Protein AF-A0A2N0TIZ3-F1 (afdb_monomer)

InterPro domains:
  IPR011335 Restriction endonuclease type II-like [SSF52980] (241-467)
  IPR015109 Restriction endonuclease, type II, EcoRII, C-terminal [PF09019] (293-463)
  IPR038365 EcoRII, C-terminal domain superfamily [G3DSA:3.40.91.80] (241-474)

Sequence (480 aa):
MGLFTVGLRDDDFEPAYNDVPDRRDGGRINPYHDRINAQKSCRRMEKTRPELVELARSDTGTRVSWQYGQWRQWAEWKARNEYGDDEGWDALDGNDALRRLLGTGEDRKASQGHGIPTALMYLGDDDAPVVADLETTWYDARRNKPNRSAEWRLYYAACEPIRMARPGDLMCFGMLRDNRLLIVITQHDSTAEAQAKWLFGIDDEQEGAFRFHDNTERELDAFGAQIFEALGINVEVRDDTHLPEMIGRWGYRFPSNEEFASFSQSSLTDVDPAHDDPDDVVIEYYDRSYLLFKLYERAVIQHDYDAAPFVSDGIIDVDSFTSFYTSVRNRRMSRAGKVLEIHIAHILDARGIEYEAQARTENGKKPDFLFPSQAAYEDPTFPETQLRMLASKTSIKDRFRQVADEANRIRDKHLFTLTPGDVTHPKLAQLDELHIHLVMPKVVKESYDDLIQGETMTFSRFIEEVQGLQAGRPQSLTLL

Structure (mmCIF, N/CA/C/O backbone):
data_AF-A0A2N0TIZ3-F1
#
_entry.id   AF-A0A2N0TIZ3-F1
#
loop_
_atom_site.group_PDB
_atom_site.id
_atom_site.type_symbol
_atom_site.label_atom_id
_atom_site.label_alt_id
_atom_site.label_comp_id
_atom_site.label_asym_id
_atom_site.label_entity_id
_atom_site.label_seq_id
_atom_site.pdbx_PDB_ins_code
_atom_site.Cartn_x
_atom_site.Cartn_y
_atom_site.Cartn_z
_atom_site.occupancy
_atom_site.B_iso_or_equiv
_atom_site.auth_seq_id
_atom_site.auth_comp_id
_atom_site.auth_asym_id
_atom_site.auth_atom_id
_atom_site.pdbx_PDB_model_num
ATOM 1 N N . MET A 1 1 ? 12.653 -11.264 -13.036 1.00 26.19 1 MET A N 1
ATOM 2 C CA . MET A 1 1 ? 13.414 -10.214 -13.742 1.00 26.19 1 MET A CA 1
ATOM 3 C C . MET A 1 1 ? 14.753 -10.117 -13.019 1.00 26.19 1 MET A C 1
ATOM 5 O O . MET A 1 1 ? 14.708 -10.063 -11.802 1.00 26.19 1 MET A O 1
ATOM 9 N N . GLY A 1 2 ? 15.912 -10.209 -13.682 1.00 26.17 2 GLY A N 1
ATOM 10 C CA . GLY A 1 2 ? 17.195 -10.034 -12.975 1.00 26.17 2 GLY A CA 1
ATOM 11 C C . GLY A 1 2 ? 17.390 -8.549 -12.689 1.00 26.17 2 GLY A C 1
ATOM 12 O O . GLY A 1 2 ? 17.257 -7.772 -13.638 1.00 26.17 2 GLY A O 1
ATOM 13 N N . LEU A 1 3 ? 17.617 -8.159 -11.430 1.00 29.52 3 LEU A N 1
ATOM 14 C CA . LEU A 1 3 ? 17.607 -6.758 -11.002 1.00 29.52 3 LEU A CA 1
ATOM 15 C C . LEU A 1 3 ? 18.806 -6.423 -10.083 1.00 29.52 3 LEU A C 1
ATOM 17 O O . LEU A 1 3 ? 19.379 -7.288 -9.432 1.00 29.52 3 LEU A O 1
ATOM 21 N N . PHE A 1 4 ? 19.284 -5.185 -10.129 1.00 39.66 4 PHE A N 1
ATOM 22 C CA . PHE A 1 4 ? 20.560 -4.739 -9.551 1.00 39.66 4 PHE A CA 1
ATOM 23 C C . PHE A 1 4 ? 20.400 -3.343 -8.989 1.00 39.66 4 PHE A C 1
ATOM 25 O O . PHE A 1 4 ? 19.521 -2.621 -9.442 1.00 39.66 4 PHE A O 1
ATOM 32 N N . THR A 1 5 ? 21.256 -2.947 -8.054 1.00 30.36 5 THR A N 1
ATOM 33 C CA . THR A 1 5 ? 21.125 -1.682 -7.323 1.00 30.36 5 THR A CA 1
ATOM 34 C C . THR A 1 5 ? 22.481 -0.989 -7.191 1.00 30.36 5 THR A C 1
ATOM 36 O O . THR A 1 5 ? 23.532 -1.634 -7.125 1.00 30.36 5 THR A O 1
ATOM 39 N N . VAL A 1 6 ? 22.464 0.343 -7.214 1.00 35.34 6 VAL A N 1
ATOM 40 C CA . VAL A 1 6 ? 23.626 1.236 -7.168 1.00 35.34 6 VAL A CA 1
ATOM 41 C C . VAL A 1 6 ? 23.246 2.470 -6.363 1.00 35.34 6 VAL A C 1
ATOM 43 O O . VAL A 1 6 ? 22.266 3.130 -6.692 1.00 35.34 6 VAL A O 1
ATOM 46 N N . GLY A 1 7 ? 24.020 2.809 -5.334 1.00 26.62 7 GLY A N 1
ATOM 47 C CA . GLY A 1 7 ? 23.962 4.141 -4.725 1.00 26.62 7 GLY A CA 1
ATOM 48 C C . GLY A 1 7 ? 24.794 5.125 -5.550 1.00 26.62 7 GLY A C 1
ATOM 49 O O . GLY A 1 7 ? 25.962 4.841 -5.827 1.00 26.62 7 GLY A O 1
ATOM 50 N N . LEU A 1 8 ? 24.204 6.250 -5.964 1.00 28.86 8 LEU A N 1
ATOM 51 C CA . LEU A 1 8 ? 24.876 7.278 -6.770 1.00 28.86 8 LEU A CA 1
ATOM 52 C C . LEU A 1 8 ? 25.812 8.147 -5.905 1.00 28.86 8 LEU A C 1
ATOM 54 O O . LEU A 1 8 ? 25.391 8.669 -4.872 1.00 28.86 8 LEU A O 1
ATOM 58 N N . ARG A 1 9 ? 27.078 8.324 -6.315 1.00 34.22 9 ARG A N 1
ATOM 59 C CA . ARG A 1 9 ? 28.091 9.167 -5.639 1.00 34.22 9 ARG A CA 1
ATOM 60 C C . ARG A 1 9 ? 28.267 10.530 -6.321 1.00 34.22 9 ARG A C 1
ATOM 62 O O . ARG A 1 9 ? 27.985 10.681 -7.506 1.00 34.22 9 ARG A O 1
ATOM 69 N N . ASP A 1 10 ? 28.871 11.485 -5.604 1.00 27.27 10 ASP A N 1
ATOM 70 C CA . ASP A 1 10 ? 29.387 12.753 -6.169 1.00 27.27 10 ASP A CA 1
ATOM 71 C C . ASP A 1 10 ? 30.362 12.527 -7.346 1.00 27.27 10 ASP A C 1
ATOM 73 O O . ASP A 1 10 ? 30.415 13.318 -8.287 1.00 27.27 10 ASP A O 1
ATOM 77 N N . ASP A 1 11 ? 31.111 11.422 -7.322 1.00 31.44 11 ASP A N 1
ATOM 78 C CA . ASP A 1 11 ? 32.142 11.095 -8.315 1.00 31.44 11 ASP A CA 1
ATOM 79 C C . ASP A 1 11 ? 31.572 10.485 -9.615 1.00 31.44 11 ASP A C 1
ATOM 81 O O . ASP A 1 11 ? 32.293 10.367 -10.609 1.00 31.44 11 ASP A O 1
ATOM 85 N N . ASP A 1 12 ? 30.296 10.077 -9.614 1.00 30.73 12 ASP A N 1
ATOM 86 C CA . ASP A 1 12 ? 29.640 9.412 -10.752 1.00 30.73 12 ASP A CA 1
ATOM 87 C C . ASP A 1 12 ? 29.127 10.415 -11.803 1.00 30.73 12 ASP A C 1
ATOM 89 O O . ASP A 1 12 ? 28.815 10.044 -12.938 1.00 30.73 12 ASP A O 1
ATOM 93 N N . PHE A 1 13 ? 29.111 11.705 -11.452 1.00 29.25 13 PHE A N 1
ATOM 94 C CA . PHE A 1 13 ? 28.849 12.825 -12.348 1.00 29.25 13 PHE A CA 1
ATOM 95 C C . PHE A 1 13 ? 30.153 13.546 -12.710 1.00 29.25 13 PHE A C 1
ATOM 97 O O . PHE A 1 13 ? 30.484 14.589 -12.151 1.00 29.25 13 PHE A O 1
ATOM 104 N N . GLU A 1 14 ? 30.873 13.069 -13.729 1.00 29.94 14 GLU A N 1
ATOM 105 C CA . GLU A 1 14 ? 31.717 13.992 -14.498 1.00 29.94 14 GLU A CA 1
ATOM 106 C C . GLU A 1 14 ? 30.842 14.689 -15.556 1.00 29.94 14 GLU A C 1
ATOM 108 O O . GLU A 1 14 ? 30.343 14.030 -16.476 1.00 29.94 14 GLU A O 1
ATOM 113 N N . PRO A 1 15 ? 30.631 16.019 -15.474 1.00 26.64 15 PRO A N 1
ATOM 114 C CA . PRO A 1 15 ? 29.892 16.739 -16.495 1.00 26.64 15 PRO A CA 1
ATOM 115 C C . PRO A 1 15 ? 30.653 16.666 -17.818 1.00 26.64 15 PRO A C 1
ATOM 117 O O . PRO A 1 15 ? 31.821 17.047 -17.930 1.00 26.64 15 PRO A O 1
ATOM 120 N N . ALA A 1 16 ? 29.955 16.195 -18.848 1.00 27.09 16 ALA A N 1
ATOM 121 C CA . ALA A 1 16 ? 30.396 16.296 -20.223 1.00 27.09 16 ALA A CA 1
ATOM 122 C C . ALA A 1 16 ? 30.684 17.770 -20.568 1.00 27.09 16 ALA A C 1
ATOM 124 O O . ALA A 1 16 ? 29.760 18.556 -20.738 1.00 27.09 16 ALA A O 1
ATOM 125 N N . TYR A 1 17 ? 31.978 18.088 -20.666 1.00 28.77 17 TYR A N 1
ATOM 126 C CA . TYR A 1 17 ? 32.614 19.210 -21.368 1.00 28.77 17 TYR A CA 1
ATOM 127 C C . TYR A 1 17 ? 32.036 20.627 -21.193 1.00 28.77 17 TYR A C 1
ATOM 129 O O . TYR A 1 17 ? 30.973 20.937 -21.710 1.00 28.77 17 TYR A O 1
ATOM 137 N N . ASN A 1 18 ? 32.854 21.510 -20.606 1.00 25.03 18 ASN A N 1
ATOM 138 C CA . ASN A 1 18 ? 33.190 22.898 -21.005 1.00 25.03 18 ASN A CA 1
ATOM 139 C C . ASN A 1 18 ? 34.297 23.325 -20.011 1.00 25.03 18 ASN A C 1
ATOM 141 O O . ASN A 1 18 ? 34.141 23.096 -18.821 1.00 25.03 18 ASN A O 1
ATOM 145 N N . ASP A 1 19 ? 35.484 23.840 -20.310 1.00 27.69 19 ASP A N 1
ATOM 146 C CA . ASP A 1 19 ? 36.077 24.583 -21.414 1.00 27.69 19 ASP A CA 1
ATOM 147 C C . ASP A 1 19 ? 37.602 24.325 -21.395 1.00 27.69 19 ASP A C 1
ATOM 149 O O . ASP A 1 19 ? 38.151 23.933 -20.366 1.00 27.69 19 ASP A O 1
ATOM 153 N N . VAL A 1 20 ? 38.274 24.617 -22.517 1.00 27.73 20 VAL A N 1
ATOM 154 C CA . VAL A 1 20 ? 39.659 25.138 -22.674 1.00 27.73 20 VAL A CA 1
ATOM 155 C C . VAL A 1 20 ? 40.382 24.441 -23.840 1.00 27.73 20 VAL A C 1
ATOM 157 O O . VAL A 1 20 ? 40.741 23.263 -23.751 1.00 27.73 20 VAL A O 1
ATOM 160 N N . PRO A 1 21 ? 40.696 25.178 -24.923 1.00 32.12 21 PRO A N 1
ATOM 161 C CA . PRO A 1 21 ? 41.747 24.809 -25.849 1.00 32.12 21 PRO A CA 1
ATOM 162 C C . PRO A 1 21 ? 43.130 25.299 -25.385 1.00 32.12 21 PRO A C 1
ATOM 164 O O . PRO A 1 21 ? 43.326 26.446 -24.996 1.00 32.12 21 PRO A O 1
ATOM 167 N N . ASP A 1 22 ? 44.076 24.394 -25.614 1.00 28.09 22 ASP A N 1
ATOM 168 C CA . ASP A 1 22 ? 45.529 24.509 -25.753 1.00 28.09 22 ASP A CA 1
ATOM 169 C C . ASP A 1 22 ? 46.447 24.362 -24.524 1.00 28.09 22 ASP A C 1
ATOM 171 O O . ASP A 1 22 ? 46.323 24.952 -23.455 1.00 28.09 22 ASP A O 1
ATOM 175 N N . ARG A 1 23 ? 47.412 23.480 -24.767 1.00 38.56 23 ARG A N 1
ATOM 176 C CA . ARG A 1 23 ? 48.450 22.925 -23.917 1.00 38.56 23 ARG A CA 1
ATOM 177 C C . ARG A 1 23 ? 49.616 23.913 -23.788 1.00 38.56 23 ARG A C 1
ATOM 179 O O . ARG A 1 23 ? 50.041 24.467 -24.800 1.00 38.56 23 ARG A O 1
ATOM 186 N N . ARG A 1 24 ? 50.298 23.919 -22.632 1.00 32.53 24 ARG A N 1
ATOM 187 C CA . ARG A 1 24 ? 51.629 23.272 -22.476 1.00 32.53 24 ARG A CA 1
ATOM 188 C C . ARG A 1 24 ? 52.269 23.462 -21.088 1.00 32.53 24 ARG A C 1
ATOM 190 O O . ARG A 1 24 ? 52.441 24.577 -20.614 1.00 32.53 24 ARG A O 1
ATOM 197 N N . ASP A 1 25 ? 52.649 22.306 -20.530 1.00 46.53 25 ASP A N 1
ATOM 198 C CA . ASP A 1 25 ? 53.729 21.968 -19.584 1.00 46.53 25 ASP A CA 1
ATOM 199 C C . ASP A 1 25 ? 53.942 22.857 -18.346 1.00 46.53 25 ASP A C 1
ATOM 201 O O . ASP A 1 25 ? 54.994 23.465 -18.154 1.00 46.53 25 ASP A O 1
ATOM 205 N N . GLY A 1 26 ? 52.948 22.866 -17.451 1.00 31.41 26 GLY A N 1
ATOM 206 C CA . GLY A 1 26 ? 52.983 23.552 -16.155 1.00 31.41 26 GLY A CA 1
ATOM 207 C C . GLY A 1 26 ? 52.738 22.590 -14.991 1.00 31.41 26 GLY A C 1
ATOM 208 O O . GLY A 1 26 ? 51.641 22.064 -14.841 1.00 31.41 26 GLY A O 1
ATOM 209 N N . GLY A 1 27 ? 53.764 22.360 -14.169 1.00 41.88 27 GLY A N 1
ATOM 210 C CA . GLY A 1 27 ? 53.766 21.371 -13.090 1.00 41.88 27 GLY A CA 1
ATOM 211 C C . GLY A 1 27 ? 52.499 21.310 -12.222 1.00 41.88 27 GLY A C 1
ATOM 212 O O . GLY A 1 27 ? 52.155 22.284 -11.559 1.00 41.88 27 GLY A O 1
ATOM 213 N N . ARG A 1 28 ? 51.885 20.113 -12.178 1.00 29.20 28 ARG A N 1
ATOM 214 C CA . ARG A 1 28 ? 51.126 19.500 -11.064 1.00 29.20 28 ARG A CA 1
ATOM 215 C C . ARG A 1 28 ? 51.012 17.969 -11.264 1.00 29.20 28 ARG A C 1
ATOM 217 O O . ARG A 1 28 ? 51.283 17.458 -12.345 1.00 29.20 28 ARG A O 1
ATOM 224 N N . ILE A 1 29 ? 50.731 17.264 -10.163 1.00 36.69 29 ILE A N 1
ATOM 225 C CA . ILE A 1 29 ? 51.121 15.876 -9.811 1.00 36.69 29 ILE A CA 1
ATOM 226 C C . ILE A 1 29 ? 50.329 14.770 -10.543 1.00 36.69 29 ILE A C 1
ATOM 228 O O . ILE A 1 29 ? 49.134 14.901 -10.782 1.00 36.69 29 ILE A O 1
ATOM 232 N N . ASN A 1 30 ? 51.003 13.645 -10.839 1.00 39.12 30 ASN A N 1
ATOM 233 C CA . ASN A 1 30 ? 50.462 12.442 -11.489 1.00 39.12 30 ASN A CA 1
ATOM 234 C C . ASN A 1 30 ? 50.394 11.246 -10.496 1.00 39.12 30 ASN A C 1
ATOM 236 O O . ASN A 1 30 ? 51.405 10.559 -10.307 1.00 39.12 30 ASN A O 1
ATOM 240 N N . PRO A 1 31 ? 49.225 10.944 -9.893 1.00 34.75 31 PRO A N 1
ATOM 241 C CA . PRO A 1 31 ? 49.076 9.896 -8.868 1.00 34.75 31 PRO A CA 1
ATOM 242 C C . PRO A 1 31 ? 49.273 8.459 -9.394 1.00 34.75 31 PRO A C 1
ATOM 244 O O . PRO A 1 31 ?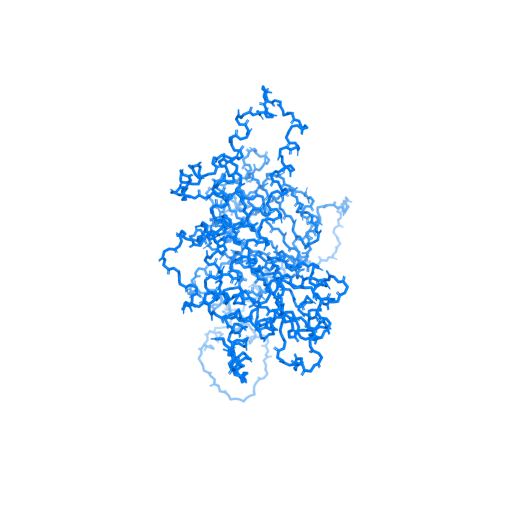 49.579 7.541 -8.631 1.00 34.75 31 PRO A O 1
ATOM 247 N N . TYR A 1 32 ? 49.182 8.248 -10.711 1.00 37.66 32 TYR A N 1
ATOM 248 C CA . TYR A 1 32 ? 49.493 6.966 -11.351 1.00 37.66 32 TYR A CA 1
ATOM 249 C C . TYR A 1 32 ? 51.005 6.690 -11.371 1.00 37.66 32 TYR A C 1
ATOM 251 O O . TYR A 1 32 ? 51.440 5.563 -11.117 1.00 37.66 32 TYR A O 1
ATOM 259 N N . HIS A 1 33 ? 51.824 7.718 -11.605 1.00 38.34 33 HIS A N 1
ATOM 260 C CA . HIS A 1 33 ? 53.279 7.584 -11.537 1.00 38.34 33 HIS A CA 1
ATOM 261 C C . HIS A 1 33 ? 53.793 7.450 -10.098 1.00 38.34 33 HIS A C 1
ATOM 263 O O . HIS A 1 33 ? 54.703 6.651 -9.877 1.00 38.34 33 HIS A O 1
ATOM 269 N N . ASP A 1 34 ? 53.183 8.118 -9.115 1.00 39.06 34 ASP A N 1
ATOM 270 C CA . ASP A 1 34 ? 53.547 7.963 -7.696 1.00 39.06 34 ASP A CA 1
ATOM 271 C C . ASP A 1 34 ? 53.269 6.552 -7.164 1.00 39.06 34 ASP A C 1
ATOM 273 O O . ASP A 1 34 ? 54.132 5.947 -6.526 1.00 39.06 34 ASP A O 1
ATOM 277 N N . ARG A 1 35 ? 52.126 5.953 -7.522 1.00 39.88 35 ARG A N 1
ATOM 278 C CA . ARG A 1 35 ? 51.789 4.561 -7.177 1.00 39.88 35 ARG A CA 1
ATOM 279 C C . ARG A 1 35 ? 52.756 3.548 -7.801 1.00 39.88 35 ARG A C 1
ATOM 281 O O . ARG A 1 35 ? 53.176 2.593 -7.145 1.00 39.88 35 ARG A O 1
ATOM 288 N N . ILE A 1 36 ? 53.151 3.765 -9.058 1.00 42.41 36 ILE A N 1
ATOM 289 C CA . ILE A 1 36 ? 54.147 2.932 -9.749 1.00 42.41 36 ILE A CA 1
ATOM 290 C C . ILE A 1 36 ? 55.537 3.104 -9.124 1.00 42.41 36 ILE A C 1
ATOM 292 O O . ILE A 1 36 ? 56.278 2.126 -8.992 1.00 42.41 36 ILE A O 1
ATOM 296 N N . ASN A 1 37 ? 55.898 4.318 -8.709 1.00 41.62 37 ASN A N 1
ATOM 297 C CA . ASN A 1 37 ? 57.166 4.599 -8.042 1.00 41.62 37 ASN A CA 1
ATOM 298 C C . ASN A 1 37 ? 57.208 4.010 -6.621 1.00 41.62 37 ASN A C 1
ATOM 300 O O . ASN A 1 37 ? 58.241 3.460 -6.241 1.00 41.62 37 ASN A O 1
ATOM 304 N N . ALA A 1 38 ? 56.088 3.994 -5.892 1.00 40.38 38 ALA A N 1
ATOM 305 C CA . ALA A 1 38 ? 55.947 3.326 -4.597 1.00 40.38 38 ALA A CA 1
ATOM 306 C C . ALA A 1 38 ? 56.085 1.795 -4.715 1.00 40.38 38 ALA A C 1
ATOM 308 O O . ALA A 1 38 ? 56.890 1.193 -4.007 1.00 40.38 38 ALA A O 1
ATOM 309 N N .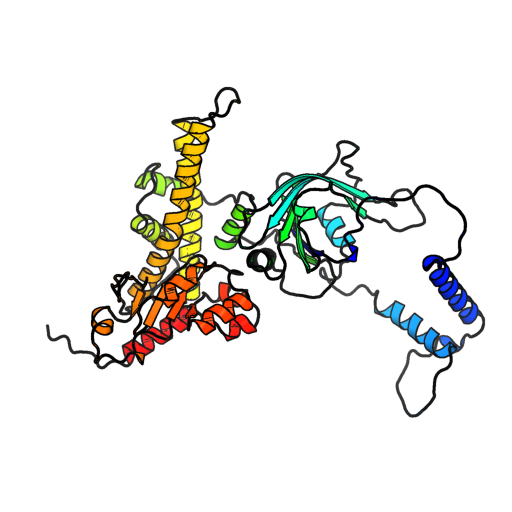 GLN A 1 39 ? 55.415 1.163 -5.689 1.00 41.72 39 GLN A N 1
ATOM 310 C CA . GLN A 1 39 ? 55.551 -0.278 -5.970 1.00 41.72 39 GLN A CA 1
ATOM 311 C C . GLN A 1 39 ? 56.963 -0.667 -6.446 1.00 41.72 39 GLN A C 1
ATOM 313 O O . GLN A 1 39 ? 57.486 -1.720 -6.073 1.00 41.72 39 GLN A O 1
ATOM 318 N N . LYS A 1 40 ? 57.617 0.193 -7.242 1.00 44.41 40 LYS A N 1
ATOM 319 C CA . LYS A 1 40 ? 59.023 0.024 -7.655 1.00 44.41 40 LYS A CA 1
ATOM 320 C C . LYS A 1 40 ? 60.015 0.266 -6.517 1.00 44.41 40 LYS A C 1
ATOM 322 O O . LYS A 1 40 ? 61.134 -0.238 -6.604 1.00 44.41 40 LYS A O 1
ATOM 327 N N . SER A 1 41 ? 59.644 1.045 -5.501 1.00 41.00 41 SER A N 1
ATOM 328 C CA . SER A 1 41 ? 60.441 1.274 -4.292 1.00 41.00 41 SER A CA 1
ATOM 329 C C . SER A 1 41 ? 60.331 0.079 -3.344 1.00 41.00 41 SER A C 1
ATOM 331 O O . SER A 1 41 ? 61.356 -0.426 -2.886 1.00 41.00 41 SER A O 1
ATOM 333 N N . CYS A 1 42 ? 59.118 -0.467 -3.173 1.00 41.06 42 CYS A N 1
ATOM 334 C CA . CYS A 1 42 ? 58.881 -1.682 -2.401 1.00 41.06 42 CYS A CA 1
ATOM 335 C C . CYS A 1 42 ? 59.666 -2.867 -2.977 1.00 41.06 42 CYS A C 1
ATOM 337 O O . CYS A 1 42 ? 60.629 -3.310 -2.366 1.00 41.06 42 CYS A O 1
ATOM 339 N N . ARG A 1 43 ? 59.438 -3.262 -4.231 1.00 44.81 43 ARG A N 1
ATOM 340 C CA . ARG A 1 43 ? 60.126 -4.424 -4.838 1.00 44.81 43 ARG A CA 1
ATOM 341 C C . ARG A 1 43 ? 61.661 -4.335 -4.883 1.00 44.81 43 ARG A C 1
ATOM 343 O O . ARG A 1 43 ? 62.346 -5.341 -5.072 1.00 44.81 43 ARG A O 1
ATOM 350 N N . ARG A 1 44 ? 62.230 -3.132 -4.746 1.00 43.03 44 ARG A N 1
ATOM 351 C CA . ARG A 1 44 ? 63.683 -2.894 -4.723 1.00 43.03 44 ARG A CA 1
ATOM 352 C C . ARG A 1 44 ? 64.306 -3.145 -3.344 1.00 43.03 44 ARG A C 1
ATOM 354 O O . ARG A 1 44 ? 65.487 -3.469 -3.288 1.00 43.03 44 ARG A O 1
ATOM 361 N N . MET A 1 45 ? 63.526 -3.039 -2.266 1.00 38.28 45 MET A N 1
ATOM 362 C CA . MET A 1 45 ? 63.949 -3.311 -0.885 1.00 38.28 45 MET A CA 1
ATOM 363 C C . MET A 1 45 ? 63.736 -4.781 -0.462 1.00 38.28 45 MET A C 1
ATOM 365 O O . MET A 1 45 ? 64.445 -5.268 0.408 1.00 38.28 45 MET A O 1
ATOM 369 N N . GLU A 1 46 ? 62.795 -5.510 -1.078 1.00 42.09 46 GLU A N 1
ATOM 370 C CA . GLU A 1 46 ? 62.559 -6.965 -0.880 1.00 42.09 46 GLU A CA 1
ATOM 371 C C . GLU A 1 46 ? 63.766 -7.780 -1.369 1.00 42.09 46 GLU A C 1
ATOM 373 O O . GLU A 1 46 ? 64.149 -8.774 -0.763 1.00 42.09 46 GLU A O 1
ATOM 378 N N . LYS A 1 47 ? 64.413 -7.321 -2.449 1.00 43.31 47 LYS A N 1
ATOM 379 C CA . LYS A 1 47 ? 65.621 -7.945 -3.011 1.00 43.31 47 LYS A CA 1
ATOM 380 C C . LYS A 1 47 ? 66.866 -7.806 -2.131 1.00 43.31 47 LYS A C 1
ATOM 382 O O . LYS A 1 47 ? 67.850 -8.492 -2.388 1.00 43.31 47 LYS A O 1
ATOM 387 N N . THR A 1 48 ? 66.858 -6.903 -1.151 1.00 37.44 48 THR A N 1
ATOM 388 C CA . THR A 1 48 ? 68.035 -6.541 -0.347 1.00 37.44 48 THR A CA 1
ATOM 389 C C . THR A 1 48 ? 67.883 -6.829 1.153 1.00 37.44 48 THR A C 1
ATOM 391 O O . THR A 1 48 ? 68.872 -6.663 1.865 1.00 37.44 48 THR A O 1
ATOM 394 N N . ARG A 1 49 ? 66.705 -7.279 1.636 1.00 40.56 49 ARG A N 1
ATOM 395 C CA . ARG A 1 49 ? 66.407 -7.594 3.056 1.00 40.56 49 ARG A CA 1
ATOM 396 C C . ARG A 1 49 ? 65.432 -8.783 3.237 1.00 40.56 49 ARG A C 1
ATOM 398 O O . ARG A 1 49 ? 64.220 -8.566 3.281 1.00 40.56 49 ARG A O 1
ATOM 405 N N . PRO A 1 50 ? 65.930 -10.034 3.292 1.00 42.25 50 PRO A N 1
ATOM 406 C CA . PRO A 1 50 ? 65.107 -11.253 3.327 1.00 42.25 50 PRO A CA 1
ATOM 407 C C . PRO A 1 50 ? 64.414 -11.551 4.674 1.00 42.25 50 PRO A C 1
ATOM 409 O O . PRO A 1 50 ? 63.470 -12.336 4.701 1.00 42.25 50 PRO A O 1
ATOM 412 N N . GLU A 1 51 ? 64.805 -10.901 5.774 1.00 36.16 51 GLU A N 1
ATOM 413 C CA . GLU A 1 51 ? 64.177 -11.001 7.105 1.00 36.16 51 GLU A CA 1
ATOM 414 C C . GLU A 1 51 ? 62.732 -10.468 7.157 1.00 36.16 51 GLU A C 1
ATOM 416 O O . GLU A 1 51 ? 62.034 -10.625 8.157 1.00 36.16 51 GLU A O 1
ATOM 421 N N . LEU A 1 52 ? 62.253 -9.859 6.066 1.00 39.72 52 LEU A N 1
ATOM 422 C CA . LEU A 1 52 ? 60.915 -9.295 5.991 1.00 39.72 52 LEU A CA 1
ATOM 423 C C . LEU A 1 52 ? 59.787 -10.345 5.766 1.00 39.72 52 LEU A C 1
ATOM 425 O O . LEU A 1 52 ? 58.616 -9.976 5.689 1.00 39.72 52 LEU A O 1
ATOM 429 N N . VAL A 1 53 ? 60.111 -11.643 5.695 1.00 40.47 53 VAL A N 1
ATOM 430 C CA . VAL A 1 53 ? 59.184 -12.743 5.331 1.00 40.47 53 VAL A CA 1
ATOM 431 C C . VAL A 1 53 ? 58.603 -13.508 6.544 1.00 40.47 53 VAL A C 1
ATOM 433 O O . VAL A 1 53 ? 57.556 -14.137 6.420 1.00 40.47 53 VAL A O 1
ATOM 436 N N . GLU A 1 54 ? 59.216 -13.438 7.735 1.00 38.09 54 GLU A N 1
ATOM 437 C CA . GLU A 1 54 ? 58.910 -14.333 8.879 1.00 38.09 54 GLU A CA 1
ATOM 438 C C . GLU A 1 54 ? 57.906 -13.782 9.929 1.00 38.09 54 GLU A C 1
ATOM 440 O O . GLU A 1 54 ? 57.647 -14.426 10.941 1.00 38.09 54 GLU A O 1
ATOM 445 N N . LEU A 1 55 ? 57.276 -12.622 9.689 1.00 36.50 55 LEU A N 1
ATOM 446 C CA . LEU A 1 55 ? 56.339 -11.930 10.610 1.00 36.50 55 LEU A CA 1
ATOM 447 C C . LEU A 1 55 ? 54.946 -12.589 10.771 1.00 36.50 55 LEU A C 1
ATOM 449 O O . LEU A 1 55 ? 54.050 -12.011 11.380 1.00 36.50 55 LEU A O 1
ATOM 453 N N . ALA A 1 56 ? 54.730 -13.788 10.229 1.00 36.38 56 ALA A N 1
ATOM 454 C CA . ALA A 1 56 ? 53.409 -14.418 10.155 1.00 36.38 56 ALA A CA 1
ATOM 455 C C . ALA A 1 56 ? 52.994 -15.215 11.411 1.00 36.38 56 ALA A C 1
ATOM 457 O O . ALA A 1 56 ? 51.973 -15.902 11.373 1.00 36.38 56 ALA A O 1
ATOM 458 N N . ARG A 1 57 ? 53.757 -15.186 12.517 1.00 34.19 57 ARG A N 1
ATOM 459 C CA . ARG A 1 57 ? 53.426 -15.965 13.725 1.00 34.19 57 ARG A CA 1
ATOM 460 C C . ARG A 1 57 ? 53.700 -15.214 15.038 1.00 34.19 57 ARG A C 1
ATOM 462 O O . ARG A 1 57 ? 54.843 -15.059 15.447 1.00 34.19 57 ARG A O 1
ATOM 469 N N . SER A 1 58 ? 52.602 -14.913 15.735 1.00 30.05 58 SER A N 1
ATOM 470 C CA . SER A 1 58 ? 52.427 -14.696 17.186 1.00 30.05 58 SER A CA 1
ATOM 471 C C . SER A 1 58 ? 52.811 -13.366 17.863 1.00 30.05 58 SER A C 1
ATOM 473 O O . SER A 1 58 ? 53.838 -12.750 17.602 1.00 30.05 58 SER A O 1
ATOM 475 N N . ASP A 1 59 ? 51.906 -13.008 18.781 1.00 44.84 59 ASP A N 1
ATOM 476 C CA . ASP A 1 59 ? 51.857 -11.927 19.770 1.00 44.84 59 ASP A CA 1
ATOM 477 C C . ASP A 1 59 ? 52.932 -12.067 20.868 1.00 44.84 59 ASP A C 1
ATOM 479 O O . ASP A 1 59 ? 53.210 -13.180 21.311 1.00 44.84 59 ASP A O 1
ATOM 483 N N . THR A 1 60 ? 53.534 -10.954 21.311 1.00 34.97 60 THR A N 1
ATOM 484 C CA . THR A 1 60 ? 53.842 -10.648 22.728 1.00 34.97 60 THR A CA 1
ATOM 485 C C . THR A 1 60 ? 54.632 -9.335 22.886 1.00 34.97 60 THR A C 1
ATOM 487 O O . THR A 1 60 ? 55.699 -9.137 22.316 1.00 34.97 60 THR A O 1
ATOM 490 N N . GLY A 1 61 ? 54.142 -8.467 23.778 1.00 32.06 61 GLY A N 1
ATOM 491 C CA . GLY A 1 61 ? 54.960 -7.901 24.860 1.00 32.06 61 GLY A CA 1
ATOM 492 C C . GLY A 1 61 ? 55.990 -6.800 24.560 1.00 32.06 61 GLY A C 1
ATOM 493 O O . GLY A 1 61 ? 57.169 -7.052 24.352 1.00 32.06 61 GLY A O 1
ATOM 494 N N . THR A 1 62 ? 55.567 -5.559 24.824 1.00 32.88 62 THR A N 1
ATOM 495 C CA . THR A 1 62 ? 56.368 -4.408 25.309 1.00 32.88 62 THR A CA 1
ATOM 496 C C . THR A 1 62 ? 57.446 -3.772 24.408 1.00 32.88 62 THR A C 1
ATOM 498 O O . THR A 1 62 ? 58.619 -4.121 24.427 1.00 32.88 62 THR A O 1
ATOM 501 N N . ARG A 1 63 ? 56.998 -2.660 23.792 1.00 41.03 63 ARG A N 1
ATOM 502 C CA . ARG A 1 63 ? 57.697 -1.420 23.379 1.00 41.03 63 ARG A CA 1
ATOM 503 C C . ARG A 1 63 ? 58.860 -1.533 22.384 1.00 41.03 63 ARG A C 1
ATOM 505 O O . ARG A 1 63 ? 60.025 -1.480 22.760 1.00 41.03 63 ARG A O 1
ATOM 512 N N . VAL A 1 64 ? 58.511 -1.420 21.098 1.00 30.67 64 VAL A N 1
ATOM 513 C CA . VAL A 1 64 ? 59.391 -0.866 20.053 1.00 30.67 64 VAL A CA 1
ATOM 514 C C . VAL A 1 64 ? 58.585 0.095 19.158 1.00 30.67 64 VAL A C 1
ATOM 516 O O . VAL A 1 64 ? 57.471 -0.231 18.754 1.00 30.67 64 VAL A O 1
ATOM 519 N N . SER A 1 65 ? 59.117 1.292 18.877 1.00 34.78 65 SER A N 1
ATOM 520 C CA . SER A 1 65 ? 58.595 2.265 17.895 1.00 34.78 65 SER A CA 1
ATOM 521 C C . SER A 1 65 ? 59.096 1.928 16.487 1.00 34.78 65 SER A C 1
ATOM 523 O O . SER A 1 65 ? 60.286 1.634 16.351 1.00 34.78 65 SER A O 1
ATOM 525 N N . TRP A 1 66 ? 58.249 2.015 15.451 1.00 34.84 66 TRP A N 1
ATOM 526 C CA . TRP A 1 66 ? 58.593 1.480 14.123 1.00 34.84 66 TRP A CA 1
ATOM 527 C C . TRP A 1 66 ? 59.170 2.536 13.137 1.00 34.84 66 TRP A C 1
ATOM 529 O O . TRP A 1 66 ? 58.687 3.665 13.074 1.00 34.84 66 TRP A O 1
ATOM 539 N N . GLN A 1 67 ? 60.206 2.159 12.362 1.00 36.81 67 GLN A N 1
ATOM 540 C CA . GLN A 1 67 ? 60.804 2.886 11.211 1.00 36.81 67 GLN A CA 1
ATOM 541 C C . GLN A 1 67 ? 60.338 2.267 9.865 1.00 36.81 67 GLN A C 1
ATOM 543 O O . GLN A 1 67 ? 60.001 1.096 9.828 1.00 36.81 67 GLN A O 1
ATOM 548 N N . TYR A 1 68 ? 60.374 2.990 8.732 1.00 34.59 68 TYR A N 1
ATOM 549 C CA . TYR A 1 68 ? 59.830 2.642 7.384 1.00 34.59 68 TYR A CA 1
ATOM 550 C C . TYR A 1 68 ? 59.886 1.168 6.895 1.00 34.59 68 TYR A C 1
ATOM 552 O O . TYR A 1 68 ? 59.003 0.732 6.156 1.00 34.59 68 TYR A O 1
ATOM 560 N N . GLY A 1 69 ? 60.866 0.361 7.308 1.00 34.41 69 GLY A N 1
ATOM 561 C CA . GLY A 1 69 ? 60.929 -1.068 6.954 1.00 34.41 69 GLY A CA 1
ATOM 562 C C . GLY A 1 69 ? 59.788 -1.920 7.528 1.00 34.41 69 GLY A C 1
ATOM 563 O O . GLY A 1 69 ? 59.439 -2.954 6.973 1.00 34.41 69 GLY A O 1
ATOM 564 N N . GLN A 1 70 ? 59.168 -1.443 8.595 1.00 40.72 70 GLN A N 1
ATOM 565 C CA . GLN A 1 70 ? 58.192 -2.155 9.407 1.00 40.72 70 GLN A CA 1
ATOM 566 C C . GLN A 1 70 ? 56.736 -1.930 8.955 1.00 40.72 70 GLN A C 1
ATOM 568 O O . GLN A 1 70 ? 55.891 -2.813 9.063 1.00 40.72 70 GLN A O 1
ATOM 573 N N . TRP A 1 71 ? 56.477 -0.776 8.336 1.00 42.66 71 TRP A N 1
ATOM 574 C CA . TRP A 1 71 ? 55.235 -0.443 7.628 1.00 42.66 71 TRP A CA 1
ATOM 575 C C . TRP A 1 71 ? 55.053 -1.271 6.343 1.00 42.66 71 TRP A C 1
ATOM 577 O O . TRP A 1 71 ? 53.944 -1.643 5.964 1.00 42.66 71 TRP A O 1
ATOM 587 N N . ARG A 1 72 ? 56.159 -1.614 5.680 1.00 37.97 72 ARG A N 1
ATOM 588 C CA . ARG A 1 72 ? 56.134 -2.311 4.394 1.00 37.97 72 ARG A CA 1
ATOM 589 C C . ARG A 1 72 ? 55.773 -3.800 4.491 1.00 37.97 72 ARG A C 1
ATOM 591 O O . ARG A 1 72 ? 55.172 -4.321 3.562 1.00 37.97 72 ARG A O 1
ATOM 598 N N . GLN A 1 73 ? 56.057 -4.463 5.609 1.00 39.66 73 GLN A N 1
ATOM 599 C CA . GLN A 1 73 ? 55.648 -5.860 5.827 1.00 39.66 73 GLN A CA 1
ATOM 600 C C . GLN A 1 73 ? 54.149 -6.016 6.108 1.00 39.66 73 GLN A C 1
ATOM 602 O O . GLN A 1 73 ? 53.549 -7.022 5.747 1.00 39.66 73 GLN A O 1
ATOM 607 N N . TRP A 1 74 ? 53.530 -5.007 6.717 1.00 43.50 74 TRP A N 1
ATOM 608 C CA . TRP A 1 74 ? 52.095 -4.978 7.001 1.00 43.50 74 TRP A CA 1
ATOM 609 C C . TRP A 1 74 ? 51.260 -4.781 5.725 1.00 43.50 74 TRP A C 1
ATOM 611 O O . TRP A 1 74 ? 50.224 -5.421 5.547 1.00 43.50 74 TRP A O 1
ATOM 621 N N . ALA A 1 75 ? 51.759 -3.976 4.782 1.00 40.72 75 ALA A N 1
ATOM 622 C CA . ALA A 1 75 ? 51.096 -3.723 3.503 1.00 40.72 75 ALA A CA 1
ATOM 623 C C . ALA A 1 75 ? 51.033 -4.963 2.582 1.00 40.72 75 ALA A C 1
ATOM 625 O O . ALA A 1 75 ? 50.058 -5.133 1.852 1.00 40.72 75 ALA A O 1
ATOM 626 N N . GLU A 1 76 ? 52.033 -5.849 2.626 1.00 40.09 76 GLU A N 1
ATOM 627 C CA . GLU A 1 76 ? 52.039 -7.090 1.831 1.00 40.09 76 GLU A CA 1
ATOM 628 C C . GLU A 1 76 ? 51.176 -8.211 2.435 1.00 40.09 76 GLU A C 1
ATOM 630 O O . GLU A 1 76 ? 50.706 -9.081 1.704 1.00 40.09 76 GLU A O 1
ATOM 635 N N . TRP A 1 77 ? 50.904 -8.174 3.742 1.00 43.06 77 TRP A N 1
ATOM 636 C CA . TRP A 1 77 ? 49.956 -9.083 4.398 1.00 43.06 77 TRP A CA 1
ATOM 637 C C . TRP A 1 77 ? 48.492 -8.700 4.101 1.00 43.06 77 TRP A C 1
ATOM 639 O O . TRP A 1 77 ? 47.698 -9.551 3.705 1.00 43.06 77 TRP A O 1
ATOM 649 N N . LYS A 1 78 ? 48.167 -7.400 4.179 1.00 39.06 78 LYS A N 1
ATOM 650 C CA . LYS A 1 78 ? 46.867 -6.778 3.835 1.00 39.06 78 LYS A CA 1
ATOM 651 C C . LYS A 1 78 ? 46.365 -7.179 2.439 1.00 39.06 78 LYS A C 1
ATOM 653 O O . LYS A 1 78 ? 45.218 -7.565 2.266 1.00 39.06 78 LYS A O 1
ATOM 658 N N . ALA A 1 79 ? 47.262 -7.162 1.453 1.00 42.81 79 ALA A N 1
ATOM 659 C CA . ALA A 1 79 ? 46.944 -7.508 0.069 1.00 42.81 79 ALA A CA 1
ATOM 660 C C . ALA A 1 79 ? 46.708 -9.013 -0.175 1.00 42.81 79 ALA A C 1
ATOM 662 O O . ALA A 1 79 ? 46.214 -9.374 -1.238 1.00 42.81 79 ALA A O 1
ATOM 663 N N . ARG A 1 80 ? 47.086 -9.892 0.766 1.00 37.75 80 ARG A N 1
ATOM 664 C CA . ARG A 1 80 ? 46.923 -11.351 0.641 1.00 37.75 80 ARG A CA 1
ATOM 665 C C . ARG A 1 80 ? 45.689 -11.917 1.345 1.00 37.75 80 ARG A C 1
ATOM 667 O O . ARG A 1 80 ? 45.285 -13.004 0.963 1.00 37.75 80 ARG A O 1
ATOM 674 N N . ASN A 1 81 ? 45.103 -11.219 2.320 1.00 43.06 81 ASN A N 1
ATOM 675 C CA . ASN A 1 81 ? 43.911 -11.689 3.046 1.00 43.06 81 ASN A CA 1
ATOM 676 C C . ASN A 1 81 ? 42.598 -10.999 2.621 1.00 43.06 81 ASN A C 1
ATOM 678 O O . ASN A 1 81 ? 41.541 -11.503 2.960 1.00 43.06 81 ASN A O 1
ATOM 682 N N . GLU A 1 82 ? 42.645 -9.887 1.874 1.00 42.03 82 GLU A N 1
ATOM 683 C CA . GLU A 1 82 ? 41.451 -9.188 1.337 1.00 42.03 82 GLU A CA 1
ATOM 684 C C . GLU A 1 82 ? 41.054 -9.638 -0.092 1.00 42.03 82 GLU A C 1
ATOM 686 O O . GLU A 1 82 ? 40.096 -9.119 -0.646 1.00 42.03 82 GLU A O 1
ATOM 691 N N . TYR A 1 83 ? 41.782 -10.573 -0.719 1.00 43.94 83 TYR A N 1
ATOM 692 C CA . TYR A 1 83 ? 41.490 -11.084 -2.075 1.00 43.94 83 TYR A CA 1
ATOM 693 C C . TYR A 1 83 ? 41.615 -12.617 -2.138 1.00 43.94 83 TYR A C 1
ATOM 695 O O . TYR A 1 83 ? 42.360 -13.162 -2.957 1.00 43.94 83 TYR A O 1
ATOM 703 N N . GLY A 1 84 ? 40.938 -13.307 -1.218 1.00 34.97 84 GLY A N 1
ATOM 704 C CA . GLY A 1 84 ? 40.753 -14.758 -1.240 1.00 34.97 84 GLY A CA 1
ATOM 705 C C . GLY A 1 84 ? 39.295 -15.097 -1.539 1.00 34.97 84 GLY A C 1
ATOM 706 O O . GLY A 1 84 ? 38.411 -14.619 -0.839 1.00 34.97 84 GLY A O 1
ATOM 707 N N . ASP A 1 85 ? 39.076 -15.901 -2.579 1.00 49.16 85 ASP A N 1
ATOM 708 C CA . ASP A 1 85 ? 37.805 -16.556 -2.886 1.00 49.16 85 ASP A CA 1
ATOM 709 C C . ASP A 1 85 ? 37.357 -17.405 -1.682 1.00 49.16 85 ASP A C 1
ATOM 711 O O . ASP A 1 85 ? 37.969 -18.438 -1.425 1.00 49.16 85 ASP A O 1
ATOM 715 N N . ASP A 1 86 ? 36.342 -16.951 -0.940 1.00 37.91 86 ASP A N 1
ATOM 716 C CA . ASP A 1 86 ? 35.513 -17.765 -0.025 1.00 37.91 86 ASP A CA 1
ATOM 717 C C . ASP A 1 86 ? 34.225 -17.025 0.417 1.00 37.91 86 ASP A C 1
ATOM 719 O O . ASP A 1 86 ? 33.637 -17.331 1.452 1.00 37.91 86 ASP A O 1
ATOM 723 N N . GLU A 1 87 ? 33.737 -16.068 -0.378 1.00 33.16 87 GLU A N 1
ATOM 724 C CA . GLU A 1 87 ? 32.397 -15.505 -0.192 1.00 33.16 87 GLU A CA 1
ATOM 725 C C . GLU A 1 87 ? 31.523 -15.877 -1.387 1.00 33.16 87 GLU A C 1
ATOM 727 O O . GLU A 1 87 ? 31.966 -15.878 -2.538 1.00 33.16 87 GLU A O 1
ATOM 732 N N . GLY A 1 88 ? 30.294 -16.293 -1.079 1.00 35.31 88 GLY A N 1
ATOM 733 C CA . GLY A 1 88 ? 29.283 -16.674 -2.051 1.00 35.31 88 GLY A CA 1
ATOM 734 C C . GLY A 1 88 ? 28.872 -15.508 -2.946 1.00 35.31 88 GLY A C 1
ATOM 735 O O . GLY A 1 88 ? 29.568 -14.510 -3.097 1.00 35.31 88 GLY A O 1
ATOM 736 N N . TRP A 1 89 ? 27.709 -15.646 -3.568 1.00 35.25 89 TRP A N 1
ATOM 737 C CA . TRP A 1 89 ? 27.169 -14.752 -4.595 1.00 35.25 89 TRP A CA 1
ATOM 738 C C . TRP A 1 89 ? 27.114 -13.243 -4.242 1.00 35.25 89 TRP A C 1
ATOM 740 O O . TRP A 1 89 ? 26.910 -12.443 -5.154 1.00 35.25 89 TRP A O 1
ATOM 750 N N . ASP A 1 90 ? 27.391 -12.863 -2.992 1.00 34.12 90 ASP A N 1
ATOM 751 C CA . ASP A 1 90 ? 27.260 -11.523 -2.408 1.00 34.12 90 ASP A CA 1
ATOM 752 C C . ASP A 1 90 ? 28.514 -10.624 -2.525 1.00 34.12 90 ASP A C 1
ATOM 754 O O . ASP A 1 90 ? 28.436 -9.428 -2.251 1.00 34.12 90 ASP A O 1
ATOM 758 N N . ALA A 1 91 ? 29.665 -11.147 -2.969 1.00 33.16 91 ALA A N 1
ATOM 759 C CA . ALA A 1 91 ? 30.950 -10.424 -2.965 1.00 33.16 91 ALA A CA 1
ATOM 760 C C . ALA A 1 91 ? 31.420 -9.916 -4.349 1.00 33.16 91 ALA A C 1
ATOM 762 O O . ALA A 1 91 ? 32.601 -9.999 -4.695 1.00 33.16 91 ALA A O 1
ATOM 763 N N . LEU A 1 92 ? 30.510 -9.416 -5.188 1.00 34.31 92 LEU A N 1
ATOM 764 C CA . LEU A 1 92 ? 30.859 -8.938 -6.535 1.00 34.31 92 LEU A CA 1
ATOM 765 C C . LEU A 1 92 ? 31.121 -7.434 -6.563 1.00 34.31 92 LEU A C 1
ATOM 767 O O . LEU A 1 92 ? 30.374 -6.652 -5.981 1.00 34.31 92 LEU A O 1
ATOM 771 N N . ASP A 1 93 ? 32.134 -7.011 -7.325 1.00 49.75 93 ASP A N 1
ATOM 772 C CA . ASP A 1 93 ? 32.234 -5.607 -7.717 1.00 49.75 93 ASP A CA 1
ATOM 773 C C . ASP A 1 93 ? 31.067 -5.231 -8.658 1.00 49.75 93 ASP A C 1
ATOM 775 O O . ASP A 1 93 ? 30.473 -6.071 -9.343 1.00 49.75 93 ASP A O 1
ATOM 779 N N . GLY A 1 94 ? 30.718 -3.946 -8.722 1.00 47.28 94 GLY A N 1
ATOM 780 C CA . GLY A 1 94 ? 29.593 -3.489 -9.547 1.00 47.28 94 GLY A CA 1
ATOM 781 C C . GLY A 1 94 ? 29.709 -3.709 -11.034 1.00 47.28 94 GLY A C 1
ATOM 782 O O . GLY A 1 94 ? 28.711 -3.754 -11.757 1.00 47.28 94 GLY A O 1
ATOM 783 N N . ASN A 1 95 ? 30.939 -3.877 -11.494 1.00 54.69 95 ASN A N 1
ATOM 784 C CA . ASN A 1 95 ? 31.211 -4.180 -12.874 1.00 54.69 95 ASN A CA 1
ATOM 785 C C . ASN A 1 95 ? 30.879 -5.656 -13.152 1.00 54.69 95 ASN A C 1
ATOM 787 O O . ASN A 1 95 ? 30.296 -5.956 -14.188 1.00 54.69 95 ASN A O 1
ATOM 791 N N . ASP A 1 96 ? 31.155 -6.563 -12.219 1.00 59.78 96 ASP A N 1
ATOM 792 C CA . ASP A 1 96 ? 30.842 -7.989 -12.311 1.00 59.78 96 ASP A CA 1
ATOM 793 C C . ASP A 1 96 ? 29.342 -8.285 -12.240 1.00 59.78 96 ASP A C 1
ATOM 795 O O . ASP A 1 96 ? 28.859 -9.161 -12.965 1.00 59.78 96 ASP A O 1
ATOM 799 N N . ALA A 1 97 ? 28.579 -7.507 -11.475 1.00 58.41 97 ALA A N 1
ATOM 800 C CA . ALA A 1 97 ? 27.125 -7.619 -11.433 1.00 58.41 97 ALA A CA 1
ATOM 801 C C . ALA A 1 97 ? 26.483 -7.216 -12.783 1.00 58.41 97 ALA A C 1
ATOM 803 O O . ALA A 1 97 ? 25.781 -8.010 -13.416 1.00 58.41 97 ALA A O 1
ATOM 804 N N . LEU A 1 98 ? 26.827 -6.036 -13.316 1.00 64.31 98 LEU A N 1
ATOM 805 C CA . LEU A 1 98 ? 26.359 -5.601 -14.639 1.00 64.31 98 LEU A CA 1
ATOM 806 C C . LEU A 1 98 ? 26.843 -6.526 -15.766 1.00 64.31 98 LEU A C 1
ATOM 808 O O . LEU A 1 98 ? 26.086 -6.797 -16.693 1.00 64.31 98 LEU A O 1
ATOM 812 N N . ARG A 1 99 ? 28.061 -7.079 -15.682 1.00 70.25 99 ARG A N 1
ATOM 813 C CA . ARG A 1 99 ? 28.555 -8.109 -16.619 1.00 70.25 99 ARG A CA 1
ATOM 814 C C . ARG A 1 99 ? 27.713 -9.375 -16.612 1.00 70.25 99 ARG A C 1
ATOM 816 O O . ARG A 1 99 ? 27.585 -9.995 -17.665 1.00 70.25 99 ARG A O 1
ATOM 823 N N . ARG A 1 100 ? 27.155 -9.770 -15.467 1.00 66.31 100 ARG A N 1
ATOM 824 C CA . ARG A 1 100 ? 26.235 -10.911 -15.386 1.00 66.31 100 ARG A CA 1
ATOM 825 C C . ARG A 1 100 ? 24.877 -10.576 -15.998 1.00 66.31 100 ARG A C 1
ATOM 827 O O . ARG A 1 100 ? 24.385 -11.378 -16.784 1.00 66.31 100 ARG A O 1
ATOM 834 N N . LEU A 1 101 ? 24.327 -9.385 -15.736 1.00 67.75 101 LEU A N 1
ATOM 835 C CA . LEU A 1 101 ? 23.055 -8.947 -16.332 1.00 67.75 101 LEU A CA 1
ATOM 836 C C . LEU A 1 101 ? 23.124 -8.798 -17.850 1.00 67.75 101 LEU A C 1
ATOM 838 O O . LEU A 1 101 ? 22.263 -9.257 -18.596 1.00 67.75 101 LEU A O 1
ATOM 842 N N . LEU A 1 102 ? 24.141 -8.066 -18.293 1.00 72.69 102 LEU A N 1
ATOM 843 C CA . LEU A 1 102 ? 24.292 -7.585 -19.656 1.00 72.69 102 LEU A CA 1
ATOM 844 C C . LEU A 1 102 ? 25.150 -8.541 -20.499 1.00 72.69 102 LEU A C 1
ATOM 846 O O . LEU A 1 102 ? 25.272 -8.369 -21.712 1.00 72.69 102 LEU A O 1
ATOM 850 N N . GLY A 1 103 ? 25.747 -9.555 -19.884 1.00 72.50 103 GLY A N 1
ATOM 851 C CA . GLY A 1 103 ? 26.662 -10.472 -20.545 1.00 72.50 103 GLY A CA 1
ATOM 852 C C . GLY A 1 103 ? 27.982 -9.815 -20.960 1.00 72.50 103 GLY A C 1
ATOM 853 O O . GLY A 1 103 ? 28.144 -8.595 -20.998 1.00 72.50 103 GLY A O 1
ATOM 854 N N . THR A 1 104 ? 28.957 -10.657 -21.303 1.00 76.88 104 THR A N 1
ATOM 855 C CA . THR A 1 104 ? 30.303 -10.230 -21.735 1.00 76.88 104 THR A CA 1
ATOM 856 C C . THR A 1 104 ? 30.703 -10.764 -23.116 1.00 76.88 104 THR A C 1
ATOM 858 O O . THR A 1 104 ? 31.819 -10.529 -23.591 1.00 76.88 104 THR A O 1
ATOM 861 N N . GLY A 1 105 ? 29.783 -11.466 -23.788 1.00 67.94 105 GLY A N 1
ATOM 862 C CA . GLY A 1 105 ? 30.034 -12.141 -25.064 1.00 67.94 105 GLY A CA 1
ATOM 863 C C . GLY A 1 105 ? 30.390 -11.188 -26.206 1.00 67.94 105 GLY A C 1
ATOM 864 O O . GLY A 1 105 ? 31.309 -11.471 -26.974 1.00 67.94 105 GLY A O 1
ATOM 865 N N . GLU A 1 106 ? 29.742 -10.025 -26.278 1.00 77.38 106 GLU A N 1
ATOM 866 C CA . GLU A 1 106 ? 29.936 -9.049 -27.354 1.00 77.38 106 GLU A CA 1
ATOM 867 C C . GLU A 1 106 ? 29.759 -7.599 -26.885 1.00 77.38 106 GLU A C 1
ATOM 869 O O . GLU A 1 106 ? 29.133 -7.327 -25.860 1.00 77.38 106 GLU A O 1
ATOM 874 N N . ASP A 1 107 ? 30.350 -6.665 -27.635 1.00 82.19 107 ASP A N 1
ATOM 875 C CA . ASP A 1 107 ? 30.155 -5.229 -27.430 1.00 82.19 107 ASP A CA 1
ATOM 876 C C . ASP A 1 107 ? 28.811 -4.808 -28.046 1.00 82.19 107 ASP A C 1
ATOM 878 O O . ASP A 1 107 ? 28.576 -5.030 -29.234 1.00 82.19 107 ASP A O 1
ATOM 882 N N . ARG A 1 108 ? 27.970 -4.122 -27.273 1.00 83.31 108 ARG A N 1
ATOM 883 C CA . ARG A 1 108 ? 26.678 -3.579 -27.709 1.00 83.31 108 ARG A CA 1
ATOM 884 C C . ARG A 1 108 ? 26.759 -2.059 -27.734 1.00 83.31 108 ARG A C 1
ATOM 886 O O . ARG A 1 108 ? 26.746 -1.418 -26.687 1.00 83.31 108 ARG A O 1
ATOM 893 N N . LYS A 1 109 ? 26.951 -1.470 -28.917 1.00 80.56 109 LYS A N 1
ATOM 894 C CA . LYS A 1 109 ? 27.191 -0.025 -29.095 1.00 80.56 109 LYS A CA 1
ATOM 895 C C . LYS A 1 109 ? 26.037 0.623 -29.850 1.00 80.56 109 LYS A C 1
ATOM 897 O O . LYS A 1 109 ? 25.810 0.308 -31.017 1.00 80.56 109 LYS A O 1
ATOM 902 N N . ALA A 1 110 ? 25.390 1.602 -29.222 1.00 77.00 110 ALA A N 1
ATOM 903 C CA . ALA A 1 110 ? 24.314 2.393 -29.826 1.00 77.00 110 ALA A CA 1
ATOM 904 C C . ALA A 1 110 ? 24.790 3.131 -31.090 1.00 77.00 110 ALA A C 1
ATOM 906 O O . ALA A 1 110 ? 24.108 3.149 -32.107 1.00 77.00 110 ALA A O 1
ATOM 907 N N . SER A 1 111 ? 26.033 3.628 -31.102 1.00 75.38 111 SER A N 1
ATOM 908 C CA . SER A 1 111 ? 26.631 4.257 -32.293 1.00 75.38 111 SER A CA 1
ATOM 909 C C . SER A 1 111 ? 26.784 3.320 -33.498 1.00 75.38 111 SER A C 1
ATOM 911 O O . SER A 1 111 ? 27.018 3.789 -34.610 1.00 75.38 111 SER A O 1
ATOM 913 N N . GLN A 1 112 ? 26.672 2.006 -33.287 1.00 81.88 112 GLN A N 1
ATOM 914 C CA . GLN A 1 112 ? 26.712 0.978 -34.327 1.00 81.88 112 GLN A CA 1
ATOM 915 C C . GLN A 1 112 ? 25.316 0.409 -34.634 1.00 81.88 112 GLN A C 1
ATOM 917 O O . GLN A 1 112 ? 25.218 -0.572 -35.363 1.00 81.88 112 GLN A O 1
ATOM 922 N N . GLY A 1 113 ? 24.247 0.994 -34.077 1.00 82.25 113 GLY A N 1
ATOM 923 C CA . GLY A 1 113 ? 22.872 0.494 -34.198 1.00 82.25 113 GLY A CA 1
ATOM 924 C C . GLY A 1 113 ? 22.620 -0.820 -33.451 1.00 82.25 113 GLY A C 1
ATOM 925 O O . GLY A 1 113 ? 21.632 -1.492 -33.714 1.00 82.25 113 GLY A O 1
ATOM 926 N N . HIS A 1 114 ? 23.542 -1.217 -32.568 1.00 85.06 114 HIS A N 1
ATOM 927 C CA . HIS A 1 114 ? 23.489 -2.441 -31.760 1.00 85.06 114 HIS A CA 1
ATOM 928 C C . HIS A 1 114 ? 23.438 -2.082 -30.261 1.00 85.06 114 HIS A C 1
ATOM 930 O O . HIS A 1 114 ? 24.036 -2.760 -29.423 1.00 85.06 114 HIS A O 1
ATOM 936 N N . GLY A 1 115 ? 22.826 -0.943 -29.927 1.00 82.81 115 GLY A N 1
ATOM 937 C CA . GLY A 1 115 ? 22.611 -0.528 -28.545 1.00 82.81 115 GLY A CA 1
ATOM 938 C C . GLY A 1 115 ? 21.595 -1.424 -27.844 1.00 82.81 115 GLY A C 1
ATOM 939 O O . GLY A 1 115 ? 20.867 -2.185 -28.477 1.00 82.81 115 GLY A O 1
ATOM 940 N N . ILE A 1 116 ? 21.550 -1.342 -26.520 1.00 83.19 116 ILE A N 1
ATOM 941 C CA . ILE A 1 116 ? 20.514 -1.996 -25.724 1.00 83.19 116 ILE A CA 1
ATOM 942 C C . ILE A 1 116 ? 19.362 -1.000 -25.613 1.00 83.19 116 ILE A C 1
ATOM 944 O O . ILE A 1 116 ? 19.568 0.074 -25.037 1.00 83.19 116 ILE A O 1
ATOM 948 N N . PRO A 1 117 ? 18.159 -1.300 -26.120 1.00 85.12 117 PRO A N 1
ATOM 949 C CA . PRO A 1 117 ? 17.024 -0.423 -25.884 1.00 85.12 117 PRO A CA 1
ATOM 950 C C . PRO A 1 117 ? 16.765 -0.335 -24.376 1.00 85.12 117 PRO A C 1
ATOM 952 O O . PRO A 1 117 ? 16.859 -1.335 -23.662 1.00 85.12 117 PRO A O 1
ATOM 955 N N . THR A 1 118 ? 16.537 0.868 -23.865 1.00 79.50 118 THR A N 1
ATOM 956 C CA . THR A 1 118 ? 16.545 1.157 -22.430 1.00 79.50 118 THR A CA 1
ATOM 957 C C . THR A 1 118 ? 15.415 2.104 -22.058 1.00 79.50 118 THR A C 1
ATOM 959 O O . THR A 1 118 ? 15.272 3.158 -22.670 1.00 79.50 118 THR A O 1
ATOM 962 N N . ALA A 1 119 ? 14.652 1.736 -21.031 1.00 80.31 119 ALA A N 1
ATOM 963 C CA . ALA A 1 119 ? 13.682 2.601 -20.373 1.00 80.31 119 ALA A CA 1
ATOM 964 C C . ALA A 1 119 ? 14.296 3.096 -19.060 1.00 80.31 119 ALA A C 1
ATOM 966 O O . ALA A 1 119 ? 14.663 2.288 -18.207 1.00 80.31 119 ALA A O 1
ATOM 967 N N . LEU A 1 120 ? 14.441 4.411 -18.913 1.00 80.19 120 LEU A N 1
ATOM 968 C CA . LEU A 1 120 ? 15.050 5.038 -17.745 1.00 80.19 120 LEU A CA 1
ATOM 969 C C . LEU A 1 120 ? 14.025 5.925 -17.040 1.00 80.19 120 LEU A C 1
ATOM 971 O O . LEU A 1 120 ? 13.360 6.729 -17.691 1.00 80.19 120 LEU A O 1
ATOM 975 N N . MET A 1 121 ? 13.886 5.772 -15.725 1.00 83.12 121 MET A N 1
ATOM 976 C CA . MET A 1 121 ? 12.854 6.435 -14.928 1.00 83.12 121 MET A CA 1
ATOM 977 C C . MET A 1 121 ? 13.436 7.100 -13.684 1.00 83.12 121 MET A C 1
ATOM 979 O O . MET A 1 121 ? 14.357 6.554 -13.084 1.00 83.12 121 MET A O 1
ATOM 983 N N . TYR A 1 122 ? 12.881 8.247 -13.292 1.00 83.25 122 TYR A N 1
ATOM 984 C CA . TYR A 1 122 ? 13.124 8.901 -12.004 1.00 83.25 122 TYR A CA 1
ATOM 985 C C . TYR A 1 122 ? 11.820 8.986 -11.210 1.00 83.25 122 TYR A C 1
ATOM 987 O O . TYR A 1 122 ? 10.789 9.383 -11.764 1.00 83.25 122 TYR A O 1
ATOM 995 N N . LEU A 1 123 ? 11.876 8.626 -9.929 1.00 82.38 123 LEU A N 1
ATOM 996 C CA . LEU A 1 123 ? 10.738 8.531 -9.019 1.00 82.38 123 LEU A CA 1
ATOM 997 C C . LEU A 1 123 ? 10.991 9.325 -7.740 1.00 82.38 123 LEU A C 1
ATOM 999 O O . LEU A 1 123 ? 12.042 9.190 -7.118 1.00 82.38 123 LEU A O 1
ATOM 1003 N N . GLY A 1 124 ? 9.980 10.080 -7.324 1.00 81.50 124 GLY A N 1
ATOM 1004 C CA . GLY A 1 124 ? 9.881 10.704 -6.007 1.00 81.50 124 GLY A CA 1
ATOM 1005 C C . GLY A 1 124 ? 8.446 10.596 -5.485 1.00 81.50 124 GLY A C 1
ATOM 1006 O O . GLY A 1 124 ? 7.603 9.946 -6.109 1.00 81.50 124 GLY A O 1
ATOM 1007 N N . ASP A 1 125 ? 8.158 11.237 -4.355 1.00 72.44 125 ASP A N 1
ATOM 1008 C CA . ASP A 1 125 ? 6.885 11.041 -3.640 1.00 72.44 125 ASP A CA 1
ATOM 1009 C C . ASP A 1 125 ? 5.702 11.811 -4.250 1.00 72.44 125 ASP A C 1
ATOM 1011 O O . ASP A 1 125 ? 4.568 11.312 -4.266 1.00 72.44 125 ASP A O 1
ATOM 1015 N N . ASP A 1 126 ? 5.975 13.002 -4.787 1.00 62.88 126 ASP A N 1
ATOM 1016 C CA . ASP A 1 126 ? 4.942 13.998 -5.100 1.00 62.88 126 ASP A CA 1
ATOM 1017 C C . ASP A 1 126 ? 4.738 14.253 -6.599 1.00 62.88 126 ASP A C 1
ATOM 1019 O O . ASP A 1 126 ? 3.711 14.810 -7.000 1.00 62.88 126 ASP A O 1
ATOM 1023 N N . ASP A 1 127 ? 5.665 13.793 -7.441 1.00 65.50 127 ASP A N 1
ATOM 1024 C CA . ASP A 1 127 ? 5.647 14.034 -8.881 1.00 65.50 127 ASP A CA 1
ATOM 1025 C C . ASP A 1 127 ? 5.333 12.770 -9.688 1.00 65.50 127 ASP A C 1
ATOM 1027 O O . ASP A 1 127 ? 5.587 11.634 -9.282 1.00 65.50 127 ASP A O 1
ATOM 1031 N N . ALA A 1 128 ? 4.761 12.974 -10.878 1.00 65.81 128 ALA A N 1
ATOM 1032 C CA . ALA A 1 128 ? 4.633 11.894 -11.846 1.00 65.81 128 ALA A CA 1
ATOM 1033 C C . ALA A 1 128 ? 6.032 11.381 -12.239 1.00 65.81 128 ALA A C 1
ATOM 1035 O O . ALA A 1 128 ? 6.954 12.191 -12.370 1.00 65.81 128 ALA A O 1
ATOM 1036 N N . PRO A 1 129 ? 6.189 10.066 -12.482 1.00 73.44 129 PRO A N 1
ATOM 1037 C CA . PRO A 1 129 ? 7.467 9.505 -12.891 1.00 73.44 129 PRO A CA 1
ATOM 1038 C C . PRO A 1 129 ? 7.981 10.211 -14.146 1.00 73.44 129 PRO A C 1
ATOM 1040 O O . PRO A 1 129 ? 7.255 10.356 -15.136 1.00 73.44 129 PRO A O 1
ATOM 1043 N N . VAL A 1 130 ? 9.245 10.628 -14.118 1.00 78.19 130 VAL A N 1
ATOM 1044 C CA . VAL A 1 130 ? 9.909 11.183 -15.300 1.00 78.19 130 VAL A CA 1
ATOM 1045 C C . VAL A 1 130 ? 10.562 10.028 -16.039 1.00 78.19 130 VAL A C 1
ATOM 1047 O O . VAL A 1 130 ? 11.378 9.312 -15.468 1.00 78.19 130 VAL A O 1
ATOM 1050 N N . VAL A 1 131 ? 10.190 9.829 -17.304 1.00 79.06 131 VAL A N 1
ATOM 1051 C CA . VAL A 1 131 ? 10.593 8.665 -18.106 1.00 79.06 131 VAL A CA 1
ATOM 1052 C C . VAL A 1 131 ? 11.339 9.114 -19.360 1.00 79.06 131 VAL A C 1
ATOM 1054 O O . VAL A 1 131 ? 10.986 10.117 -19.981 1.00 79.06 131 VAL A O 1
ATOM 1057 N N . ALA A 1 132 ? 12.359 8.354 -19.755 1.00 75.25 132 ALA A N 1
ATOM 1058 C CA . ALA A 1 132 ? 13.065 8.509 -21.017 1.00 75.25 132 ALA A CA 1
ATOM 1059 C C . ALA A 1 132 ? 13.343 7.145 -21.663 1.00 75.25 132 ALA A C 1
ATOM 1061 O O . ALA A 1 132 ? 13.947 6.270 -21.043 1.00 75.25 132 ALA A O 1
ATOM 1062 N N . ASP A 1 133 ? 12.970 7.001 -22.934 1.00 80.19 133 ASP A N 1
ATOM 1063 C CA . ASP A 1 133 ? 13.409 5.891 -23.780 1.00 80.19 133 ASP A CA 1
ATOM 1064 C C . ASP A 1 133 ? 14.708 6.276 -24.502 1.00 80.19 133 ASP A C 1
ATOM 1066 O O . ASP A 1 133 ? 14.802 7.336 -25.128 1.00 80.19 133 ASP A O 1
ATOM 1070 N N . LEU A 1 134 ? 15.728 5.423 -24.415 1.00 80.81 134 LEU A N 1
ATOM 1071 C CA . LEU A 1 134 ? 17.024 5.626 -25.065 1.00 80.81 134 LEU A CA 1
ATOM 1072 C C . LEU A 1 134 ? 17.688 4.299 -25.453 1.00 80.81 134 LEU A C 1
ATOM 1074 O O . LEU A 1 134 ? 17.223 3.223 -25.096 1.00 80.81 134 LEU A O 1
ATOM 1078 N N . GLU A 1 135 ? 18.809 4.367 -26.170 1.00 84.19 135 GLU A N 1
ATOM 1079 C CA . GLU A 1 135 ? 19.691 3.217 -26.382 1.00 84.19 135 GLU A CA 1
ATOM 1080 C C . GLU A 1 135 ? 20.962 3.363 -25.545 1.00 84.19 135 GLU A C 1
ATOM 1082 O O . GLU A 1 135 ? 21.676 4.366 -25.644 1.00 84.19 135 GLU A O 1
ATOM 1087 N N . THR A 1 136 ? 21.274 2.351 -24.738 1.00 81.19 136 THR A N 1
ATOM 1088 C CA . THR A 1 136 ? 22.512 2.301 -23.956 1.00 81.19 136 THR A CA 1
ATOM 1089 C C . THR A 1 136 ? 23.600 1.506 -24.662 1.00 81.19 136 THR A C 1
ATOM 1091 O O . THR A 1 136 ? 23.358 0.628 -25.490 1.00 81.19 136 THR A O 1
ATOM 1094 N N . THR A 1 137 ? 24.847 1.853 -24.358 1.00 77.94 137 THR A N 1
ATOM 1095 C CA . THR A 1 137 ? 26.041 1.206 -24.896 1.00 77.94 137 THR A CA 1
ATOM 1096 C C . THR A 1 137 ? 26.756 0.444 -23.791 1.00 77.94 137 THR A C 1
ATOM 1098 O O . THR A 1 137 ? 27.172 1.046 -22.810 1.00 77.94 137 THR A O 1
ATOM 1101 N N . TRP A 1 138 ? 26.953 -0.858 -23.977 1.00 84.00 138 TRP A N 1
ATOM 1102 C CA . TRP A 1 138 ? 27.671 -1.749 -23.070 1.00 84.00 138 TRP A CA 1
ATOM 1103 C C . TRP A 1 138 ? 28.850 -2.393 -23.796 1.00 84.00 138 TRP A C 1
ATOM 1105 O O . TRP A 1 138 ? 28.660 -3.174 -24.729 1.00 84.00 138 TRP A O 1
ATOM 1115 N N . TYR A 1 139 ? 30.083 -2.058 -23.416 1.00 76.44 139 TYR A N 1
ATOM 1116 C CA . TYR A 1 139 ? 31.267 -2.609 -24.084 1.00 76.44 139 TYR A CA 1
ATOM 1117 C C . TYR A 1 139 ? 32.493 -2.689 -23.183 1.00 76.44 139 TYR A C 1
ATOM 1119 O O . TYR A 1 139 ? 32.631 -1.914 -22.236 1.00 76.44 139 TYR A O 1
ATOM 1127 N N . ASP A 1 140 ? 33.419 -3.584 -23.534 1.00 80.81 140 ASP A N 1
ATOM 1128 C CA . ASP A 1 140 ? 34.737 -3.646 -22.908 1.00 80.81 140 ASP A CA 1
ATOM 1129 C C . ASP A 1 140 ? 35.669 -2.604 -23.544 1.00 80.81 140 ASP A C 1
ATOM 1131 O O . ASP A 1 140 ? 36.205 -2.777 -24.646 1.00 80.81 140 ASP A O 1
ATOM 1135 N N . ALA A 1 141 ? 35.921 -1.514 -22.818 1.00 75.88 141 ALA A N 1
ATOM 1136 C CA . ALA A 1 141 ? 36.806 -0.431 -23.241 1.00 75.88 141 ALA A CA 1
ATOM 1137 C C . ALA A 1 141 ? 38.272 -0.863 -23.427 1.00 75.88 141 ALA A C 1
ATOM 1139 O O . ALA A 1 141 ? 39.097 -0.102 -23.953 1.00 75.88 141 ALA A O 1
ATOM 1140 N N . ARG A 1 142 ? 38.618 -2.085 -23.012 1.00 78.25 142 ARG A N 1
ATOM 1141 C CA . ARG A 1 142 ? 39.955 -2.672 -23.086 1.00 78.25 142 ARG A CA 1
ATOM 1142 C C . ARG A 1 142 ? 40.013 -3.964 -23.900 1.00 78.25 142 ARG A C 1
ATOM 1144 O O . ARG A 1 142 ? 41.092 -4.547 -23.945 1.00 78.25 142 ARG A O 1
ATOM 1151 N N . ARG A 1 143 ? 38.960 -4.338 -24.639 1.00 71.88 143 ARG A N 1
ATOM 1152 C CA . ARG A 1 143 ? 38.890 -5.588 -25.432 1.00 71.88 143 ARG A CA 1
ATOM 1153 C C . ARG A 1 143 ? 40.117 -5.845 -26.318 1.00 71.88 143 ARG A C 1
ATOM 1155 O O . ARG A 1 143 ? 40.562 -6.975 -26.467 1.00 71.88 143 ARG A O 1
ATOM 1162 N N . ASN A 1 144 ? 40.714 -4.783 -26.862 1.00 73.50 144 ASN A N 1
ATOM 1163 C CA . ASN A 1 144 ? 41.893 -4.853 -27.735 1.00 73.50 144 ASN A CA 1
ATOM 1164 C C . ASN A 1 144 ? 43.226 -4.538 -27.022 1.00 73.50 144 ASN A C 1
ATOM 1166 O O . ASN A 1 144 ? 44.211 -4.182 -27.670 1.00 73.50 144 ASN A O 1
ATOM 1170 N N . LYS A 1 145 ? 43.276 -4.610 -25.685 1.00 73.69 145 LYS A N 1
ATOM 1171 C CA . LYS A 1 145 ? 44.468 -4.313 -24.874 1.00 73.69 145 LYS A CA 1
ATOM 1172 C C . LYS A 1 145 ? 44.922 -5.566 -24.112 1.00 73.69 145 LYS A C 1
ATOM 1174 O O . LYS A 1 145 ? 44.609 -5.693 -22.933 1.00 73.69 145 LYS A O 1
ATOM 1179 N N . PRO A 1 146 ? 45.740 -6.443 -24.726 1.00 63.50 146 PRO A N 1
ATOM 1180 C CA . PRO A 1 146 ? 46.054 -7.776 -24.190 1.00 63.50 146 PRO A CA 1
ATOM 1181 C C . PRO A 1 146 ? 46.773 -7.777 -22.829 1.00 63.50 146 PRO A C 1
ATOM 1183 O O . PRO A 1 146 ? 46.754 -8.776 -22.124 1.00 63.50 146 PRO A O 1
ATOM 1186 N N . ASN A 1 147 ? 47.381 -6.655 -22.432 1.00 74.31 147 ASN A N 1
ATOM 1187 C CA . ASN A 1 147 ? 48.089 -6.514 -21.154 1.00 74.31 147 ASN A CA 1
ATOM 1188 C C . ASN A 1 147 ? 47.230 -5.882 -20.044 1.00 74.31 147 ASN A C 1
ATOM 1190 O O . ASN A 1 147 ? 47.770 -5.445 -19.026 1.00 74.31 147 ASN A O 1
ATOM 1194 N N . ARG A 1 148 ? 45.915 -5.741 -20.247 1.00 56.41 148 ARG A N 1
ATOM 1195 C CA . ARG A 1 148 ? 44.997 -5.167 -19.259 1.00 56.41 148 ARG A CA 1
ATOM 1196 C C . ARG A 1 148 ? 43.747 -6.026 -19.126 1.00 56.41 148 ARG A C 1
ATOM 1198 O O . ARG A 1 148 ? 43.214 -6.487 -20.124 1.00 56.41 148 ARG A O 1
ATOM 1205 N N . SER A 1 149 ? 43.265 -6.178 -17.894 1.00 69.19 149 SER A N 1
ATOM 1206 C CA . SER A 1 149 ? 41.958 -6.779 -17.628 1.00 69.19 149 SER A CA 1
ATOM 1207 C C . SER A 1 149 ? 40.837 -5.950 -18.254 1.00 69.19 149 SER A C 1
ATOM 1209 O O . SER A 1 149 ? 40.962 -4.718 -18.336 1.00 69.19 149 SER A O 1
ATOM 1211 N N . ALA A 1 150 ? 39.772 -6.642 -18.669 1.00 68.19 150 ALA A N 1
ATOM 1212 C CA . ALA A 1 150 ? 38.560 -6.064 -19.236 1.00 68.19 150 ALA A CA 1
ATOM 1213 C C . ALA A 1 150 ? 38.012 -4.938 -18.347 1.00 68.19 150 ALA A C 1
ATOM 1215 O O . ALA A 1 150 ? 38.036 -5.017 -17.117 1.00 68.19 150 ALA A O 1
ATOM 1216 N N . GLU A 1 151 ? 37.538 -3.872 -18.979 1.00 74.94 151 GLU A N 1
ATOM 1217 C CA . GLU A 1 151 ? 36.882 -2.751 -18.311 1.00 74.94 151 GLU A CA 1
ATOM 1218 C C . GLU A 1 151 ? 35.580 -2.475 -19.040 1.00 74.94 151 GLU A C 1
ATOM 1220 O O . GLU A 1 151 ? 35.547 -1.721 -20.015 1.00 74.94 151 GLU A O 1
ATOM 1225 N N . TRP A 1 152 ? 34.518 -3.115 -18.566 1.00 74.69 152 TRP A N 1
ATOM 1226 C CA . TRP A 1 152 ? 33.194 -2.878 -19.102 1.00 74.69 152 TRP A CA 1
ATOM 1227 C C . TRP A 1 152 ? 32.625 -1.561 -18.600 1.00 74.69 152 TRP A C 1
ATOM 1229 O O . TRP A 1 152 ? 32.852 -1.168 -17.452 1.00 74.69 152 TRP A O 1
ATOM 1239 N N . ARG A 1 153 ? 31.925 -0.871 -19.498 1.00 74.06 153 ARG A N 1
ATOM 1240 C CA . ARG A 1 153 ? 31.309 0.429 -19.248 1.00 74.06 153 ARG A CA 1
ATOM 1241 C C . ARG A 1 153 ? 29.920 0.470 -19.863 1.00 74.06 153 ARG A C 1
ATOM 1243 O O . ARG A 1 153 ? 29.758 0.095 -21.027 1.00 74.06 153 ARG A O 1
ATOM 1250 N N . LEU A 1 154 ? 28.961 0.965 -19.085 1.00 74.75 154 LEU A N 1
ATOM 1251 C CA . LEU A 1 154 ? 27.625 1.317 -19.544 1.00 74.75 154 LEU A CA 1
ATOM 1252 C C . LEU A 1 154 ? 27.586 2.823 -19.818 1.00 74.75 154 LEU A C 1
ATOM 1254 O O . LEU A 1 154 ? 27.869 3.619 -18.930 1.00 74.75 154 LEU A O 1
ATOM 1258 N N . TYR A 1 155 ? 27.253 3.207 -21.043 1.00 73.94 155 TYR A N 1
ATOM 1259 C CA . TYR A 1 155 ? 27.054 4.596 -21.443 1.00 73.94 155 TYR A CA 1
ATOM 1260 C C . TYR A 1 155 ? 25.595 4.818 -21.827 1.00 73.94 155 TYR A C 1
ATOM 1262 O O . TYR A 1 155 ? 25.001 4.001 -22.532 1.00 73.94 155 TYR A O 1
ATOM 1270 N N . TYR A 1 156 ? 25.050 5.953 -21.413 1.00 77.69 156 TYR A N 1
ATOM 1271 C CA . TYR A 1 156 ? 23.699 6.409 -21.723 1.00 77.69 156 TYR A CA 1
ATOM 1272 C C . TYR A 1 156 ? 23.746 7.860 -22.212 1.00 77.69 156 TYR A C 1
ATOM 1274 O O . TYR A 1 156 ? 24.670 8.613 -21.897 1.00 77.69 156 TYR A O 1
ATOM 1282 N N . ALA A 1 157 ? 22.765 8.249 -23.025 1.00 72.38 157 ALA A N 1
ATOM 1283 C CA . ALA A 1 157 ? 22.603 9.640 -23.428 1.00 72.38 157 ALA A CA 1
ATOM 1284 C C . ALA A 1 157 ? 22.097 10.482 -22.248 1.00 72.38 157 ALA A C 1
ATOM 1286 O O . ALA A 1 157 ? 21.364 9.984 -21.395 1.00 72.38 157 ALA A O 1
ATOM 1287 N N . ALA A 1 158 ? 22.452 11.770 -22.219 1.00 73.38 158 ALA A N 1
ATOM 1288 C CA . ALA A 1 158 ? 21.887 12.694 -21.244 1.00 73.38 158 ALA A CA 1
ATOM 1289 C C . ALA A 1 158 ? 20.365 12.777 -21.435 1.00 73.38 158 ALA A C 1
ATOM 1291 O O . ALA A 1 158 ? 19.885 13.154 -22.506 1.00 73.38 158 ALA A O 1
ATOM 1292 N N . CYS A 1 159 ? 19.618 12.453 -20.387 1.00 76.69 159 CYS A N 1
ATOM 1293 C CA . CYS A 1 159 ? 18.164 12.504 -20.353 1.00 76.69 159 CYS A CA 1
ATOM 1294 C C . CYS A 1 159 ? 17.696 13.144 -19.045 1.00 76.69 159 CYS A C 1
ATOM 1296 O O . CYS A 1 159 ? 18.476 13.299 -18.106 1.00 76.69 159 CYS A O 1
ATOM 1298 N N . GLU A 1 160 ? 16.429 13.548 -19.000 1.00 78.31 160 GLU A N 1
ATOM 1299 C CA . GLU A 1 160 ? 15.889 14.267 -17.845 1.00 78.31 160 GLU A CA 1
ATOM 1300 C C . GLU A 1 160 ? 15.967 13.481 -16.530 1.00 78.31 160 GLU A C 1
ATOM 1302 O O . GLU A 1 160 ? 16.484 14.043 -15.568 1.00 78.31 160 GLU A O 1
ATOM 1307 N N . PRO A 1 161 ? 15.605 12.184 -16.476 1.00 80.31 161 PRO A N 1
ATOM 1308 C CA . PRO A 1 161 ? 15.717 11.435 -15.227 1.00 80.31 161 PRO A CA 1
ATOM 1309 C C . PRO A 1 161 ? 17.161 11.369 -14.687 1.00 80.31 161 PRO A C 1
ATOM 1311 O O . PRO A 1 161 ? 17.375 11.444 -13.483 1.00 80.31 161 PRO A O 1
ATOM 1314 N N . ILE A 1 162 ? 18.167 11.288 -15.573 1.00 79.94 162 ILE A N 1
ATOM 1315 C CA . ILE A 1 162 ? 19.581 11.358 -15.177 1.00 79.94 162 ILE A CA 1
ATOM 1316 C C . ILE A 1 162 ? 19.920 12.750 -14.646 1.00 79.94 162 ILE A C 1
ATOM 1318 O O . ILE A 1 162 ? 20.603 12.853 -13.644 1.00 79.94 162 ILE A O 1
ATOM 1322 N N . ARG A 1 163 ? 19.445 13.838 -15.264 1.00 79.88 163 ARG A N 1
ATOM 1323 C CA . ARG A 1 163 ? 19.712 15.198 -14.751 1.00 79.88 163 ARG A CA 1
ATOM 1324 C C . ARG A 1 163 ? 19.093 15.459 -13.381 1.00 79.88 163 ARG A C 1
ATOM 1326 O O . ARG A 1 163 ? 19.586 16.323 -12.661 1.00 79.88 163 ARG A O 1
ATOM 1333 N N . MET A 1 164 ? 18.007 14.764 -13.063 1.00 80.00 164 MET A N 1
ATOM 1334 C CA . MET A 1 164 ? 17.340 14.855 -11.768 1.00 80.00 164 MET A CA 1
ATOM 1335 C C . MET A 1 164 ? 18.079 14.092 -10.670 1.00 80.00 164 MET A C 1
ATOM 1337 O O . MET A 1 164 ? 17.956 14.472 -9.509 1.00 80.00 164 MET A O 1
ATOM 1341 N N . ALA A 1 165 ? 18.847 13.065 -11.039 1.00 80.19 165 ALA A N 1
ATOM 1342 C CA . ALA A 1 165 ? 19.553 12.207 -10.105 1.00 80.19 165 ALA A CA 1
ATOM 1343 C C . ALA A 1 165 ? 20.586 12.978 -9.277 1.00 80.19 165 ALA A C 1
ATOM 1345 O O . ALA A 1 165 ? 21.362 13.783 -9.801 1.00 80.19 165 ALA A O 1
ATOM 1346 N N . ARG A 1 166 ? 20.594 12.716 -7.971 1.00 79.31 166 ARG A N 1
ATOM 1347 C CA . ARG A 1 166 ? 21.505 13.328 -7.003 1.00 79.31 166 ARG A CA 1
ATOM 1348 C C . ARG A 1 166 ? 22.324 12.265 -6.276 1.00 79.31 166 ARG A C 1
ATOM 1350 O O . ARG A 1 166 ? 21.896 11.115 -6.191 1.00 79.31 166 ARG A O 1
ATOM 1357 N N . PRO A 1 167 ? 23.490 12.638 -5.723 1.00 77.94 167 PRO A N 1
ATOM 1358 C CA . PRO A 1 167 ? 24.191 11.783 -4.777 1.00 77.94 167 PRO A CA 1
ATOM 1359 C C . PRO A 1 167 ? 23.251 11.348 -3.645 1.00 77.94 167 PRO A C 1
ATOM 1361 O O . PRO A 1 167 ? 22.527 12.183 -3.101 1.00 77.94 167 PRO A O 1
ATOM 1364 N N . GLY A 1 168 ? 23.268 10.058 -3.316 1.00 73.62 168 GLY A N 1
ATOM 1365 C CA . GLY A 1 168 ? 22.364 9.446 -2.336 1.00 73.62 168 GLY A CA 1
ATOM 1366 C C . GLY A 1 168 ? 21.103 8.813 -2.935 1.00 73.62 168 GLY A C 1
ATOM 1367 O O . GLY A 1 168 ? 20.542 7.921 -2.309 1.00 73.62 168 GLY A O 1
ATOM 1368 N N . ASP A 1 169 ? 20.688 9.187 -4.151 1.00 79.44 169 ASP A N 1
ATOM 1369 C CA . ASP A 1 169 ? 19.563 8.523 -4.817 1.00 79.44 169 ASP A CA 1
ATOM 1370 C C . ASP A 1 169 ? 19.914 7.053 -5.127 1.00 79.44 169 ASP A C 1
ATOM 1372 O O . ASP A 1 169 ? 21.039 6.716 -5.529 1.00 79.44 169 ASP A O 1
ATOM 1376 N N . LEU A 1 170 ? 18.924 6.172 -4.983 1.00 79.69 170 LEU A N 1
ATOM 1377 C CA . LEU A 1 170 ? 19.044 4.752 -5.306 1.00 79.69 170 LEU A CA 1
ATOM 1378 C C . LEU A 1 170 ? 18.786 4.537 -6.803 1.00 79.69 170 LEU A C 1
ATOM 1380 O O . LEU A 1 170 ? 17.746 4.923 -7.325 1.00 79.69 170 LEU A O 1
ATOM 1384 N N . MET A 1 171 ? 19.704 3.866 -7.496 1.00 79.81 171 MET A N 1
ATOM 1385 C CA . MET A 1 171 ? 19.596 3.512 -8.912 1.00 79.81 171 MET A CA 1
ATOM 1386 C C . MET A 1 171 ? 19.540 1.995 -9.094 1.00 79.81 171 MET A C 1
ATOM 1388 O O . MET A 1 171 ? 20.502 1.281 -8.834 1.00 79.81 171 MET A O 1
ATOM 1392 N N . CYS A 1 172 ? 18.424 1.493 -9.602 1.00 76.19 172 CYS A N 1
ATOM 1393 C CA . CYS A 1 172 ? 18.184 0.090 -9.885 1.00 76.19 172 CYS A CA 1
ATOM 1394 C C . CYS A 1 172 ? 18.278 -0.213 -11.391 1.00 76.19 172 CYS A C 1
ATOM 1396 O O . CYS A 1 172 ? 17.856 0.593 -12.215 1.00 76.19 172 CYS A O 1
ATOM 1398 N N . PHE A 1 173 ? 18.773 -1.391 -11.771 1.00 74.81 173 PHE A N 1
ATOM 1399 C CA . PHE A 1 173 ? 18.869 -1.870 -13.155 1.00 74.81 173 PHE A CA 1
ATOM 1400 C C . PHE A 1 173 ? 18.178 -3.216 -13.282 1.00 74.81 173 PHE A C 1
ATOM 1402 O O . PHE A 1 173 ? 18.455 -4.089 -12.474 1.00 74.81 173 PHE A O 1
ATOM 1409 N N . GLY A 1 174 ? 17.377 -3.455 -14.316 1.00 72.88 174 GLY A N 1
ATOM 1410 C CA . GLY A 1 174 ? 16.801 -4.777 -14.564 1.00 72.88 174 GLY A CA 1
ATOM 1411 C C . GLY A 1 174 ? 16.566 -5.075 -16.035 1.00 72.88 174 GLY A C 1
ATOM 1412 O O . GLY A 1 174 ? 16.436 -4.165 -16.837 1.00 72.88 174 GLY A O 1
ATOM 1413 N N . MET A 1 175 ? 16.508 -6.349 -16.422 1.00 70.44 175 MET A N 1
ATOM 1414 C CA . MET A 1 175 ? 16.184 -6.726 -17.808 1.00 70.44 175 MET A CA 1
ATOM 1415 C C . MET A 1 175 ? 14.723 -7.143 -17.944 1.00 70.44 175 MET A C 1
ATOM 1417 O O . MET A 1 175 ? 14.301 -8.147 -17.367 1.00 70.44 175 MET A O 1
ATOM 1421 N N . LEU A 1 176 ? 13.966 -6.393 -18.745 1.00 66.12 176 LEU A N 1
ATOM 1422 C CA . LEU A 1 176 ? 12.592 -6.721 -19.115 1.00 66.12 176 LEU A CA 1
ATOM 1423 C C . LEU A 1 176 ? 12.554 -7.958 -20.032 1.00 66.12 176 LEU A C 1
ATOM 1425 O O . LEU A 1 176 ? 13.529 -8.297 -20.704 1.00 66.12 176 LEU A O 1
ATOM 1429 N N . ARG A 1 177 ? 11.397 -8.635 -20.097 1.00 59.56 177 ARG A N 1
ATOM 1430 C CA . ARG A 1 177 ? 11.205 -9.839 -20.938 1.00 59.56 177 ARG A CA 1
ATOM 1431 C C . ARG A 1 177 ? 11.367 -9.575 -22.437 1.00 59.56 177 ARG A C 1
ATOM 1433 O O . ARG A 1 177 ? 11.687 -10.492 -23.184 1.00 59.56 177 ARG A O 1
ATOM 1440 N N . ASP A 1 178 ? 11.143 -8.340 -22.871 1.00 62.09 178 ASP A N 1
ATOM 1441 C CA . ASP A 1 178 ? 11.342 -7.888 -24.252 1.00 62.09 178 ASP A CA 1
ATOM 1442 C C . ASP A 1 178 ? 12.806 -7.501 -24.549 1.00 62.09 178 ASP A C 1
ATOM 1444 O O . ASP A 1 178 ? 13.094 -6.909 -25.587 1.00 62.09 178 ASP A O 1
ATOM 1448 N N . ASN A 1 179 ? 13.738 -7.862 -23.657 1.00 69.25 179 ASN A N 1
ATOM 1449 C CA . ASN A 1 179 ? 15.168 -7.562 -23.721 1.00 69.25 179 ASN A CA 1
ATOM 1450 C C . ASN A 1 179 ? 15.518 -6.069 -23.653 1.00 69.25 179 ASN A C 1
ATOM 1452 O O . ASN A 1 179 ? 16.636 -5.689 -24.012 1.00 69.25 179 ASN A O 1
ATOM 1456 N N . ARG A 1 180 ? 14.610 -5.220 -23.160 1.00 74.31 180 ARG A N 1
ATOM 1457 C CA . ARG A 1 180 ? 14.956 -3.845 -22.792 1.00 74.31 180 ARG A CA 1
ATOM 1458 C C . ARG A 1 180 ? 15.611 -3.796 -21.416 1.00 74.31 180 ARG A C 1
ATOM 1460 O O . ARG A 1 180 ? 15.198 -4.502 -20.497 1.00 74.31 180 ARG A O 1
ATOM 1467 N N . LEU A 1 181 ? 16.613 -2.937 -21.271 1.00 76.94 181 LEU A N 1
ATOM 1468 C CA . LEU A 1 181 ? 17.174 -2.583 -19.971 1.00 76.94 181 LEU A CA 1
ATOM 1469 C C . LEU A 1 181 ? 16.252 -1.557 -19.300 1.00 76.94 181 LEU A C 1
ATOM 1471 O O . LEU A 1 181 ? 15.947 -0.515 -19.863 1.00 76.94 181 LEU A O 1
ATOM 1475 N N . LEU A 1 182 ? 15.797 -1.849 -18.098 1.00 77.19 182 LEU A N 1
ATOM 1476 C CA . LEU A 1 182 ? 15.129 -0.916 -17.211 1.00 77.19 182 LEU A CA 1
ATOM 1477 C C . LEU A 1 182 ? 16.173 -0.299 -16.285 1.00 77.19 182 LEU A C 1
ATOM 1479 O O . LEU A 1 182 ? 16.977 -1.019 -15.697 1.00 77.19 182 LEU A O 1
ATOM 1483 N N . ILE A 1 183 ? 16.127 1.016 -16.128 1.00 80.81 183 ILE A N 1
ATOM 1484 C CA . ILE A 1 183 ? 16.891 1.749 -15.126 1.00 80.81 183 ILE A CA 1
ATOM 1485 C C . ILE A 1 183 ? 15.903 2.593 -14.318 1.00 80.81 183 ILE A C 1
ATOM 1487 O O . ILE A 1 183 ? 15.201 3.423 -14.888 1.00 80.81 183 ILE A O 1
ATOM 1491 N N . VAL A 1 184 ? 15.841 2.393 -13.006 1.00 80.81 184 VAL A N 1
ATOM 1492 C CA . VAL A 1 184 ? 14.953 3.129 -12.096 1.00 80.81 184 VAL A CA 1
ATOM 1493 C C . VAL A 1 184 ? 15.800 3.905 -11.108 1.00 80.81 184 VAL A C 1
ATOM 1495 O O . VAL A 1 184 ? 16.618 3.310 -10.427 1.00 80.81 184 VAL A O 1
ATOM 1498 N N . ILE A 1 185 ? 15.605 5.211 -11.009 1.00 83.44 185 ILE A N 1
ATOM 1499 C CA . ILE A 1 185 ? 16.247 6.064 -10.012 1.00 83.44 185 ILE A CA 1
ATOM 1500 C C . ILE A 1 185 ? 15.164 6.528 -9.048 1.00 83.44 185 ILE A C 1
ATOM 1502 O O . ILE A 1 185 ? 14.128 7.024 -9.486 1.00 83.44 185 ILE A O 1
ATOM 1506 N N . THR A 1 186 ? 15.380 6.358 -7.752 1.00 84.50 186 THR A N 1
ATOM 1507 C CA . THR A 1 186 ? 14.458 6.803 -6.709 1.00 84.50 186 THR A CA 1
ATOM 1508 C C . THR A 1 186 ? 15.144 7.828 -5.827 1.00 84.50 186 THR A C 1
ATOM 1510 O O . THR A 1 186 ? 16.273 7.606 -5.387 1.00 84.50 186 THR A O 1
ATOM 1513 N N . GLN A 1 187 ? 14.445 8.929 -5.570 1.00 86.38 187 GLN A N 1
ATOM 1514 C CA . GLN A 1 187 ? 14.906 10.006 -4.707 1.00 86.38 187 GLN A CA 1
ATOM 1515 C C . GLN A 1 187 ? 15.298 9.472 -3.322 1.00 86.38 187 GLN A C 1
ATOM 1517 O O . GLN A 1 187 ? 14.555 8.683 -2.742 1.00 86.38 187 GLN A O 1
ATOM 1522 N N . HIS A 1 188 ? 16.425 9.926 -2.786 1.00 83.69 188 HIS A N 1
ATOM 1523 C CA . HIS A 1 188 ? 16.864 9.573 -1.438 1.00 83.69 188 HIS A CA 1
ATOM 1524 C C . HIS A 1 188 ? 15.836 9.959 -0.356 1.00 83.69 188 HIS A C 1
ATOM 1526 O O . HIS A 1 188 ? 15.209 11.021 -0.443 1.00 83.69 188 HIS A O 1
ATOM 1532 N N . ASP A 1 189 ? 15.686 9.108 0.660 1.00 80.06 189 ASP A N 1
ATOM 1533 C CA . ASP A 1 189 ? 14.758 9.223 1.793 1.00 80.06 189 ASP A CA 1
ATOM 1534 C C . ASP A 1 189 ? 13.282 9.365 1.377 1.00 80.06 189 ASP A C 1
ATOM 1536 O O . ASP A 1 189 ? 12.457 9.952 2.089 1.00 80.06 189 ASP A O 1
ATOM 1540 N N . SER A 1 190 ? 12.932 8.825 0.207 1.00 80.38 190 SER A N 1
ATOM 1541 C CA . SER A 1 190 ? 11.576 8.891 -0.342 1.00 80.38 190 SER A CA 1
ATOM 1542 C C . SER A 1 190 ? 10.781 7.603 -0.118 1.00 80.38 190 SER A C 1
ATOM 1544 O O . SER A 1 190 ? 11.326 6.503 0.006 1.00 80.38 190 SER A O 1
ATOM 1546 N N . THR A 1 191 ? 9.453 7.729 -0.133 1.00 77.94 191 THR A N 1
ATOM 1547 C CA . THR A 1 191 ? 8.518 6.597 -0.211 1.00 77.94 191 THR A CA 1
ATOM 1548 C C . THR A 1 191 ? 8.829 5.723 -1.431 1.00 77.94 191 THR A C 1
ATOM 1550 O O . THR A 1 191 ? 8.795 4.496 -1.346 1.00 77.94 191 THR A O 1
ATOM 1553 N N . ALA A 1 192 ? 9.169 6.342 -2.568 1.00 78.69 192 ALA A N 1
ATOM 1554 C CA . ALA A 1 192 ? 9.540 5.621 -3.785 1.00 78.69 192 ALA A CA 1
ATOM 1555 C C . ALA A 1 192 ? 10.812 4.773 -3.607 1.00 78.69 192 ALA A C 1
ATOM 1557 O O . ALA A 1 192 ? 10.860 3.637 -4.082 1.00 78.69 192 ALA A O 1
ATOM 1558 N N . GLU A 1 193 ? 11.823 5.292 -2.905 1.00 81.06 193 GLU A N 1
ATOM 1559 C CA . GLU A 1 193 ? 13.035 4.537 -2.574 1.00 81.06 193 GLU A CA 1
ATOM 1560 C C . GLU A 1 193 ? 12.715 3.360 -1.657 1.00 81.06 193 GLU A C 1
ATOM 1562 O O . GLU A 1 193 ? 13.116 2.239 -1.957 1.00 81.06 193 GLU A O 1
ATOM 1567 N N . ALA A 1 194 ? 11.955 3.578 -0.582 1.00 78.06 194 ALA A N 1
ATOM 1568 C CA . ALA A 1 194 ? 11.589 2.509 0.342 1.00 78.06 194 ALA A CA 1
ATOM 1569 C C . ALA A 1 194 ? 10.782 1.392 -0.355 1.00 78.06 194 ALA A C 1
ATOM 1571 O O . ALA A 1 194 ? 11.022 0.205 -0.131 1.00 78.06 194 ALA A O 1
ATOM 1572 N N . GLN A 1 195 ? 9.883 1.758 -1.273 1.00 75.56 195 GLN A N 1
ATOM 1573 C CA . GLN A 1 195 ? 9.143 0.807 -2.109 1.00 75.56 195 GLN A CA 1
ATOM 1574 C C . GLN A 1 195 ? 10.048 0.030 -3.066 1.00 75.56 195 GLN A C 1
ATOM 1576 O O . GLN A 1 195 ? 9.890 -1.183 -3.205 1.00 75.56 195 GLN A O 1
ATOM 1581 N N . ALA A 1 196 ? 11.005 0.701 -3.712 1.00 75.31 196 ALA A N 1
ATOM 1582 C CA . ALA A 1 196 ? 11.986 0.044 -4.570 1.00 75.31 196 ALA A CA 1
ATOM 1583 C C . ALA A 1 196 ? 12.891 -0.903 -3.764 1.00 75.31 196 ALA A C 1
ATOM 1585 O O . ALA A 1 196 ? 13.115 -2.035 -4.195 1.00 75.31 196 ALA A O 1
ATOM 1586 N N . LYS A 1 197 ? 13.346 -0.483 -2.574 1.00 76.06 197 LYS A N 1
ATOM 1587 C CA . LYS A 1 197 ? 14.116 -1.317 -1.641 1.00 76.06 197 LYS A CA 1
ATOM 1588 C C . LYS A 1 197 ? 13.356 -2.587 -1.284 1.00 76.06 197 LYS A C 1
ATOM 1590 O O . LYS A 1 197 ? 13.866 -3.680 -1.515 1.00 76.06 197 LYS A O 1
ATOM 1595 N N . TRP A 1 198 ? 12.103 -2.471 -0.856 1.00 73.19 198 TRP A N 1
ATOM 1596 C CA . TRP A 1 198 ? 11.276 -3.637 -0.547 1.00 73.19 198 TRP A CA 1
ATOM 1597 C C . TRP A 1 198 ? 11.046 -4.556 -1.762 1.00 73.19 198 TRP A C 1
ATOM 1599 O O . TRP A 1 198 ? 11.221 -5.779 -1.677 1.00 73.19 198 TRP A O 1
ATOM 1609 N N . LEU A 1 199 ? 10.699 -3.971 -2.916 1.00 68.62 199 LEU A N 1
ATOM 1610 C CA . LEU A 1 199 ? 10.398 -4.713 -4.145 1.00 68.62 199 LEU A CA 1
ATOM 1611 C C . LEU A 1 199 ? 11.598 -5.542 -4.610 1.00 68.62 199 LEU A C 1
ATOM 1613 O O . LEU A 1 199 ? 11.458 -6.679 -5.073 1.00 68.62 199 LEU A O 1
ATOM 1617 N N . PHE A 1 200 ? 12.789 -4.963 -4.490 1.00 68.31 200 PHE A N 1
ATOM 1618 C CA . PHE A 1 200 ? 14.029 -5.580 -4.932 1.00 68.31 200 PHE A CA 1
ATOM 1619 C C . PHE A 1 200 ? 14.768 -6.330 -3.816 1.00 68.31 200 PHE A C 1
ATOM 1621 O O . PHE A 1 200 ? 15.778 -6.961 -4.107 1.00 68.31 200 PHE A O 1
ATOM 1628 N N . GLY A 1 201 ? 14.228 -6.366 -2.590 1.00 66.75 201 GLY A N 1
ATOM 1629 C CA . GLY A 1 201 ? 14.843 -7.051 -1.446 1.00 66.75 201 GLY A CA 1
ATOM 1630 C C . GLY A 1 201 ? 16.186 -6.432 -1.058 1.00 66.75 201 GLY A C 1
ATOM 1631 O O . GLY A 1 201 ? 17.189 -7.136 -0.951 1.00 66.75 201 GLY A O 1
ATOM 1632 N N . ILE A 1 202 ? 16.229 -5.102 -0.975 1.00 69.06 202 ILE A N 1
ATOM 1633 C CA . ILE A 1 202 ? 17.412 -4.316 -0.620 1.00 69.06 202 ILE A CA 1
ATOM 1634 C C . ILE A 1 202 ? 17.362 -4.037 0.885 1.00 69.06 202 ILE A C 1
ATOM 1636 O O . ILE A 1 202 ? 16.743 -3.066 1.313 1.00 69.06 202 ILE A O 1
ATOM 1640 N N . ASP A 1 203 ? 18.027 -4.878 1.672 1.00 58.03 203 ASP A N 1
ATOM 1641 C CA . ASP A 1 203 ? 17.899 -4.857 3.138 1.00 58.03 203 ASP A CA 1
ATOM 1642 C C . ASP A 1 203 ? 18.973 -4.012 3.858 1.00 58.03 203 ASP A C 1
ATOM 1644 O O . ASP A 1 203 ? 18.977 -3.945 5.083 1.00 58.03 203 ASP A O 1
ATOM 1648 N N . ASP A 1 204 ? 19.921 -3.392 3.140 1.00 55.91 204 ASP A N 1
ATOM 1649 C CA . ASP A 1 204 ? 21.194 -2.984 3.753 1.00 55.91 204 ASP A CA 1
ATOM 1650 C C . ASP A 1 204 ? 21.789 -1.691 3.151 1.00 55.91 204 ASP A C 1
ATOM 1652 O O . ASP A 1 204 ? 22.096 -1.616 1.957 1.00 55.91 204 ASP A O 1
ATOM 1656 N N . GLU A 1 205 ? 22.021 -0.686 3.999 1.00 50.25 205 GLU A N 1
ATOM 1657 C CA . GLU A 1 205 ? 22.673 0.591 3.662 1.00 50.25 205 GLU A CA 1
ATOM 1658 C C . GLU A 1 205 ? 24.195 0.525 3.846 1.00 50.25 205 GLU A C 1
ATOM 1660 O O . GLU A 1 205 ? 24.802 1.336 4.547 1.00 50.25 205 GLU A O 1
ATOM 1665 N N . GLN A 1 206 ? 24.863 -0.449 3.226 1.00 45.94 206 GLN A N 1
ATOM 1666 C CA . GLN A 1 206 ? 26.320 -0.353 3.138 1.00 45.94 206 GLN A CA 1
ATOM 1667 C C . GLN A 1 206 ? 26.710 0.595 2.009 1.00 45.94 206 GLN A C 1
ATOM 1669 O O . GLN A 1 206 ? 26.646 0.251 0.826 1.00 45.94 206 GLN A O 1
ATOM 1674 N N . GLU A 1 207 ? 27.143 1.793 2.401 1.00 42.22 207 GLU A N 1
ATOM 1675 C CA . GLU A 1 207 ? 27.683 2.807 1.502 1.00 42.22 207 GLU A CA 1
ATOM 1676 C C . GLU A 1 207 ? 28.713 2.206 0.527 1.00 42.22 207 GLU A C 1
ATOM 1678 O O . GLU A 1 207 ? 29.781 1.720 0.904 1.00 42.22 207 GLU A O 1
ATOM 1683 N N . GLY A 1 208 ? 28.419 2.314 -0.770 1.00 43.81 208 GLY A N 1
ATOM 1684 C CA . GLY A 1 208 ? 29.441 2.266 -1.807 1.00 43.81 208 GLY A CA 1
ATOM 1685 C C . GLY A 1 208 ? 29.714 0.922 -2.487 1.00 43.81 208 GLY A C 1
ATOM 1686 O O . GLY A 1 208 ? 30.688 0.873 -3.245 1.00 43.81 208 GLY A O 1
ATOM 1687 N N . ALA A 1 209 ? 28.889 -0.112 -2.315 1.00 44.28 209 ALA A N 1
ATOM 1688 C CA . ALA A 1 209 ? 28.975 -1.342 -3.110 1.00 44.28 209 ALA A CA 1
ATOM 1689 C C . ALA A 1 209 ? 27.737 -1.526 -4.006 1.00 44.28 209 ALA A C 1
ATOM 1691 O O . ALA A 1 209 ? 26.606 -1.343 -3.575 1.00 44.28 209 ALA A O 1
ATOM 1692 N N . PHE A 1 210 ? 27.961 -1.894 -5.266 1.00 48.34 210 PHE A N 1
ATOM 1693 C CA . PHE A 1 210 ? 26.908 -2.367 -6.163 1.00 48.34 210 PHE A CA 1
ATOM 1694 C C . PHE A 1 210 ? 26.514 -3.779 -5.725 1.00 48.34 210 PHE A C 1
ATOM 1696 O O . PHE A 1 210 ? 27.402 -4.618 -5.560 1.00 48.34 210 PHE A O 1
ATOM 1703 N N . ARG A 1 211 ? 25.218 -4.066 -5.581 1.00 53.22 211 ARG A N 1
ATOM 1704 C CA . ARG A 1 211 ? 24.745 -5.394 -5.168 1.00 53.22 211 ARG A CA 1
ATOM 1705 C C . ARG A 1 211 ? 23.815 -5.999 -6.214 1.00 53.22 211 ARG A C 1
ATOM 1707 O O . ARG A 1 211 ? 23.046 -5.309 -6.888 1.00 53.22 211 ARG A O 1
ATOM 1714 N N . PHE A 1 212 ? 23.948 -7.308 -6.398 1.00 46.50 212 PHE A N 1
ATOM 1715 C CA . PHE A 1 212 ? 23.078 -8.089 -7.267 1.00 46.50 212 PHE A CA 1
ATOM 1716 C C . PHE A 1 212 ? 21.950 -8.691 -6.437 1.00 46.50 212 PHE A C 1
ATOM 1718 O O . PHE A 1 212 ? 22.229 -9.380 -5.463 1.00 46.50 212 PHE A O 1
ATOM 1725 N N . HIS A 1 213 ? 20.703 -8.470 -6.855 1.00 54.41 213 HIS A N 1
ATOM 1726 C CA . HIS A 1 213 ? 19.527 -9.061 -6.225 1.00 54.41 213 HIS A CA 1
ATOM 1727 C C . HIS A 1 213 ? 18.759 -9.878 -7.274 1.00 54.41 213 HIS A C 1
ATOM 1729 O O . HIS A 1 213 ? 18.045 -9.339 -8.127 1.00 54.41 213 HIS A O 1
ATOM 1735 N N . ASP A 1 214 ? 18.917 -11.203 -7.256 1.00 48.72 214 ASP A N 1
ATOM 1736 C CA . ASP A 1 214 ? 18.180 -12.071 -8.177 1.00 48.72 214 ASP A CA 1
ATOM 1737 C C . ASP A 1 214 ? 16.740 -12.309 -7.700 1.00 48.72 214 ASP A C 1
ATOM 1739 O O . ASP A 1 214 ? 16.442 -13.291 -7.029 1.00 48.72 214 ASP A O 1
ATOM 1743 N N . ASN A 1 215 ? 15.823 -11.422 -8.095 1.00 53.62 215 ASN A N 1
ATOM 1744 C CA . ASN A 1 215 ? 14.380 -11.595 -7.890 1.00 53.62 215 ASN A CA 1
ATOM 1745 C C . ASN A 1 215 ? 13.686 -12.178 -9.137 1.00 53.62 215 ASN A C 1
ATOM 1747 O O . ASN A 1 215 ? 12.580 -11.774 -9.509 1.00 53.62 215 ASN A O 1
ATOM 1751 N N . THR A 1 216 ? 14.326 -13.112 -9.855 1.00 48.25 216 THR A N 1
ATOM 1752 C CA . THR A 1 216 ? 13.678 -13.791 -10.992 1.00 48.25 216 THR A CA 1
ATOM 1753 C C . THR A 1 216 ? 12.590 -14.783 -10.610 1.00 48.25 216 THR A C 1
ATOM 1755 O O . THR A 1 216 ? 11.659 -14.942 -11.404 1.00 48.25 216 THR A O 1
ATOM 1758 N N . GLU A 1 217 ? 12.668 -15.369 -9.416 1.00 44.78 217 GLU A N 1
ATOM 1759 C CA . GLU A 1 217 ? 11.745 -16.406 -8.931 1.00 44.78 217 GLU A CA 1
ATOM 1760 C C . GLU A 1 217 ? 10.708 -15.898 -7.916 1.00 44.78 217 GLU A C 1
ATOM 1762 O O . GLU A 1 217 ? 9.799 -16.642 -7.561 1.00 44.78 217 GLU A O 1
ATOM 1767 N N . ARG A 1 218 ? 10.797 -14.636 -7.470 1.00 51.88 218 ARG A N 1
ATOM 1768 C CA . ARG A 1 218 ? 9.836 -14.064 -6.517 1.00 51.88 218 ARG A CA 1
ATOM 1769 C C . ARG A 1 218 ? 8.479 -13.879 -7.204 1.00 51.88 218 ARG A C 1
ATOM 1771 O O . ARG A 1 218 ? 8.367 -13.116 -8.168 1.00 51.88 218 ARG A O 1
ATOM 1778 N N . GLU A 1 219 ? 7.459 -14.589 -6.726 1.00 52.72 219 GLU A N 1
ATOM 1779 C CA . GLU A 1 219 ? 6.073 -14.297 -7.093 1.00 52.72 219 GLU A CA 1
ATOM 1780 C C . GLU A 1 219 ? 5.717 -12.899 -6.580 1.00 52.72 219 GLU A C 1
ATOM 1782 O O . GLU A 1 219 ? 6.069 -12.523 -5.462 1.00 52.72 219 GLU A O 1
ATOM 1787 N N . LEU A 1 220 ? 5.102 -12.093 -7.446 1.00 61.31 220 LEU A N 1
ATOM 1788 C CA . LEU A 1 220 ? 4.685 -10.742 -7.094 1.00 61.31 220 LEU A CA 1
ATOM 1789 C C . LEU A 1 220 ? 3.295 -10.807 -6.480 1.00 61.31 220 LEU A C 1
ATOM 1791 O O . LEU A 1 220 ? 2.342 -11.171 -7.170 1.00 61.31 220 LEU A O 1
ATOM 1795 N N . ASP A 1 221 ? 3.203 -10.417 -5.213 1.00 65.69 221 ASP A N 1
ATOM 1796 C CA . ASP A 1 221 ? 1.940 -10.089 -4.559 1.00 65.69 221 ASP A CA 1
ATOM 1797 C C . ASP A 1 221 ? 1.285 -8.854 -5.216 1.00 65.69 221 ASP A C 1
ATOM 1799 O O . ASP A 1 221 ? 1.842 -8.217 -6.128 1.00 65.69 221 ASP A O 1
ATOM 1803 N N . ALA A 1 222 ? 0.067 -8.503 -4.791 1.00 66.69 222 ALA A N 1
ATOM 1804 C CA . ALA A 1 222 ? -0.643 -7.370 -5.379 1.0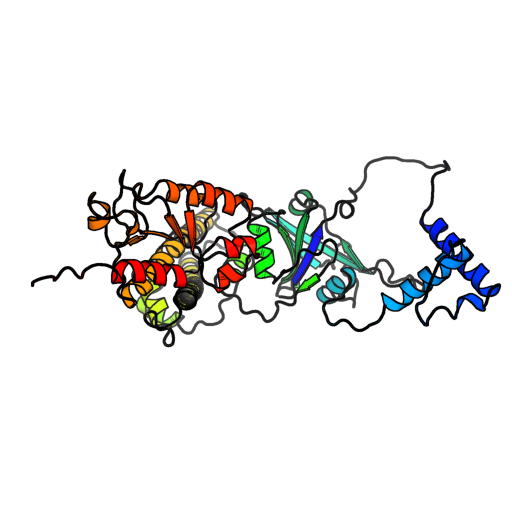0 66.69 222 ALA A CA 1
ATOM 1805 C C . ALA A 1 222 ? 0.125 -6.064 -5.243 1.00 66.69 222 ALA A C 1
ATOM 1807 O O . ALA A 1 222 ? 0.027 -5.182 -6.099 1.00 66.69 222 ALA A O 1
ATOM 1808 N N . PHE A 1 223 ? 0.874 -5.931 -4.158 1.00 63.91 223 PHE A N 1
ATOM 1809 C CA . PHE A 1 223 ? 1.600 -4.725 -3.848 1.00 63.91 223 PHE A CA 1
ATOM 1810 C C . PHE A 1 223 ? 2.810 -4.544 -4.769 1.00 63.91 223 PHE A C 1
ATOM 1812 O O . PHE A 1 223 ? 2.931 -3.515 -5.439 1.00 63.91 223 PHE A O 1
ATOM 1819 N N . GLY A 1 224 ? 3.653 -5.567 -4.899 1.00 63.44 224 GLY A N 1
ATOM 1820 C CA . GLY A 1 224 ? 4.760 -5.567 -5.843 1.00 63.44 224 GLY A CA 1
ATOM 1821 C C . GLY A 1 224 ? 4.270 -5.357 -7.271 1.00 63.44 224 GLY A C 1
ATOM 1822 O O . GLY A 1 224 ? 4.860 -4.578 -8.021 1.00 63.44 224 GLY A O 1
ATOM 1823 N N . ALA A 1 225 ? 3.135 -5.959 -7.633 1.00 67.75 225 ALA A N 1
ATOM 1824 C CA . ALA A 1 225 ? 2.528 -5.748 -8.938 1.00 67.75 225 ALA A CA 1
ATOM 1825 C C . ALA A 1 225 ? 2.052 -4.298 -9.160 1.00 67.75 225 ALA A C 1
ATOM 1827 O O . ALA A 1 225 ? 2.269 -3.735 -10.235 1.00 67.75 225 ALA A O 1
ATOM 1828 N N . GLN A 1 226 ? 1.474 -3.656 -8.140 1.00 62.91 226 GLN A N 1
ATOM 1829 C CA . GLN A 1 226 ? 1.111 -2.236 -8.180 1.00 62.91 226 GLN A CA 1
ATOM 1830 C C . GLN A 1 226 ? 2.332 -1.324 -8.315 1.00 62.91 226 GLN A C 1
ATOM 1832 O O . GLN A 1 226 ? 2.265 -0.355 -9.076 1.00 62.91 226 GLN A O 1
ATOM 1837 N N . ILE A 1 227 ? 3.448 -1.639 -7.646 1.00 62.12 227 ILE A N 1
ATOM 1838 C CA . ILE A 1 227 ? 4.702 -0.902 -7.841 1.00 62.12 227 ILE A CA 1
ATOM 1839 C C . ILE A 1 227 ? 5.177 -1.073 -9.285 1.00 62.12 227 ILE A C 1
ATOM 1841 O O . ILE A 1 227 ? 5.421 -0.076 -9.956 1.00 62.12 227 ILE A O 1
ATOM 1845 N N . PHE A 1 228 ? 5.236 -2.297 -9.819 1.00 65.12 228 PHE A N 1
ATOM 1846 C CA . PHE A 1 228 ? 5.614 -2.521 -11.220 1.00 65.12 228 PHE A CA 1
ATOM 1847 C C . PHE A 1 228 ? 4.719 -1.747 -12.201 1.00 65.12 228 PHE A C 1
ATOM 1849 O O . PHE A 1 228 ? 5.231 -1.118 -13.125 1.00 65.12 228 PHE A O 1
ATOM 1856 N N . GLU A 1 229 ? 3.405 -1.703 -11.981 1.00 65.94 229 GLU A N 1
ATOM 1857 C CA . GLU A 1 229 ? 2.501 -0.888 -12.800 1.00 65.94 229 GLU A CA 1
ATOM 1858 C C . GLU A 1 229 ? 2.781 0.615 -12.684 1.00 65.94 229 GLU A C 1
ATOM 1860 O O . GLU A 1 229 ? 2.738 1.321 -13.694 1.00 65.94 229 GLU A O 1
ATOM 1865 N N . ALA A 1 230 ? 3.090 1.113 -11.481 1.00 55.44 230 ALA A N 1
ATOM 1866 C CA . ALA A 1 230 ? 3.503 2.501 -11.274 1.00 55.44 230 ALA A CA 1
ATOM 1867 C C . ALA A 1 230 ? 4.829 2.817 -11.992 1.00 55.44 230 ALA A C 1
ATOM 1869 O O . ALA A 1 230 ? 5.001 3.921 -12.507 1.00 55.44 230 ALA A O 1
ATOM 1870 N N . LEU A 1 231 ? 5.712 1.821 -12.108 1.00 52.44 231 LEU A N 1
ATOM 1871 C CA . LEU A 1 231 ? 6.935 1.838 -12.915 1.00 52.44 231 LEU A CA 1
ATOM 1872 C C . LEU A 1 231 ? 6.679 1.619 -14.420 1.00 52.44 231 LEU A C 1
ATOM 1874 O O . LEU A 1 231 ? 7.620 1.431 -15.183 1.00 52.44 231 LEU A O 1
ATOM 1878 N N . GLY A 1 232 ? 5.423 1.586 -14.879 1.00 53.50 232 GLY A N 1
ATOM 1879 C CA . GLY A 1 232 ? 5.079 1.377 -16.290 1.00 53.50 232 GLY A CA 1
ATOM 1880 C C . GLY A 1 232 ? 5.358 -0.038 -16.814 1.00 53.50 232 GLY A C 1
ATOM 1881 O O . GLY A 1 232 ? 5.391 -0.257 -18.027 1.00 53.50 232 GLY A O 1
ATOM 1882 N N . ILE A 1 233 ? 5.563 -1.007 -15.923 1.00 60.72 233 ILE A N 1
ATOM 1883 C CA . ILE A 1 233 ? 5.847 -2.401 -16.255 1.00 60.72 233 ILE A CA 1
ATOM 1884 C C . ILE A 1 233 ? 4.552 -3.197 -16.135 1.00 60.72 233 ILE A C 1
ATOM 1886 O O . ILE A 1 233 ? 3.949 -3.302 -15.069 1.00 60.72 233 ILE A O 1
ATOM 1890 N N . ASN A 1 234 ? 4.118 -3.780 -17.252 1.00 60.22 234 ASN A N 1
ATOM 1891 C CA . ASN A 1 234 ? 2.914 -4.600 -17.274 1.00 60.22 234 ASN A CA 1
ATOM 1892 C C . ASN A 1 234 ? 3.142 -5.919 -16.532 1.00 60.22 234 ASN A C 1
ATOM 1894 O O . ASN A 1 234 ? 3.988 -6.727 -16.922 1.00 60.22 234 ASN A O 1
ATOM 1898 N N . VAL A 1 235 ? 2.326 -6.157 -15.508 1.00 64.88 235 VAL A N 1
ATOM 1899 C CA . VAL A 1 235 ? 2.272 -7.428 -14.787 1.00 64.88 235 VAL A CA 1
ATOM 1900 C C . VAL A 1 235 ? 1.199 -8.306 -15.424 1.00 64.88 235 VAL A C 1
ATOM 1902 O O . VAL A 1 235 ? 0.028 -7.931 -15.511 1.00 64.88 235 VAL A O 1
ATOM 1905 N N . GLU A 1 236 ? 1.607 -9.471 -15.921 1.00 63.91 236 GLU A N 1
ATOM 1906 C CA . GLU A 1 236 ? 0.684 -10.457 -16.480 1.00 63.91 236 GLU A CA 1
ATOM 1907 C C . GLU A 1 236 ? 0.138 -11.360 -15.377 1.00 63.91 236 GLU A C 1
ATOM 1909 O O . GLU A 1 236 ? 0.894 -12.094 -14.740 1.00 63.91 236 GLU A O 1
ATOM 1914 N N . VAL A 1 237 ? -1.184 -11.368 -15.215 1.00 67.88 237 VAL A N 1
ATOM 1915 C CA . VAL A 1 237 ? -1.878 -12.394 -14.432 1.00 67.88 237 VAL A CA 1
ATOM 1916 C C . VAL A 1 237 ? -1.901 -13.686 -15.248 1.00 67.88 237 VAL A C 1
ATOM 1918 O O . VAL A 1 237 ? -2.357 -13.681 -16.394 1.00 67.88 237 VAL A O 1
ATOM 1921 N N . ARG A 1 238 ? -1.366 -14.774 -14.682 1.00 61.06 238 ARG A N 1
ATOM 1922 C CA . ARG A 1 238 ? -1.271 -16.086 -15.350 1.00 61.06 238 ARG A CA 1
ATOM 1923 C C . ARG A 1 238 ? -2.465 -17.001 -15.089 1.00 61.06 238 ARG A C 1
ATOM 1925 O O . ARG A 1 238 ? -2.735 -17.853 -15.925 1.00 61.06 238 ARG A O 1
ATOM 1932 N N . ASP A 1 239 ? -3.140 -16.837 -13.956 1.00 70.88 239 ASP A N 1
ATOM 1933 C CA . ASP A 1 239 ? -4.321 -17.623 -13.602 1.00 70.88 239 ASP A CA 1
ATOM 1934 C C . ASP A 1 239 ? -5.592 -16.927 -14.106 1.00 70.88 239 ASP A C 1
ATOM 1936 O O . ASP A 1 239 ? -5.928 -15.831 -13.656 1.00 70.88 239 ASP A O 1
ATOM 1940 N N . ASP A 1 240 ? -6.284 -17.557 -15.057 1.00 78.31 240 ASP A N 1
ATOM 1941 C CA . ASP A 1 240 ? -7.557 -17.096 -15.610 1.00 78.31 240 ASP A CA 1
ATOM 1942 C C . ASP A 1 240 ? -8.752 -17.981 -15.215 1.00 78.31 240 ASP A C 1
ATOM 1944 O O . ASP A 1 240 ? -9.857 -17.789 -15.728 1.00 78.31 240 ASP A O 1
ATOM 1948 N N . THR A 1 241 ? -8.572 -18.897 -14.255 1.00 85.94 241 THR A N 1
ATOM 1949 C CA . THR A 1 241 ? -9.562 -19.926 -13.888 1.00 85.94 241 THR A CA 1
ATOM 1950 C C . THR A 1 241 ? -10.929 -19.340 -13.520 1.00 85.94 241 THR A C 1
ATOM 1952 O O . THR A 1 241 ? -11.966 -19.897 -13.884 1.00 85.94 241 THR A O 1
ATOM 1955 N N . HIS A 1 242 ? -10.954 -18.185 -12.848 1.00 88.12 242 HIS A N 1
ATOM 1956 C CA . HIS A 1 242 ? -12.193 -17.517 -12.427 1.00 88.12 242 HIS A CA 1
ATOM 1957 C C . HIS A 1 242 ? -12.807 -16.604 -13.493 1.00 88.12 242 HIS A C 1
ATOM 1959 O O . HIS A 1 242 ? -13.949 -16.168 -13.339 1.00 88.12 242 HIS A O 1
ATOM 1965 N N . LEU A 1 243 ? -12.108 -16.322 -14.597 1.00 90.12 243 LEU A N 1
ATOM 1966 C CA . LEU A 1 243 ? -12.595 -15.385 -15.608 1.00 90.12 243 LEU A CA 1
ATOM 1967 C C . LEU A 1 243 ? -13.938 -15.816 -16.234 1.00 90.12 243 LEU A C 1
ATOM 1969 O O . LEU A 1 243 ? -14.832 -14.969 -16.322 1.00 90.12 243 LEU A O 1
ATOM 1973 N N . PRO A 1 244 ? -14.150 -17.091 -16.631 1.00 93.44 244 PRO A N 1
ATOM 1974 C CA . PRO A 1 244 ? -15.435 -17.524 -17.181 1.00 93.44 244 PRO A CA 1
ATOM 1975 C C . PRO A 1 244 ? -16.595 -17.365 -16.193 1.00 93.44 244 PRO A C 1
ATOM 1977 O O . PRO A 1 244 ? -17.697 -16.995 -16.594 1.00 93.44 244 PRO A O 1
ATOM 1980 N N . GLU A 1 245 ? -16.352 -17.611 -14.904 1.00 94.50 245 GLU A N 1
ATOM 1981 C CA . GLU A 1 245 ? -17.352 -17.447 -13.847 1.00 94.50 245 GLU A CA 1
ATOM 1982 C C . GLU A 1 245 ? -17.714 -15.969 -13.652 1.00 94.50 245 GLU A C 1
ATOM 1984 O O . GLU A 1 245 ? -18.895 -15.615 -13.644 1.00 94.50 245 GLU A O 1
ATOM 1989 N N . MET A 1 246 ? -16.708 -15.092 -13.573 1.00 94.50 246 MET A N 1
ATOM 1990 C CA . MET A 1 246 ? -16.902 -13.645 -13.435 1.00 94.50 246 MET A CA 1
ATOM 1991 C C . MET A 1 246 ? -17.668 -13.064 -14.630 1.00 94.50 246 MET A C 1
ATOM 1993 O O . MET A 1 246 ? -18.631 -12.318 -14.438 1.00 94.50 246 MET A O 1
ATOM 1997 N N . ILE A 1 247 ? -17.307 -13.458 -15.859 1.00 94.81 247 ILE A N 1
ATOM 1998 C CA . ILE A 1 247 ? -18.035 -13.065 -17.078 1.00 94.81 247 ILE A CA 1
ATOM 1999 C C . ILE A 1 247 ? -19.456 -13.637 -17.067 1.00 94.81 247 ILE A C 1
ATOM 2001 O O . ILE A 1 247 ? -20.404 -12.938 -17.419 1.00 94.81 247 ILE A O 1
ATOM 2005 N N . GLY A 1 248 ? -19.643 -14.886 -16.636 1.00 95.50 248 GLY A N 1
ATOM 2006 C CA . GLY A 1 248 ? -20.969 -15.490 -16.513 1.00 95.50 248 GLY A CA 1
ATOM 2007 C C . GLY A 1 248 ? -21.876 -14.743 -15.530 1.00 95.50 248 GLY A C 1
ATOM 2008 O O . GLY A 1 248 ? -23.073 -14.601 -15.783 1.00 95.50 248 GLY A O 1
ATOM 2009 N N . ARG A 1 249 ? -21.310 -14.230 -14.432 1.00 94.94 249 ARG A N 1
ATOM 2010 C CA . ARG A 1 249 ? -22.046 -13.535 -13.369 1.00 94.94 249 ARG A CA 1
ATOM 2011 C C . ARG A 1 249 ? -22.338 -12.070 -13.689 1.00 94.94 249 ARG A C 1
ATOM 2013 O O . ARG A 1 249 ? -23.433 -11.592 -13.400 1.00 94.94 249 ARG A O 1
ATOM 2020 N N . TRP A 1 250 ? -21.376 -11.356 -14.271 1.00 94.75 250 TRP A N 1
ATOM 2021 C CA . TRP A 1 250 ? -21.432 -9.895 -14.411 1.00 94.75 250 TRP A CA 1
ATOM 2022 C C . TRP A 1 250 ? -21.320 -9.393 -15.861 1.00 94.75 250 TRP A C 1
ATOM 2024 O O . TRP A 1 250 ? -21.495 -8.199 -16.129 1.00 94.75 250 TRP A O 1
ATOM 2034 N N . GLY A 1 251 ? -21.093 -10.289 -16.822 1.00 93.19 251 GLY A N 1
ATOM 2035 C CA . GLY A 1 251 ? -20.831 -9.945 -18.217 1.00 93.19 251 GLY A CA 1
ATOM 2036 C C . GLY A 1 251 ? -19.475 -9.260 -18.377 1.00 93.19 251 GLY A C 1
ATOM 2037 O O . GLY A 1 251 ? -18.491 -9.672 -17.783 1.00 93.19 251 GLY A O 1
ATOM 2038 N N . TYR A 1 252 ? -19.431 -8.192 -19.173 1.00 91.25 252 TYR A N 1
ATOM 2039 C CA . TYR A 1 252 ? -18.266 -7.306 -19.295 1.00 91.25 252 TYR A CA 1
ATOM 2040 C C . TYR A 1 252 ? -18.505 -5.982 -18.559 1.00 91.25 252 TYR A C 1
ATOM 2042 O O . TYR A 1 252 ? -18.197 -4.901 -19.051 1.00 91.25 252 TYR A O 1
ATOM 2050 N N . ARG A 1 253 ? -19.136 -6.047 -17.381 1.00 87.38 253 ARG A N 1
ATOM 2051 C CA . ARG A 1 253 ? -19.422 -4.874 -16.544 1.00 87.38 253 ARG A CA 1
ATOM 2052 C C . ARG A 1 253 ? -18.947 -5.110 -15.125 1.00 87.38 253 ARG A C 1
ATOM 2054 O O . ARG A 1 253 ? -19.141 -6.182 -14.563 1.00 87.38 253 ARG A O 1
ATOM 2061 N N . PHE A 1 254 ? -18.330 -4.096 -14.532 1.00 85.38 254 PHE A N 1
ATOM 2062 C CA . PHE A 1 254 ? -17.853 -4.208 -13.161 1.00 85.38 254 PHE A CA 1
ATOM 2063 C C . PHE A 1 254 ? -19.011 -4.263 -12.152 1.00 85.38 254 PHE A C 1
ATOM 2065 O O . PHE A 1 254 ? -19.874 -3.382 -12.203 1.00 85.38 254 PHE A O 1
ATOM 2072 N N . PRO A 1 255 ? -19.011 -5.240 -11.225 1.00 90.62 255 PRO A N 1
ATOM 2073 C CA . PRO A 1 255 ? -20.018 -5.347 -10.167 1.00 90.62 255 PRO A CA 1
ATOM 2074 C C . PRO A 1 255 ? -19.832 -4.278 -9.082 1.00 90.62 255 PRO A C 1
ATOM 2076 O O . PRO A 1 255 ? -18.904 -3.460 -9.158 1.00 90.62 255 PRO A O 1
ATOM 2079 N N . SER A 1 256 ? -20.688 -4.270 -8.057 1.00 90.56 256 SER A N 1
ATOM 2080 C CA . SER A 1 256 ? -20.479 -3.405 -6.884 1.00 90.56 256 SER A CA 1
ATOM 2081 C C . SER A 1 256 ? -19.197 -3.784 -6.117 1.00 90.56 256 SER A C 1
ATOM 2083 O O . SER A 1 256 ? -18.606 -4.840 -6.356 1.00 90.56 256 SER A O 1
ATOM 2085 N N . ASN A 1 257 ? -18.726 -2.914 -5.217 1.00 90.44 257 ASN A N 1
ATOM 2086 C CA . ASN A 1 257 ? -17.545 -3.221 -4.397 1.00 90.44 257 ASN A CA 1
ATOM 2087 C C . ASN A 1 257 ? -17.824 -4.380 -3.434 1.00 90.44 257 ASN A C 1
ATOM 2089 O O . ASN A 1 257 ? -16.952 -5.210 -3.213 1.00 90.44 257 ASN A O 1
ATOM 2093 N N . GLU A 1 258 ? -19.048 -4.454 -2.918 1.00 92.38 258 GLU A N 1
ATOM 2094 C CA . GLU A 1 258 ? -19.536 -5.497 -2.019 1.00 92.38 258 GLU A CA 1
ATOM 2095 C C . GLU A 1 258 ? -19.620 -6.848 -2.732 1.00 92.38 258 GLU A C 1
ATOM 2097 O O . GLU A 1 258 ? -19.102 -7.842 -2.232 1.00 92.38 258 GLU A O 1
ATOM 2102 N N . GLU A 1 259 ? -20.213 -6.884 -3.929 1.00 93.75 259 GLU A N 1
ATOM 2103 C CA . GLU A 1 259 ? -20.287 -8.104 -4.740 1.00 93.75 259 GLU A CA 1
ATOM 2104 C C . GLU A 1 259 ? -18.897 -8.612 -5.129 1.00 93.75 259 GLU A C 1
ATOM 2106 O O . GLU A 1 259 ? -18.651 -9.818 -5.106 1.00 93.75 259 GLU A O 1
ATOM 2111 N N . PHE A 1 260 ? -17.994 -7.694 -5.485 1.00 92.56 260 PHE A N 1
ATOM 2112 C CA . PHE A 1 260 ? -16.632 -8.036 -5.866 1.00 92.56 260 PHE A CA 1
ATOM 2113 C C . PHE A 1 260 ? -15.827 -8.568 -4.677 1.00 92.56 260 PHE A C 1
ATOM 2115 O O . PHE A 1 260 ? -15.259 -9.650 -4.769 1.00 92.56 260 PHE A O 1
ATOM 2122 N N . ALA A 1 261 ? -15.827 -7.849 -3.551 1.00 93.12 261 ALA A N 1
ATOM 2123 C CA . ALA A 1 261 ? -15.120 -8.261 -2.343 1.00 93.12 261 ALA A CA 1
ATOM 2124 C C . ALA A 1 261 ? -15.642 -9.604 -1.811 1.00 93.12 261 ALA A C 1
ATOM 2126 O O . ALA A 1 261 ? -14.841 -10.468 -1.463 1.00 93.12 261 ALA A O 1
ATOM 2127 N N . SER A 1 262 ? -16.965 -9.808 -1.827 1.00 94.69 262 SER A N 1
ATOM 2128 C CA . SER A 1 262 ? -17.587 -11.079 -1.444 1.00 94.69 262 SER A CA 1
ATOM 2129 C C . SER A 1 262 ? -17.149 -12.228 -2.352 1.00 94.69 262 SER A C 1
ATOM 2131 O O . SER A 1 262 ? -16.857 -13.315 -1.859 1.00 94.69 262 SER A O 1
ATOM 2133 N N . PHE A 1 263 ? -17.059 -11.995 -3.667 1.00 94.81 263 PHE A N 1
ATOM 2134 C CA . PHE A 1 263 ? -16.547 -12.997 -4.597 1.00 94.81 263 PHE A CA 1
ATOM 2135 C C . PHE A 1 263 ? -15.085 -13.345 -4.293 1.00 94.81 263 PHE A C 1
ATOM 2137 O O . PHE A 1 263 ? -14.779 -14.527 -4.145 1.00 94.81 263 PHE A O 1
ATOM 2144 N N . SER A 1 264 ? -14.218 -12.342 -4.111 1.00 93.12 264 SER A N 1
ATOM 2145 C CA . SER A 1 264 ? -12.813 -12.552 -3.743 1.00 93.12 264 SER A CA 1
ATOM 2146 C C . SER A 1 264 ? -12.670 -13.383 -2.470 1.00 93.12 264 SER A C 1
ATOM 2148 O O . SER A 1 264 ? -11.972 -14.392 -2.489 1.00 93.12 264 SER A O 1
ATOM 2150 N N . GLN A 1 265 ? -13.394 -13.021 -1.407 1.00 94.38 265 GLN A N 1
ATOM 2151 C CA . GLN A 1 265 ? -13.402 -13.748 -0.133 1.00 94.38 265 GLN A CA 1
ATOM 2152 C C . GLN A 1 265 ? -13.854 -15.198 -0.323 1.00 94.38 265 GLN A C 1
ATOM 2154 O O . GLN A 1 265 ? -13.154 -16.121 0.068 1.00 94.38 265 GLN A O 1
ATOM 2159 N N . SER A 1 266 ? -14.984 -15.418 -1.003 1.00 93.62 266 SER A N 1
ATOM 2160 C CA . SER A 1 266 ? -15.529 -16.768 -1.223 1.00 93.62 266 SER A CA 1
ATOM 2161 C C . SER A 1 266 ? -14.670 -17.657 -2.127 1.00 93.62 266 SER A C 1
ATOM 2163 O O . SER A 1 266 ? -14.840 -18.874 -2.137 1.00 93.62 266 SER A O 1
ATOM 2165 N N . SER A 1 267 ? -13.777 -17.053 -2.912 1.00 91.00 267 SER A N 1
ATOM 2166 C CA . SER A 1 267 ? -12.882 -17.770 -3.817 1.00 91.00 267 SER A CA 1
ATOM 2167 C C . SER A 1 267 ? -11.632 -18.327 -3.125 1.00 91.00 267 SER A C 1
ATOM 2169 O O . SER A 1 267 ? -10.892 -19.072 -3.764 1.00 91.00 267 SER A O 1
ATOM 2171 N N . LEU A 1 268 ? -11.403 -17.963 -1.858 1.00 90.69 268 LEU A N 1
ATOM 2172 C CA . LEU A 1 268 ? -10.364 -18.508 -0.986 1.00 90.69 268 LEU A CA 1
ATOM 2173 C C . LEU A 1 268 ? -11.019 -19.536 -0.062 1.00 90.69 268 LEU A C 1
ATOM 2175 O O . LEU A 1 268 ? -11.799 -19.189 0.821 1.00 90.69 268 LEU A O 1
ATOM 2179 N N . THR A 1 269 ? -10.772 -20.820 -0.313 1.00 88.81 269 THR A N 1
ATOM 2180 C CA . THR A 1 269 ? -11.448 -21.919 0.406 1.00 88.81 269 THR A CA 1
ATOM 2181 C C . THR A 1 269 ? -10.724 -22.364 1.674 1.00 88.81 269 THR A C 1
ATOM 2183 O O . THR A 1 269 ? -11.260 -23.160 2.441 1.00 88.81 269 THR A O 1
ATOM 2186 N N . ASP A 1 270 ? -9.496 -21.899 1.849 1.00 89.44 270 ASP A N 1
ATOM 2187 C CA . ASP A 1 270 ? -8.522 -22.286 2.865 1.00 89.44 270 ASP A CA 1
ATOM 2188 C C . ASP A 1 270 ? -8.176 -21.147 3.835 1.00 89.44 270 ASP A C 1
ATOM 2190 O O . ASP A 1 270 ? -7.312 -21.329 4.684 1.00 89.44 270 ASP A O 1
ATOM 2194 N N . VAL A 1 271 ? -8.881 -20.017 3.742 1.00 92.62 271 VAL A N 1
ATOM 2195 C CA . VAL A 1 271 ? -8.742 -18.863 4.640 1.00 92.62 271 VAL A CA 1
ATOM 2196 C C . VAL A 1 271 ? -9.962 -18.786 5.558 1.00 92.62 271 VAL A C 1
ATOM 2198 O O . VAL A 1 271 ? -11.096 -18.665 5.086 1.00 92.62 271 VAL A O 1
ATOM 2201 N N . ASP A 1 272 ? -9.743 -18.828 6.872 1.00 94.12 272 ASP A N 1
ATOM 2202 C CA . ASP A 1 272 ? -10.773 -18.677 7.901 1.00 94.12 272 ASP A CA 1
ATOM 2203 C C . ASP A 1 272 ? -10.611 -17.342 8.658 1.00 94.12 272 ASP A C 1
ATOM 2205 O O . ASP A 1 272 ? -9.813 -17.236 9.596 1.00 94.12 272 ASP A O 1
ATOM 2209 N N . PRO A 1 273 ? -11.414 -16.307 8.335 1.00 95.19 273 PRO A N 1
ATOM 2210 C CA . PRO A 1 273 ? -11.282 -14.988 8.953 1.00 95.19 273 PRO A CA 1
ATOM 2211 C C . PRO A 1 273 ? -11.565 -14.970 10.464 1.00 95.19 273 PRO A C 1
ATOM 2213 O O . PRO A 1 273 ? -11.136 -14.032 11.149 1.00 95.19 273 PRO A O 1
ATOM 2216 N N . ALA A 1 274 ? -12.272 -15.974 10.996 1.00 94.94 274 ALA A N 1
ATOM 2217 C CA . ALA A 1 274 ? -12.599 -16.058 12.416 1.00 94.94 274 ALA A CA 1
ATOM 2218 C C . ALA A 1 274 ? -11.442 -16.619 13.258 1.00 94.94 274 ALA A C 1
ATOM 2220 O O . ALA A 1 274 ? -11.315 -16.240 14.425 1.00 94.94 274 ALA A O 1
ATOM 2221 N N . HIS A 1 275 ? -10.608 -17.494 12.685 1.00 93.50 275 HIS A N 1
ATOM 2222 C CA . HIS A 1 275 ? -9.628 -18.280 13.444 1.00 93.50 275 HIS A CA 1
ATOM 2223 C C . HIS A 1 275 ? -8.172 -18.072 13.024 1.00 93.50 275 HIS A C 1
ATOM 2225 O O . HIS A 1 275 ? -7.304 -18.157 13.894 1.00 93.50 275 HIS A O 1
ATOM 2231 N N . ASP A 1 276 ? -7.900 -17.784 11.752 1.00 95.69 276 ASP A N 1
ATOM 2232 C CA . ASP A 1 276 ? -6.531 -17.584 11.260 1.00 95.69 276 ASP A CA 1
ATOM 2233 C C . ASP A 1 276 ? -5.933 -16.264 11.774 1.00 95.69 276 ASP A C 1
ATOM 2235 O O . ASP A 1 276 ? -6.591 -15.506 12.484 1.00 95.69 276 ASP A O 1
ATOM 2239 N N . ASP A 1 277 ? -4.673 -15.965 11.472 1.00 96.44 277 ASP A N 1
ATOM 2240 C CA . ASP A 1 277 ? -4.058 -14.695 11.873 1.00 96.44 277 ASP A CA 1
ATOM 2241 C C . ASP A 1 277 ? -4.690 -13.522 11.078 1.00 96.44 277 ASP A C 1
ATOM 2243 O O . ASP A 1 277 ? -4.666 -13.550 9.845 1.00 96.44 277 ASP A O 1
ATOM 2247 N N . PRO A 1 278 ? -5.280 -12.487 11.723 1.00 97.06 278 PRO A N 1
ATOM 2248 C CA . PRO A 1 278 ? -5.827 -11.321 11.020 1.00 97.06 278 PRO A CA 1
ATOM 2249 C C . PRO A 1 278 ? -4.857 -10.653 10.043 1.00 97.06 278 PRO A C 1
ATOM 2251 O O . PRO A 1 278 ? -5.308 -10.135 9.017 1.00 97.06 278 PRO A O 1
ATOM 2254 N N . ASP A 1 279 ? -3.561 -10.640 10.372 1.00 95.00 279 ASP A N 1
ATOM 2255 C CA . ASP A 1 279 ? -2.508 -10.082 9.527 1.00 95.00 279 ASP A CA 1
ATOM 2256 C C . ASP A 1 279 ? -2.433 -10.834 8.186 1.00 95.00 279 ASP A C 1
ATOM 2258 O O . ASP A 1 279 ? -2.352 -10.200 7.135 1.00 95.00 279 ASP A O 1
ATOM 2262 N N . ASP A 1 280 ? -2.531 -12.165 8.208 1.00 93.00 280 ASP A N 1
ATOM 2263 C CA . ASP A 1 280 ? -2.456 -13.007 7.009 1.00 93.00 280 ASP A CA 1
ATOM 2264 C C . ASP A 1 280 ? -3.764 -12.939 6.205 1.00 93.00 280 ASP A C 1
ATOM 2266 O O . ASP A 1 280 ? -3.757 -12.724 4.993 1.00 93.00 280 ASP A O 1
ATOM 2270 N N . VAL A 1 281 ? -4.914 -13.018 6.886 1.00 95.12 281 VAL A N 1
ATOM 2271 C CA . VAL A 1 281 ? -6.241 -12.994 6.243 1.00 95.12 281 VAL A CA 1
ATOM 2272 C C . VAL A 1 281 ? -6.453 -11.718 5.424 1.00 95.12 281 VAL A C 1
ATOM 2274 O O . VAL A 1 281 ? -6.992 -11.767 4.315 1.00 95.12 281 VAL A O 1
ATOM 2277 N N . VAL A 1 282 ? -6.063 -10.552 5.956 1.00 94.69 282 VAL A N 1
ATOM 2278 C CA . VAL A 1 282 ? -6.265 -9.280 5.245 1.00 94.69 282 VAL A CA 1
ATOM 2279 C C . VAL A 1 282 ? -5.367 -9.160 4.011 1.00 94.69 282 VAL A C 1
ATOM 2281 O O . VAL A 1 282 ? -5.803 -8.578 3.015 1.00 94.69 282 VAL A O 1
ATOM 2284 N N . ILE A 1 283 ? -4.158 -9.733 4.055 1.00 89.06 283 ILE A N 1
ATOM 2285 C CA . ILE A 1 283 ? -3.239 -9.798 2.913 1.00 89.06 283 ILE A CA 1
ATOM 2286 C C . ILE A 1 283 ? -3.818 -10.710 1.832 1.00 89.06 283 ILE A C 1
ATOM 2288 O O . ILE A 1 283 ? -4.010 -10.248 0.711 1.00 89.06 283 ILE A O 1
ATOM 2292 N N . GLU A 1 284 ? -4.223 -11.932 2.182 1.00 89.62 284 GLU A N 1
ATOM 2293 C CA . GLU A 1 284 ? -4.812 -12.892 1.237 1.00 89.62 284 GLU A CA 1
ATOM 2294 C C . GLU A 1 284 ? -6.067 -12.333 0.551 1.00 89.62 284 GLU A C 1
ATOM 2296 O O . GLU A 1 284 ? -6.222 -12.399 -0.673 1.00 89.62 284 GLU A O 1
ATOM 2301 N N . TYR A 1 285 ? -6.962 -11.695 1.313 1.00 93.50 285 TYR A N 1
ATOM 2302 C CA . TYR A 1 285 ? -8.139 -11.034 0.745 1.00 93.50 285 TYR A CA 1
ATOM 2303 C C . TYR A 1 285 ? -7.779 -9.898 -0.212 1.00 93.50 285 TYR A C 1
ATOM 2305 O O . TYR A 1 285 ? -8.393 -9.775 -1.280 1.00 93.50 285 TYR A O 1
ATOM 2313 N N . TYR A 1 286 ? -6.799 -9.070 0.149 1.00 89.25 286 TYR A N 1
ATOM 2314 C CA . TYR A 1 286 ? -6.360 -7.966 -0.695 1.00 89.25 286 TYR A CA 1
ATOM 2315 C C . TYR A 1 286 ? -5.693 -8.466 -1.983 1.00 89.25 286 TYR A C 1
ATOM 2317 O O . TYR A 1 286 ? -6.065 -8.019 -3.075 1.00 89.25 286 TYR A O 1
ATOM 2325 N N . ASP A 1 287 ? -4.785 -9.434 -1.869 1.00 85.19 287 ASP A N 1
ATOM 2326 C CA . ASP A 1 287 ? -4.064 -10.029 -2.991 1.00 85.19 287 ASP A CA 1
ATOM 2327 C C . ASP A 1 287 ? -5.016 -10.713 -3.964 1.00 85.19 287 ASP A C 1
ATOM 2329 O O . ASP A 1 287 ? -4.987 -10.459 -5.177 1.00 85.19 287 ASP A O 1
ATOM 2333 N N . ARG A 1 288 ? -5.954 -11.498 -3.430 1.00 87.88 288 ARG A N 1
ATOM 2334 C CA . ARG A 1 288 ? -6.974 -12.158 -4.236 1.00 87.88 288 ARG A CA 1
ATOM 2335 C C . ARG A 1 288 ? -7.863 -11.164 -4.967 1.00 87.88 288 ARG A C 1
ATOM 2337 O O . ARG A 1 288 ? -8.114 -11.325 -6.165 1.00 87.88 288 ARG A O 1
ATOM 2344 N N . SER A 1 289 ? -8.320 -10.121 -4.276 1.00 90.75 289 SER A N 1
ATOM 2345 C CA . SER A 1 289 ? -9.121 -9.057 -4.883 1.00 90.75 289 SER A CA 1
ATOM 2346 C C . SER A 1 289 ? -8.378 -8.345 -6.002 1.00 90.75 289 SER A C 1
ATOM 2348 O O . SER A 1 289 ? -8.959 -8.100 -7.061 1.00 90.75 289 SER A O 1
ATOM 2350 N N . TYR A 1 290 ? -7.102 -8.028 -5.805 1.00 85.19 290 TYR A N 1
ATOM 2351 C CA . TYR A 1 290 ? -6.296 -7.400 -6.841 1.00 85.19 290 TYR A CA 1
ATOM 2352 C C . TYR A 1 290 ? -6.116 -8.318 -8.056 1.00 85.19 290 TYR A C 1
ATOM 2354 O O . TYR A 1 290 ? -6.369 -7.881 -9.181 1.00 85.19 290 TYR A O 1
ATOM 2362 N N . LEU A 1 291 ? -5.764 -9.591 -7.854 1.00 84.62 291 LEU A N 1
ATOM 2363 C CA . LEU A 1 291 ? -5.568 -10.553 -8.941 1.00 84.62 291 LEU A CA 1
ATOM 2364 C C . LEU A 1 291 ? -6.837 -10.723 -9.788 1.00 84.62 291 LEU A C 1
ATOM 2366 O O . LEU A 1 291 ? -6.799 -10.566 -11.013 1.00 84.62 291 LEU A O 1
ATOM 2370 N N . LEU A 1 292 ? -7.978 -10.966 -9.137 1.00 89.31 292 LEU A N 1
ATOM 2371 C CA . LEU A 1 292 ? -9.271 -11.079 -9.813 1.00 89.31 292 LEU A CA 1
ATOM 2372 C C . LEU A 1 292 ? -9.639 -9.776 -10.529 1.00 89.31 292 LEU A C 1
ATOM 2374 O O . LEU A 1 292 ? -10.181 -9.802 -11.636 1.00 89.31 292 LEU A O 1
ATOM 2378 N N . PHE A 1 293 ? -9.315 -8.625 -9.932 1.00 88.62 293 PHE A N 1
ATOM 2379 C CA . PHE A 1 293 ? -9.616 -7.327 -10.524 1.00 88.62 293 PHE A CA 1
ATOM 2380 C C . PHE A 1 293 ? -8.816 -7.138 -11.805 1.00 88.62 293 PHE A C 1
ATOM 2382 O O . PHE A 1 293 ? -9.397 -6.784 -12.824 1.00 88.62 293 PHE A O 1
ATOM 2389 N N . LYS A 1 294 ? -7.510 -7.417 -11.785 1.00 83.75 294 LYS A N 1
ATOM 2390 C CA . LYS A 1 294 ? -6.629 -7.312 -12.955 1.00 83.75 294 LYS A CA 1
ATOM 2391 C C . LYS A 1 294 ? -7.053 -8.248 -14.080 1.00 83.75 294 LYS A C 1
ATOM 2393 O O . LYS A 1 294 ? -7.106 -7.825 -15.238 1.00 83.75 294 LYS A O 1
ATOM 2398 N N . LEU A 1 295 ? -7.385 -9.490 -13.737 1.00 87.19 295 LEU A N 1
ATOM 2399 C CA . LEU A 1 295 ? -7.881 -10.486 -14.681 1.00 87.19 295 LEU A CA 1
ATOM 2400 C C . LEU A 1 295 ? -9.160 -10.000 -15.377 1.00 87.19 295 LEU A C 1
ATOM 2402 O O . LEU A 1 295 ? -9.243 -9.975 -16.608 1.00 87.19 295 LEU A O 1
ATOM 2406 N N . TYR A 1 296 ? -10.140 -9.558 -14.591 1.00 89.62 296 TYR A N 1
ATOM 2407 C CA . TYR A 1 296 ? -11.430 -9.116 -15.108 1.00 89.62 296 TYR A CA 1
ATOM 2408 C C . TYR A 1 296 ? -11.347 -7.771 -15.832 1.00 89.62 296 TYR A C 1
ATOM 2410 O O . TYR A 1 296 ? -11.955 -7.594 -16.886 1.00 89.62 296 TYR A O 1
ATOM 2418 N N . GLU A 1 297 ? -10.534 -6.842 -15.330 1.00 88.25 297 GLU A N 1
ATOM 2419 C CA . GLU A 1 297 ? -10.276 -5.550 -15.959 1.00 88.25 297 GLU A CA 1
ATOM 2420 C C . GLU A 1 297 ? -9.752 -5.718 -17.377 1.00 88.25 297 GLU A C 1
ATOM 2422 O O . GLU A 1 297 ? -10.260 -5.066 -18.287 1.00 88.25 297 GLU A O 1
ATOM 2427 N N . ARG A 1 298 ? -8.786 -6.618 -17.583 1.00 86.19 298 ARG A N 1
ATOM 2428 C CA . ARG A 1 298 ? -8.249 -6.907 -18.914 1.00 86.19 298 ARG A CA 1
ATOM 2429 C C . ARG A 1 298 ? -9.346 -7.371 -19.871 1.00 86.19 298 ARG A C 1
ATOM 2431 O O . ARG A 1 298 ? -9.404 -6.888 -20.999 1.00 86.19 298 ARG A O 1
ATOM 2438 N N . ALA A 1 299 ? -10.216 -8.277 -19.428 1.00 88.88 299 ALA A N 1
ATOM 2439 C CA . ALA A 1 299 ? -11.306 -8.791 -20.252 1.00 88.88 299 ALA A CA 1
ATOM 2440 C C . ALA A 1 299 ? -12.349 -7.711 -20.585 1.00 88.88 299 ALA A C 1
ATOM 2442 O O . ALA A 1 299 ? -12.783 -7.611 -21.730 1.00 88.88 299 ALA A O 1
ATOM 2443 N N . VAL A 1 300 ? -12.714 -6.874 -19.608 1.00 88.56 300 VAL A N 1
ATOM 2444 C CA . VAL A 1 300 ? -13.638 -5.744 -19.802 1.00 88.56 300 VAL A CA 1
ATOM 2445 C C . VAL A 1 300 ? -13.045 -4.705 -20.756 1.00 88.56 300 VAL A C 1
ATOM 2447 O O . VAL A 1 300 ? -13.717 -4.289 -21.691 1.00 88.56 300 VAL A O 1
ATOM 2450 N N . ILE A 1 301 ? -11.779 -4.320 -20.561 1.00 87.19 301 ILE A N 1
ATOM 2451 C CA . ILE A 1 301 ? -11.052 -3.375 -21.426 1.00 87.19 301 ILE A CA 1
ATOM 2452 C C . ILE A 1 301 ? -11.001 -3.880 -22.865 1.00 87.19 301 ILE A C 1
ATOM 2454 O O . ILE A 1 301 ? -11.278 -3.111 -23.782 1.00 87.19 301 ILE A O 1
ATOM 2458 N N . GLN A 1 302 ? -10.666 -5.160 -23.060 1.00 88.88 302 GLN A N 1
ATOM 2459 C CA . GLN A 1 302 ? -10.605 -5.752 -24.393 1.00 88.88 302 GLN A CA 1
ATOM 2460 C C . GLN A 1 302 ? -11.982 -5.746 -25.063 1.00 88.88 302 GLN A C 1
ATOM 2462 O O . GLN A 1 302 ? -12.098 -5.316 -26.204 1.00 88.88 302 GLN A O 1
ATOM 2467 N N . HIS A 1 303 ? -13.029 -6.150 -24.342 1.00 91.19 303 HIS A N 1
ATOM 2468 C CA . HIS A 1 303 ? -14.396 -6.138 -24.860 1.00 91.19 303 HIS A CA 1
ATOM 2469 C C . HIS A 1 303 ? -14.871 -4.725 -25.234 1.00 91.19 303 HIS A C 1
ATOM 2471 O O . HIS A 1 303 ? -15.448 -4.527 -26.303 1.00 91.19 303 HIS A O 1
ATOM 2477 N N . ASP A 1 304 ? -14.630 -3.736 -24.370 1.00 87.44 304 ASP A N 1
ATOM 2478 C CA . ASP A 1 304 ? -14.994 -2.339 -24.626 1.00 87.44 304 ASP A CA 1
ATOM 2479 C C . ASP A 1 304 ? -14.251 -1.791 -25.861 1.00 87.44 304 ASP A C 1
ATOM 2481 O O . ASP A 1 304 ? -14.854 -1.100 -26.685 1.00 87.44 304 ASP A O 1
ATOM 2485 N N . TYR A 1 305 ? -12.966 -2.135 -26.020 1.00 88.31 305 TYR A N 1
ATOM 2486 C CA . TYR A 1 305 ? -12.181 -1.788 -27.207 1.00 88.31 305 TYR A CA 1
ATOM 2487 C C . TYR A 1 305 ? -12.725 -2.453 -28.476 1.00 88.31 305 TYR A C 1
ATOM 2489 O O . TYR A 1 305 ? -12.887 -1.779 -29.488 1.00 88.31 305 TYR A O 1
ATOM 2497 N N . ASP A 1 306 ? -13.050 -3.746 -28.431 1.00 90.50 306 ASP A N 1
ATOM 2498 C CA . ASP A 1 306 ? -13.574 -4.481 -29.588 1.00 90.50 306 ASP A CA 1
ATOM 2499 C C . ASP A 1 306 ? -14.938 -3.931 -30.045 1.00 90.50 306 ASP A C 1
ATOM 2501 O O . ASP A 1 306 ? -15.247 -3.922 -31.239 1.00 90.50 306 ASP A O 1
ATOM 2505 N N . ALA A 1 307 ? -15.752 -3.437 -29.106 1.00 89.44 307 ALA A N 1
ATOM 2506 C CA . ALA A 1 307 ? -17.041 -2.814 -29.395 1.00 89.44 307 ALA A CA 1
ATOM 2507 C C . ALA A 1 307 ? -16.911 -1.409 -30.014 1.00 89.44 307 ALA A C 1
ATOM 2509 O O . ALA A 1 307 ? -17.752 -1.020 -30.829 1.00 89.44 307 ALA A O 1
ATOM 2510 N N . ALA A 1 308 ? -15.885 -0.645 -29.628 1.00 87.75 308 ALA A N 1
ATOM 2511 C CA . ALA A 1 308 ? -15.622 0.700 -30.136 1.00 87.75 308 ALA A CA 1
ATOM 2512 C C . ALA A 1 308 ? -14.106 0.977 -30.245 1.00 87.75 308 ALA A C 1
ATOM 2514 O O . ALA A 1 308 ? -13.535 1.646 -29.376 1.00 87.75 308 ALA A O 1
ATOM 2515 N N . PRO A 1 309 ? -13.443 0.499 -31.316 1.00 88.00 309 PRO A N 1
ATOM 2516 C CA . PRO A 1 309 ? -12.008 0.688 -31.480 1.00 88.00 309 PRO A CA 1
ATOM 2517 C C . PRO A 1 309 ? -11.656 2.168 -31.654 1.00 88.00 309 PRO A C 1
ATOM 2519 O O . PRO A 1 309 ? -12.195 2.846 -32.526 1.00 88.00 309 PRO A O 1
ATOM 2522 N N . PHE A 1 310 ? -10.700 2.658 -30.865 1.00 88.12 310 PHE A N 1
ATOM 2523 C CA . PHE A 1 310 ? -10.130 4.004 -31.020 1.00 88.12 310 PHE A CA 1
ATOM 2524 C C . PHE A 1 310 ? -8.871 4.018 -31.906 1.00 88.12 310 PHE A C 1
ATOM 2526 O O . PHE A 1 310 ? -8.176 5.027 -31.975 1.00 88.12 310 PHE A O 1
ATOM 2533 N N . VAL A 1 311 ? -8.552 2.906 -32.578 1.00 87.88 311 VAL A N 1
ATOM 2534 C CA . VAL A 1 311 ? -7.481 2.825 -33.581 1.00 87.88 311 VAL A CA 1
ATOM 2535 C C . VAL A 1 311 ? -8.070 2.322 -34.893 1.00 87.88 311 VAL A C 1
ATOM 2537 O O . VAL A 1 311 ? -8.626 1.227 -34.943 1.00 87.88 311 VAL A O 1
ATOM 2540 N N . SER A 1 312 ? -7.913 3.103 -35.960 1.00 86.00 312 SER A N 1
ATOM 2541 C CA . SER A 1 312 ? -8.318 2.730 -37.320 1.00 86.00 312 SER A CA 1
ATOM 2542 C C . SER A 1 312 ? -7.211 3.094 -38.299 1.00 86.00 312 SER A C 1
ATOM 2544 O O . SER A 1 312 ? -6.691 4.205 -38.254 1.00 86.00 312 SER A O 1
ATOM 2546 N N . ASP A 1 313 ? -6.823 2.159 -39.169 1.00 86.94 313 ASP A N 1
ATOM 2547 C CA . ASP A 1 313 ? -5.758 2.347 -40.172 1.00 86.94 313 ASP A CA 1
ATOM 2548 C C . ASP A 1 313 ? -4.425 2.870 -39.594 1.00 86.94 313 ASP A C 1
ATOM 2550 O O . ASP A 1 313 ? -3.698 3.634 -40.227 1.00 86.94 313 ASP A O 1
ATOM 2554 N N . GLY A 1 314 ? -4.098 2.468 -38.360 1.00 84.69 314 GLY A N 1
ATOM 2555 C CA . GLY A 1 314 ? -2.898 2.922 -37.647 1.00 84.69 314 GLY A CA 1
ATOM 2556 C C . GLY A 1 314 ? -2.983 4.353 -37.100 1.00 84.69 314 GLY A C 1
ATOM 2557 O O . GLY A 1 314 ? -2.000 4.851 -36.557 1.00 84.69 314 GLY A O 1
ATOM 2558 N N . ILE A 1 315 ? -4.141 5.007 -37.213 1.00 83.38 315 ILE A N 1
ATOM 2559 C CA . ILE A 1 315 ? -4.412 6.334 -36.661 1.00 83.38 315 ILE A CA 1
ATOM 2560 C C . ILE A 1 315 ? -5.211 6.171 -35.366 1.00 83.38 315 ILE A C 1
ATOM 2562 O O . ILE A 1 315 ? -6.232 5.484 -35.332 1.00 83.38 315 ILE A O 1
ATOM 2566 N N . ILE A 1 316 ? -4.730 6.810 -34.300 1.00 89.19 316 ILE A N 1
ATOM 2567 C CA . ILE A 1 316 ? -5.395 6.842 -32.995 1.00 89.19 316 ILE A CA 1
ATOM 2568 C C . ILE A 1 316 ? -6.405 7.995 -32.987 1.00 89.19 316 ILE A C 1
ATOM 2570 O O . ILE A 1 316 ? -6.031 9.150 -33.202 1.00 89.19 316 ILE A O 1
ATOM 2574 N N . ASP A 1 317 ? -7.666 7.691 -32.690 1.00 88.56 317 ASP A N 1
ATOM 2575 C CA . ASP A 1 317 ? -8.646 8.681 -32.251 1.00 88.56 317 ASP A CA 1
ATOM 2576 C C . ASP A 1 317 ? -8.324 9.076 -30.803 1.00 88.56 317 ASP A C 1
ATOM 2578 O O . ASP A 1 317 ? -8.617 8.355 -29.844 1.00 88.56 317 ASP A O 1
ATOM 2582 N N . VAL A 1 318 ? -7.667 10.228 -30.662 1.00 85.56 318 VAL A N 1
ATOM 2583 C CA . VAL A 1 318 ? -7.159 10.738 -29.384 1.00 85.56 318 VAL A CA 1
ATOM 2584 C C . VAL A 1 318 ? -8.287 11.011 -28.386 1.00 85.56 318 VAL A C 1
ATOM 2586 O O . VAL A 1 318 ? -8.110 10.751 -27.193 1.00 85.56 318 VAL A O 1
ATOM 2589 N N . ASP A 1 319 ? -9.447 11.488 -28.839 1.00 82.56 319 ASP A N 1
ATOM 2590 C CA . ASP A 1 319 ? -10.564 11.835 -27.954 1.00 82.56 319 ASP A CA 1
ATOM 2591 C C . ASP A 1 319 ? -11.240 10.570 -27.412 1.00 82.56 319 ASP A C 1
ATOM 2593 O O . ASP A 1 319 ? -11.514 10.461 -26.207 1.00 82.56 319 ASP A O 1
ATOM 2597 N N . SER A 1 320 ? -11.436 9.576 -28.283 1.00 82.75 320 SER A N 1
ATOM 2598 C CA . SER A 1 320 ? -11.962 8.263 -27.896 1.00 82.75 320 SER A CA 1
ATOM 2599 C C . SER A 1 320 ? -10.998 7.526 -26.961 1.00 82.75 320 SER A C 1
ATOM 2601 O O . SER A 1 320 ? -11.422 7.023 -25.917 1.00 82.75 320 SER A O 1
ATO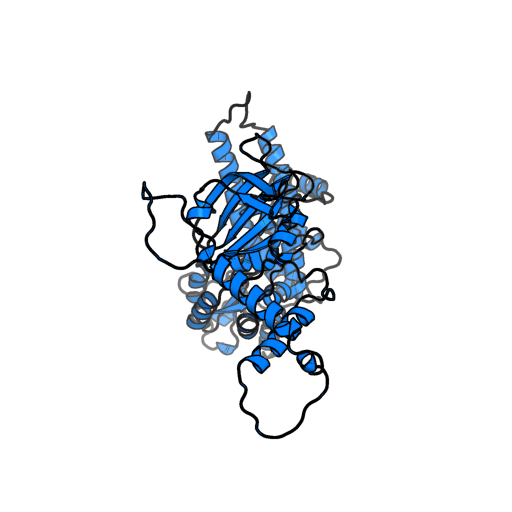M 2603 N N . PHE A 1 321 ? -9.691 7.543 -27.254 1.00 82.81 321 PHE A N 1
ATOM 2604 C CA . PHE A 1 321 ? -8.656 6.998 -26.369 1.00 82.81 321 PHE A CA 1
ATOM 2605 C C . PHE A 1 321 ? -8.650 7.683 -24.994 1.00 82.81 321 PHE A C 1
ATOM 2607 O O . PHE A 1 321 ? -8.642 7.012 -23.961 1.00 82.81 321 PHE A O 1
ATOM 2614 N N . THR A 1 322 ?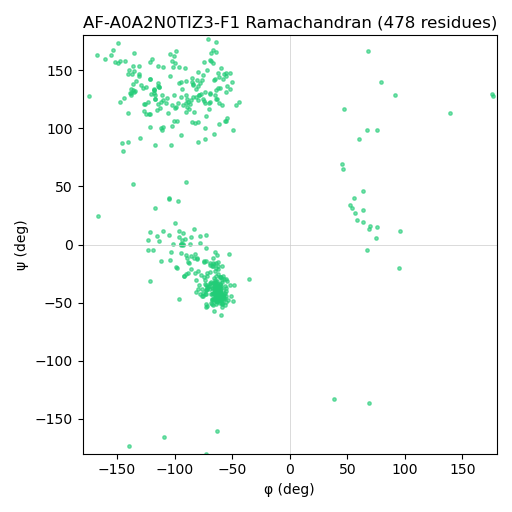 -8.696 9.017 -24.956 1.00 75.81 322 THR A N 1
ATOM 2615 C CA . THR A 1 322 ? -8.644 9.783 -23.700 1.00 75.81 322 THR A CA 1
ATOM 2616 C C . THR A 1 322 ? -9.869 9.513 -22.829 1.00 75.81 322 THR A C 1
ATOM 2618 O O . THR A 1 322 ? -9.748 9.334 -21.611 1.00 75.81 322 THR A O 1
ATOM 2621 N N . SER A 1 323 ? -11.050 9.433 -23.446 1.00 78.75 323 SER A N 1
ATOM 2622 C CA . SER A 1 323 ? -12.309 9.111 -22.766 1.00 78.75 323 SER A CA 1
ATOM 2623 C C . SER A 1 323 ? -12.287 7.692 -22.193 1.00 78.75 323 SER A C 1
ATOM 2625 O O . SER A 1 323 ? -12.631 7.481 -21.025 1.00 78.75 323 SER A O 1
ATOM 2627 N N . PHE A 1 324 ? -11.814 6.730 -22.990 1.00 80.50 324 PHE A N 1
ATOM 2628 C CA . PHE A 1 324 ? -11.626 5.343 -22.581 1.00 80.50 324 PHE A CA 1
ATOM 2629 C C . PHE A 1 324 ? -10.659 5.227 -21.392 1.00 80.50 324 PHE A C 1
ATOM 2631 O O . PHE A 1 324 ? -11.024 4.696 -20.339 1.00 80.50 324 PHE A O 1
ATOM 2638 N N . TYR A 1 325 ? -9.460 5.803 -21.518 1.00 74.50 325 TYR A N 1
ATOM 2639 C CA . TYR A 1 325 ? -8.422 5.781 -20.487 1.00 74.50 325 TYR A CA 1
ATOM 2640 C C . TYR A 1 325 ? -8.891 6.425 -19.176 1.00 74.50 325 TYR A C 1
ATOM 2642 O O . TYR A 1 325 ? -8.710 5.858 -18.098 1.00 74.50 325 TYR A O 1
ATOM 2650 N N . THR A 1 326 ? -9.559 7.580 -19.256 1.00 72.62 326 THR A N 1
ATOM 2651 C CA . THR A 1 326 ? -10.101 8.280 -18.079 1.00 72.62 326 THR A CA 1
ATOM 2652 C C . THR A 1 326 ? -11.149 7.433 -17.359 1.00 72.62 326 THR A C 1
ATOM 2654 O O . THR A 1 326 ? -11.145 7.342 -16.129 1.00 72.62 326 THR A O 1
ATOM 2657 N N . SER A 1 327 ? -12.023 6.769 -18.119 1.00 74.69 327 SER A N 1
ATOM 2658 C CA . SER A 1 327 ? -13.040 5.863 -17.581 1.00 74.69 327 SER A CA 1
ATOM 2659 C C . SER A 1 327 ? -12.423 4.659 -16.861 1.00 74.69 327 SER A C 1
ATOM 2661 O O . SER A 1 327 ? -12.868 4.310 -15.768 1.00 74.69 327 SER A O 1
ATOM 2663 N N . VAL A 1 328 ? -11.383 4.040 -17.426 1.00 72.19 328 VAL A N 1
ATOM 2664 C CA . VAL A 1 328 ? -10.638 2.942 -16.781 1.00 72.19 328 VAL A CA 1
ATOM 2665 C C . VAL A 1 328 ? -9.931 3.431 -15.511 1.00 72.19 328 VAL A C 1
ATOM 2667 O O . VAL A 1 328 ? -10.091 2.847 -14.440 1.00 72.19 328 VAL A O 1
ATOM 2670 N N . ARG A 1 329 ? -9.209 4.555 -15.584 1.00 66.94 329 ARG A N 1
ATOM 2671 C CA . ARG A 1 329 ? -8.453 5.113 -14.453 1.00 66.94 329 ARG A CA 1
ATOM 2672 C C . ARG A 1 329 ? -9.343 5.456 -13.256 1.00 66.94 329 ARG A C 1
ATOM 2674 O O . ARG A 1 329 ? -9.018 5.095 -12.126 1.00 66.94 329 ARG A O 1
ATOM 2681 N N . ASN A 1 330 ? -10.477 6.120 -13.487 1.00 65.88 330 ASN A N 1
ATOM 2682 C CA . ASN A 1 330 ? -11.402 6.491 -12.412 1.00 65.88 330 ASN A CA 1
ATOM 2683 C C . ASN A 1 330 ? -12.025 5.260 -11.730 1.00 65.88 330 ASN A C 1
ATOM 2685 O O . ASN A 1 330 ? -12.259 5.286 -10.521 1.00 65.88 330 ASN A O 1
ATOM 2689 N N . ARG A 1 331 ? -12.235 4.162 -12.474 1.00 69.69 331 ARG A N 1
ATOM 2690 C CA . ARG A 1 331 ? -12.705 2.884 -11.914 1.00 69.69 331 ARG A CA 1
ATOM 2691 C C . ARG A 1 331 ? -11.699 2.291 -10.922 1.00 69.69 331 ARG A C 1
ATOM 2693 O O . ARG A 1 331 ? -12.124 1.827 -9.870 1.00 69.69 331 ARG A O 1
ATOM 2700 N N . ARG A 1 332 ? -10.393 2.349 -11.207 1.00 68.06 332 ARG A N 1
ATOM 2701 C CA . ARG A 1 332 ? -9.339 1.840 -10.304 1.00 68.06 332 ARG A CA 1
ATOM 2702 C C . ARG A 1 332 ? -9.284 2.603 -8.974 1.00 68.06 332 ARG A C 1
ATOM 2704 O O . ARG A 1 332 ? -9.290 1.993 -7.909 1.00 68.06 332 ARG A O 1
ATOM 2711 N N . MET A 1 333 ? -9.301 3.938 -9.031 1.00 51.97 333 MET A N 1
ATOM 2712 C CA . MET A 1 333 ? -9.087 4.805 -7.858 1.00 51.97 333 MET A CA 1
ATOM 2713 C C . MET A 1 333 ? -10.188 4.714 -6.790 1.00 51.97 333 MET A C 1
ATOM 2715 O O . MET A 1 333 ? -9.911 4.930 -5.615 1.00 51.97 333 MET A O 1
ATOM 2719 N N . SER A 1 334 ? -11.429 4.395 -7.174 1.00 61.19 334 SER A N 1
ATOM 2720 C CA . SER A 1 334 ? -12.564 4.329 -6.238 1.00 61.19 334 SER A CA 1
ATOM 2721 C C . SER A 1 334 ? -12.743 2.961 -5.568 1.00 61.19 334 SER A C 1
ATOM 2723 O O . SER A 1 334 ? -13.515 2.859 -4.614 1.00 61.19 334 SER A O 1
ATOM 2725 N N . ARG A 1 335 ? -12.109 1.901 -6.084 1.00 73.50 335 ARG A N 1
ATOM 2726 C CA . ARG A 1 335 ? -12.412 0.518 -5.682 1.00 73.50 335 ARG A CA 1
ATOM 2727 C C . ARG A 1 335 ? -11.471 -0.012 -4.613 1.00 73.50 335 ARG A C 1
ATOM 2729 O O . ARG A 1 335 ? -11.957 -0.533 -3.619 1.00 73.50 335 ARG A O 1
ATOM 2736 N N . ALA A 1 336 ? -10.161 0.170 -4.779 1.00 73.00 336 ALA A N 1
ATOM 2737 C CA . ALA A 1 336 ? -9.161 -0.439 -3.897 1.00 73.00 336 ALA A CA 1
ATOM 2738 C C . ALA A 1 336 ? -9.353 -0.059 -2.416 1.00 73.00 336 ALA A C 1
ATOM 2740 O O . ALA A 1 336 ? -9.391 -0.937 -1.560 1.00 73.00 336 ALA A O 1
ATOM 2741 N N . GLY A 1 337 ? -9.567 1.232 -2.122 1.00 82.12 337 GLY A N 1
ATOM 2742 C CA . GLY A 1 337 ? -9.829 1.695 -0.753 1.00 82.12 337 GLY A CA 1
ATOM 2743 C C . GLY A 1 337 ? -11.097 1.088 -0.155 1.00 82.12 337 GLY A C 1
ATOM 2744 O O . GLY A 1 337 ? -11.067 0.545 0.944 1.00 82.12 337 GLY A O 1
ATOM 2745 N N . LYS A 1 338 ? -12.199 1.091 -0.917 1.00 88.06 338 LYS A N 1
ATOM 2746 C CA . LYS A 1 338 ? -13.478 0.588 -0.408 1.00 88.06 338 LYS A CA 1
ATOM 2747 C C . LYS A 1 338 ? -13.496 -0.930 -0.234 1.00 88.06 338 LYS A C 1
ATOM 2749 O O . LYS A 1 338 ? -14.109 -1.427 0.703 1.00 88.06 338 LYS A O 1
ATOM 2754 N N . VAL A 1 339 ? -12.841 -1.665 -1.130 1.00 90.25 339 VAL A N 1
ATOM 2755 C CA . VAL A 1 339 ? -12.694 -3.123 -1.030 1.00 90.25 339 VAL A CA 1
ATOM 2756 C C . VAL A 1 339 ? -11.878 -3.495 0.208 1.00 90.25 339 VAL A C 1
ATOM 2758 O O . VAL A 1 339 ? -12.271 -4.408 0.928 1.00 90.25 339 VAL A O 1
ATOM 2761 N N . LEU A 1 340 ? -10.820 -2.739 0.523 1.00 91.44 340 LEU A N 1
ATOM 2762 C CA . LEU A 1 340 ? -10.049 -2.949 1.747 1.00 91.44 340 LEU A CA 1
ATOM 2763 C C . LEU A 1 340 ? -10.892 -2.747 3.016 1.00 91.44 340 LEU A C 1
ATOM 2765 O O . LEU A 1 340 ? -10.842 -3.575 3.922 1.00 91.44 340 LEU A O 1
ATOM 2769 N N . GLU A 1 341 ? -11.711 -1.692 3.070 1.00 94.50 341 GLU A N 1
ATOM 2770 C CA . GLU A 1 341 ? -12.672 -1.508 4.168 1.00 94.50 341 GLU A CA 1
ATOM 2771 C C . GLU A 1 341 ? -13.625 -2.711 4.293 1.00 94.50 341 GLU A C 1
ATOM 2773 O O . GLU A 1 341 ? -13.884 -3.181 5.396 1.00 94.50 341 GLU A O 1
ATOM 2778 N N . ILE A 1 342 ? -14.133 -3.249 3.179 1.00 95.88 342 ILE A N 1
ATOM 2779 C CA . ILE A 1 342 ? -15.031 -4.416 3.203 1.00 95.88 342 ILE A CA 1
ATOM 2780 C C . ILE A 1 342 ? -14.308 -5.667 3.730 1.00 95.88 342 ILE A C 1
ATOM 2782 O O . ILE A 1 342 ? -14.902 -6.452 4.468 1.00 95.88 342 ILE A O 1
ATOM 2786 N N . HIS A 1 343 ? -13.031 -5.855 3.395 1.00 96.19 343 HIS A N 1
ATOM 2787 C CA . HIS A 1 343 ? -12.237 -6.966 3.922 1.00 96.19 343 HIS A CA 1
ATOM 2788 C C . HIS A 1 343 ? -12.006 -6.849 5.429 1.00 96.19 343 HIS A C 1
ATOM 2790 O O . HIS A 1 343 ? -12.254 -7.817 6.144 1.00 96.19 343 HIS A O 1
ATOM 2796 N N . ILE A 1 344 ? -11.624 -5.666 5.920 1.00 97.50 344 ILE A N 1
ATOM 2797 C CA . ILE A 1 344 ? -11.465 -5.414 7.360 1.00 97.50 344 ILE A CA 1
ATOM 2798 C C . ILE A 1 344 ? -12.794 -5.640 8.090 1.00 97.50 344 ILE A C 1
ATOM 2800 O O . ILE A 1 344 ? -12.821 -6.366 9.078 1.00 97.50 344 ILE A O 1
ATOM 2804 N N . ALA A 1 345 ? -13.899 -5.088 7.576 1.00 97.62 345 ALA A N 1
ATOM 2805 C CA . ALA A 1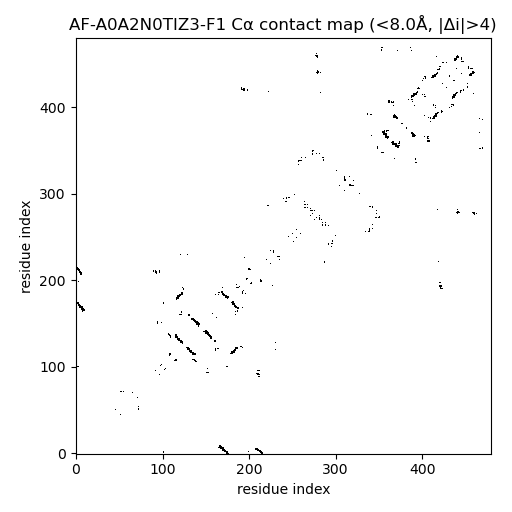 345 ? -15.242 -5.293 8.123 1.00 97.62 345 ALA A CA 1
ATOM 2806 C C . ALA A 1 345 ? -15.579 -6.785 8.264 1.00 97.62 345 ALA A C 1
ATOM 2808 O O . ALA A 1 345 ? -15.986 -7.231 9.330 1.00 97.62 345 ALA A O 1
ATOM 2809 N N . HIS A 1 346 ? -15.321 -7.575 7.220 1.00 97.69 346 HIS A N 1
ATOM 2810 C CA . HIS A 1 346 ? -15.592 -9.008 7.244 1.00 97.69 346 HIS A CA 1
ATOM 2811 C C . HIS A 1 346 ? -14.775 -9.760 8.309 1.00 97.69 346 HIS A C 1
ATOM 2813 O O . HIS A 1 346 ? -15.301 -10.668 8.950 1.00 97.69 346 HIS A O 1
ATOM 2819 N N . ILE A 1 347 ? -13.515 -9.370 8.531 1.00 98.19 347 ILE A N 1
ATOM 2820 C CA . ILE A 1 347 ? -12.667 -9.941 9.591 1.00 98.19 347 ILE A CA 1
ATOM 2821 C C . ILE A 1 347 ? -13.208 -9.565 10.978 1.00 98.19 347 ILE A C 1
ATOM 2823 O O . ILE A 1 347 ? -13.277 -10.417 11.864 1.00 98.19 347 ILE A O 1
ATOM 2827 N N . LEU A 1 348 ? -13.623 -8.307 11.168 1.00 98.06 348 LEU A N 1
ATOM 2828 C CA . LEU A 1 348 ? -14.226 -7.835 12.419 1.00 98.06 348 LEU A CA 1
ATOM 2829 C C . LEU A 1 348 ? -15.534 -8.581 12.731 1.00 98.06 348 LEU A C 1
ATOM 2831 O O . LEU A 1 348 ? -15.702 -9.080 13.847 1.00 98.06 348 LEU A O 1
ATOM 2835 N N . ASP A 1 349 ? -16.415 -8.712 11.734 1.00 97.56 349 ASP A N 1
ATOM 2836 C CA . ASP A 1 349 ? -17.689 -9.432 11.826 1.00 97.56 349 ASP A CA 1
ATOM 2837 C C . ASP A 1 349 ? -17.478 -10.911 12.178 1.00 97.56 349 ASP A C 1
ATOM 2839 O O . ASP A 1 349 ? -18.109 -11.432 13.101 1.00 97.56 349 ASP A O 1
ATOM 2843 N N . ALA A 1 350 ? -16.556 -11.591 11.484 1.00 97.19 350 ALA A N 1
ATOM 2844 C CA . ALA A 1 350 ? -16.245 -13.003 11.715 1.00 97.19 350 ALA A CA 1
ATOM 2845 C C . ALA A 1 350 ? -15.729 -13.272 13.140 1.00 97.19 350 ALA A C 1
ATOM 2847 O O . ALA A 1 350 ? -15.938 -14.355 13.685 1.00 97.19 350 ALA A O 1
ATOM 2848 N N . ARG A 1 351 ? -15.098 -12.270 13.762 1.00 96.94 351 ARG A N 1
ATOM 2849 C CA . ARG A 1 351 ? -14.569 -12.325 15.133 1.00 96.94 351 ARG A CA 1
ATOM 2850 C C . ARG A 1 351 ? -15.540 -11.822 16.196 1.00 96.94 351 ARG A C 1
ATOM 2852 O O . ARG A 1 351 ? -15.178 -11.802 17.372 1.00 96.94 351 ARG A O 1
ATOM 2859 N N . GLY A 1 352 ? -16.746 -11.409 15.803 1.00 96.19 352 GLY A N 1
ATOM 2860 C CA . GLY A 1 352 ? -17.761 -10.890 16.717 1.00 96.19 352 GLY A CA 1
ATOM 2861 C C . GLY A 1 352 ? -17.346 -9.598 17.422 1.00 96.19 352 GLY A C 1
ATOM 2862 O O . GLY A 1 352 ? -17.743 -9.375 18.564 1.00 96.19 352 GLY A O 1
ATOM 2863 N N . ILE A 1 353 ? -16.517 -8.773 16.779 1.00 97.12 353 ILE A N 1
ATOM 2864 C CA . ILE A 1 353 ? -16.081 -7.489 17.330 1.00 97.12 353 ILE A CA 1
ATOM 2865 C C . ILE A 1 353 ? -17.201 -6.469 17.140 1.00 97.12 353 ILE A C 1
ATOM 2867 O O . ILE A 1 353 ? -17.696 -6.285 16.035 1.00 97.12 353 ILE A O 1
ATOM 2871 N N . GLU A 1 354 ? -17.588 -5.772 18.206 1.00 97.25 354 GLU A N 1
ATOM 2872 C CA . GLU A 1 354 ? -18.551 -4.674 18.121 1.00 97.25 354 GLU A CA 1
ATOM 2873 C C . GLU A 1 354 ? -17.891 -3.449 17.481 1.00 97.25 354 GLU A C 1
ATOM 2875 O O . GLU A 1 354 ? -16.888 -2.937 17.992 1.00 97.25 354 GLU A O 1
ATOM 2880 N N . TYR A 1 355 ? -18.455 -2.969 16.376 1.00 97.50 355 TYR A N 1
ATOM 2881 C CA . TYR A 1 355 ? -18.039 -1.734 15.721 1.00 97.50 355 TYR A CA 1
ATOM 2882 C C . TYR A 1 355 ? -19.196 -1.110 14.936 1.00 97.50 355 TYR A C 1
ATOM 2884 O O . TYR A 1 355 ? -20.213 -1.747 14.658 1.00 97.50 355 TYR A O 1
ATOM 2892 N N . GLU A 1 356 ? -19.014 0.141 14.524 1.00 95.75 356 GLU A N 1
ATOM 2893 C CA . GLU A 1 356 ? -19.886 0.819 13.573 1.00 95.75 356 GLU A CA 1
ATOM 2894 C C . GLU A 1 356 ? -19.059 1.385 12.414 1.00 95.75 356 GLU A C 1
ATOM 2896 O O . GLU A 1 356 ? -18.140 2.184 12.613 1.00 95.75 356 GLU A O 1
ATOM 2901 N N . ALA A 1 357 ? -19.365 0.942 11.190 1.00 92.31 357 ALA A N 1
ATOM 2902 C CA . ALA A 1 357 ? -18.720 1.444 9.980 1.00 92.31 357 ALA A CA 1
ATOM 2903 C C . ALA A 1 357 ? -19.295 2.804 9.577 1.00 92.31 357 ALA A C 1
ATOM 2905 O O . ALA A 1 357 ? -20.514 2.985 9.567 1.00 92.31 357 ALA A O 1
ATOM 2906 N N . GLN A 1 358 ? -18.435 3.733 9.146 1.00 84.88 358 GLN A N 1
ATOM 2907 C CA . GLN A 1 358 ? -18.851 5.045 8.620 1.00 84.88 358 GLN A CA 1
ATOM 2908 C C . GLN A 1 358 ? -19.763 5.835 9.587 1.00 84.88 358 GLN A C 1
ATOM 2910 O O . GLN A 1 358 ? -20.630 6.608 9.147 1.00 84.88 358 GLN A O 1
ATOM 2915 N N . ALA A 1 359 ? -19.563 5.632 10.895 1.00 85.00 359 ALA A N 1
ATOM 2916 C CA . ALA A 1 359 ? -20.266 6.320 11.973 1.00 85.00 359 ALA A CA 1
ATOM 2917 C C . ALA A 1 359 ? -20.122 7.839 11.835 1.00 85.00 359 ALA A C 1
ATOM 2919 O O . ALA A 1 359 ? -19.103 8.340 11.366 1.00 85.00 359 ALA A O 1
ATOM 2920 N N . ARG A 1 360 ? -21.134 8.603 12.242 1.00 86.19 360 ARG A N 1
ATOM 2921 C CA . ARG A 1 360 ? -21.068 10.068 12.198 1.00 86.19 360 ARG A CA 1
ATOM 2922 C C . ARG A 1 360 ? -20.458 10.602 13.485 1.00 86.19 360 ARG A C 1
ATOM 2924 O O . ARG A 1 360 ? -21.004 10.396 14.560 1.00 86.19 360 ARG A O 1
ATOM 2931 N N . THR A 1 361 ? -19.370 11.349 13.351 1.00 85.44 361 THR A N 1
ATOM 2932 C CA . THR A 1 361 ? -18.747 12.086 14.456 1.00 85.44 361 THR A CA 1
ATOM 2933 C C . THR A 1 361 ? -18.967 13.593 14.282 1.00 85.44 361 THR A C 1
ATOM 2935 O O . THR A 1 361 ? -19.808 14.041 13.489 1.00 85.44 361 THR A O 1
ATOM 2938 N N . GLU A 1 362 ? -18.220 14.413 15.023 1.00 83.44 362 GLU A N 1
ATOM 2939 C CA . GLU A 1 362 ? -18.338 15.867 14.974 1.00 83.4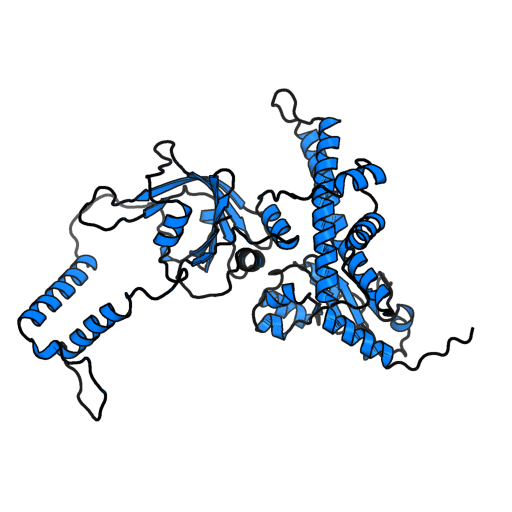4 362 GLU A CA 1
ATOM 2940 C C . GLU A 1 362 ? -18.168 16.401 13.545 1.00 83.44 362 GLU A C 1
ATOM 2942 O O . GLU A 1 362 ? -17.384 15.893 12.740 1.00 83.44 362 GLU A O 1
ATOM 2947 N N . ASN A 1 363 ? -18.913 17.463 13.225 1.00 77.19 363 ASN A N 1
ATOM 2948 C CA . ASN A 1 363 ? -18.884 18.134 11.921 1.00 77.19 363 ASN A CA 1
ATOM 2949 C C . ASN A 1 363 ? -19.230 17.227 10.723 1.00 77.19 363 ASN A C 1
ATOM 2951 O O . ASN A 1 363 ? -18.905 17.554 9.583 1.00 77.19 363 ASN A O 1
ATOM 2955 N N . GLY A 1 364 ? -19.917 16.103 10.963 1.00 75.88 364 GLY A N 1
ATOM 2956 C CA . GLY A 1 364 ? -20.365 15.186 9.915 1.00 75.88 364 GLY A CA 1
ATOM 2957 C C . GLY A 1 364 ? -19.255 14.316 9.328 1.00 75.88 364 GLY A C 1
ATOM 2958 O O . GLY A 1 364 ? -19.466 13.717 8.270 1.00 75.88 364 GLY A O 1
ATOM 2959 N N . LYS A 1 365 ? -18.105 14.253 10.005 1.00 83.44 365 LYS A N 1
ATOM 2960 C CA . LYS A 1 365 ? -16.999 13.364 9.653 1.00 83.44 365 LYS A CA 1
ATOM 2961 C C . LYS A 1 365 ? -17.361 11.907 9.902 1.00 83.44 365 LYS A C 1
ATOM 2963 O O . LYS A 1 365 ? -18.308 11.617 10.637 1.00 83.44 365 LYS A O 1
ATOM 2968 N N . LYS A 1 366 ? -16.648 11.020 9.210 1.00 85.12 366 LYS A N 1
ATOM 2969 C CA . LYS A 1 366 ? -16.961 9.597 9.149 1.00 85.12 366 LYS A CA 1
ATOM 2970 C C . LYS A 1 366 ? -15.686 8.768 9.201 1.00 85.12 366 LYS A C 1
ATOM 2972 O O . LYS A 1 366 ? -15.158 8.460 8.134 1.00 85.12 366 LYS A O 1
ATOM 2977 N N . PRO A 1 367 ? -15.198 8.423 10.405 1.00 88.69 367 PRO A N 1
ATOM 2978 C CA . PRO A 1 367 ? -14.159 7.415 10.513 1.00 88.69 367 PRO A CA 1
ATOM 2979 C C . PRO A 1 367 ? -14.627 6.111 9.863 1.00 88.69 367 PRO A C 1
ATOM 2981 O O . PRO A 1 367 ? -15.815 5.772 9.905 1.00 88.69 367 PRO A O 1
ATOM 2984 N N . ASP A 1 368 ? -13.684 5.381 9.268 1.00 92.94 368 ASP A N 1
ATOM 2985 C CA . ASP A 1 368 ? -14.000 4.144 8.553 1.00 92.94 368 ASP A CA 1
ATOM 2986 C C . ASP A 1 368 ? -14.593 3.102 9.513 1.00 92.94 368 ASP A C 1
ATOM 2988 O O . ASP A 1 368 ? -15.648 2.533 9.218 1.00 92.94 368 ASP A O 1
ATOM 2992 N N . PHE A 1 369 ? -13.994 2.958 10.702 1.00 96.94 369 PHE A N 1
ATOM 2993 C CA . PHE A 1 369 ? -14.487 2.117 11.793 1.00 96.94 369 PHE A CA 1
ATOM 2994 C C . PHE A 1 369 ? -14.427 2.845 13.135 1.00 96.94 369 PHE A C 1
ATOM 2996 O O . PHE A 1 369 ? -13.392 3.405 13.511 1.00 96.94 369 PHE A O 1
ATOM 3003 N N . LEU A 1 370 ? -15.526 2.782 13.884 1.00 97.00 370 LEU A N 1
ATOM 3004 C CA . LEU A 1 370 ? -15.636 3.308 15.239 1.00 97.00 370 LEU A CA 1
ATOM 3005 C C . LEU A 1 370 ? -15.993 2.180 16.208 1.00 97.00 370 LEU A C 1
ATOM 3007 O O . LEU A 1 370 ? -16.950 1.445 15.980 1.00 97.00 370 LEU A O 1
ATOM 3011 N N . PHE A 1 371 ? -15.247 2.063 17.303 1.00 97.44 371 PHE A N 1
ATOM 3012 C CA . PHE A 1 371 ? -15.403 0.991 18.279 1.00 97.44 371 PHE A CA 1
ATOM 3013 C C . PHE A 1 371 ? -15.796 1.563 19.650 1.00 97.44 371 PHE A C 1
ATOM 3015 O O . PHE A 1 371 ? -15.146 2.498 20.132 1.00 97.44 371 PHE A O 1
ATOM 3022 N N . PRO A 1 372 ? -16.806 0.988 20.326 1.00 96.25 372 PRO A N 1
ATOM 3023 C CA . PRO A 1 372 ? -17.629 -0.136 19.864 1.00 96.25 372 PRO A CA 1
ATOM 3024 C C . PRO A 1 372 ? -18.824 0.267 18.991 1.00 96.25 372 PRO A C 1
ATOM 3026 O O . PRO A 1 372 ? -19.387 -0.571 18.303 1.00 96.25 372 PRO A O 1
ATOM 3029 N N . SER A 1 373 ? -19.266 1.521 19.070 1.00 95.62 373 SER A N 1
ATOM 3030 C CA . SER A 1 373 ? -20.432 2.028 18.342 1.00 95.62 373 SER A CA 1
ATOM 3031 C C . SER A 1 373 ? -20.485 3.552 18.395 1.00 95.62 373 SER A C 1
ATOM 3033 O O . SER A 1 373 ? -19.870 4.176 19.268 1.00 95.62 373 SER A O 1
ATOM 3035 N N . GLN A 1 374 ? -21.277 4.162 17.511 1.00 94.06 374 GLN A N 1
ATOM 3036 C CA . GLN A 1 374 ? -21.576 5.591 17.562 1.00 94.06 374 GLN A CA 1
ATOM 3037 C C . GLN A 1 374 ? -22.316 5.959 18.852 1.00 94.06 374 GLN A C 1
ATOM 3039 O O . GLN A 1 374 ? -22.019 6.987 19.448 1.00 94.06 374 GLN A O 1
ATOM 3044 N N . ALA A 1 375 ? -23.216 5.102 19.345 1.00 94.62 375 ALA A N 1
ATOM 3045 C CA . ALA A 1 375 ? -23.945 5.354 20.590 1.00 94.62 375 ALA A CA 1
ATOM 3046 C C . ALA A 1 375 ? -23.004 5.498 21.802 1.00 94.62 375 ALA A C 1
ATOM 3048 O O . ALA A 1 375 ? -23.155 6.426 22.595 1.00 94.62 375 ALA A O 1
ATOM 3049 N N . ALA A 1 376 ? -21.995 4.627 21.921 1.00 95.00 376 ALA A N 1
ATOM 3050 C CA . ALA A 1 376 ? -20.970 4.747 22.960 1.00 95.00 376 ALA A CA 1
ATOM 3051 C C . ALA A 1 376 ? -20.097 6.000 22.765 1.00 95.00 376 ALA A C 1
ATOM 3053 O O . ALA A 1 376 ? -19.737 6.674 23.728 1.00 95.00 376 ALA A O 1
ATOM 3054 N N . TYR A 1 377 ? -19.787 6.341 21.512 1.00 94.69 377 TYR A N 1
ATOM 3055 C CA . TYR A 1 377 ? -19.045 7.553 21.169 1.00 94.69 377 TYR A CA 1
ATOM 3056 C C . TYR A 1 377 ? -19.8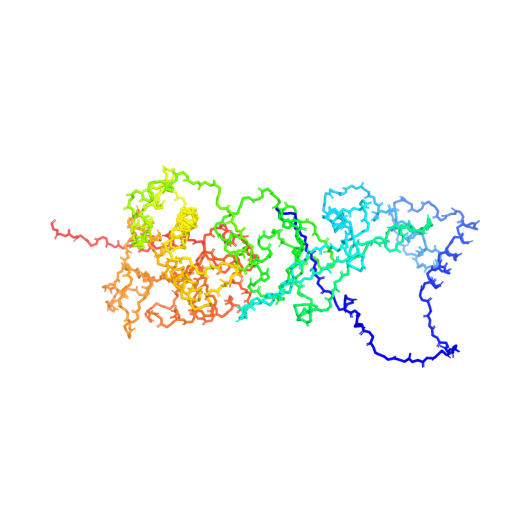37 8.849 21.399 1.00 94.69 377 TYR A C 1
ATOM 3058 O O . TYR A 1 377 ? -19.242 9.905 21.592 1.00 94.69 377 TYR A O 1
ATOM 3066 N N . GLU A 1 378 ? -21.163 8.823 21.399 1.00 93.31 378 GLU A N 1
ATOM 3067 C CA . GLU A 1 378 ? -21.984 10.000 21.696 1.00 93.31 378 GLU A CA 1
ATOM 3068 C C . GLU A 1 378 ? -22.267 10.144 23.197 1.00 93.31 378 GLU A C 1
ATOM 3070 O O . GLU A 1 378 ? -22.475 11.261 23.667 1.00 93.31 378 GLU A O 1
ATOM 3075 N N . ASP A 1 379 ? -22.222 9.047 23.963 1.00 94.75 379 ASP A N 1
ATOM 3076 C CA . ASP A 1 379 ? -22.453 9.040 25.409 1.00 94.75 379 ASP A CA 1
ATOM 3077 C C . ASP A 1 379 ? -21.265 9.655 26.181 1.00 94.75 379 ASP A C 1
ATOM 3079 O O . ASP A 1 379 ? -20.197 9.035 26.272 1.00 94.75 379 ASP A O 1
ATOM 3083 N N . PRO A 1 380 ? -21.417 10.844 26.801 1.00 92.81 380 PRO A N 1
ATOM 3084 C CA . PRO A 1 380 ? -20.337 11.495 27.544 1.00 92.81 380 PRO A CA 1
ATOM 3085 C C . PRO A 1 380 ? -19.911 10.734 28.805 1.00 92.81 380 PRO A C 1
ATOM 3087 O O . PRO A 1 380 ? -18.862 11.031 29.373 1.00 92.81 380 PRO A O 1
ATOM 3090 N N . THR A 1 381 ? -20.730 9.791 29.279 1.00 95.06 381 THR A N 1
ATOM 3091 C CA . THR A 1 381 ? -20.429 8.956 30.449 1.00 95.06 381 THR A CA 1
ATOM 3092 C C . THR A 1 381 ? -19.650 7.696 30.086 1.00 95.06 381 THR A C 1
ATOM 3094 O O . THR A 1 381 ? -19.030 7.087 30.961 1.00 95.06 381 THR A O 1
ATOM 3097 N N . PHE A 1 382 ? -19.629 7.329 28.801 1.00 94.19 382 PHE A N 1
ATOM 3098 C CA . PHE A 1 382 ? -18.822 6.223 28.313 1.00 94.19 382 PHE A CA 1
ATOM 3099 C C . PHE A 1 382 ? -17.327 6.591 28.379 1.00 94.19 382 PHE A C 1
ATOM 3101 O O . PHE A 1 382 ? -16.946 7.658 27.880 1.00 94.19 382 PHE A O 1
ATOM 3108 N N . PRO A 1 383 ? -16.458 5.749 28.975 1.00 93.81 383 PRO A N 1
ATOM 3109 C CA . PRO A 1 383 ? -15.043 6.070 29.126 1.00 93.81 383 PRO A CA 1
ATOM 3110 C C . PRO A 1 383 ? -14.332 6.218 27.778 1.00 93.81 383 PRO A C 1
ATOM 3112 O O . PRO A 1 383 ? -14.294 5.280 26.984 1.00 93.81 383 PRO A O 1
ATOM 3115 N N . GLU A 1 384 ? -13.678 7.359 27.556 1.00 93.62 384 GLU A N 1
ATOM 3116 C CA . GLU A 1 384 ? -12.890 7.608 26.336 1.00 93.62 384 GLU A CA 1
ATOM 3117 C C . GLU A 1 384 ? -11.765 6.581 26.151 1.00 93.62 384 GLU A C 1
ATOM 3119 O O . GLU A 1 384 ? -11.450 6.192 25.032 1.00 93.62 384 GLU A O 1
ATOM 3124 N N . THR A 1 385 ? -11.225 6.046 27.251 1.00 93.38 385 THR A N 1
ATOM 3125 C CA . THR A 1 385 ? -10.206 4.986 27.234 1.00 93.38 385 THR A CA 1
ATOM 3126 C C . THR A 1 385 ? -10.699 3.666 26.635 1.00 93.38 385 THR A C 1
ATOM 3128 O O . THR A 1 385 ? -9.870 2.830 26.275 1.00 93.38 385 THR A O 1
ATOM 3131 N N . GLN A 1 386 ? -12.016 3.475 26.496 1.00 94.56 386 GLN A N 1
ATOM 3132 C CA . GLN A 1 386 ? -12.639 2.312 25.855 1.00 94.56 386 GLN A CA 1
ATOM 3133 C C . GLN A 1 386 ? -13.128 2.583 24.425 1.00 94.56 386 GLN A C 1
ATOM 3135 O O . GLN A 1 386 ? -13.699 1.680 23.806 1.00 94.56 386 GLN A O 1
ATOM 3140 N N . LEU A 1 387 ? -12.934 3.800 23.910 1.00 96.06 387 LEU A N 1
ATOM 3141 C CA . LEU A 1 387 ? -13.219 4.141 22.521 1.00 96.06 387 LEU A CA 1
ATOM 3142 C C . LEU A 1 387 ? -11.976 3.893 21.666 1.00 96.06 387 LEU A C 1
ATOM 3144 O O . LEU A 1 387 ? -10.850 4.180 22.078 1.00 96.06 387 LEU A O 1
ATOM 3148 N N . ARG A 1 388 ? -12.179 3.368 20.460 1.00 97.06 388 ARG A N 1
ATOM 3149 C CA . ARG A 1 388 ? -11.140 3.272 19.427 1.00 97.06 388 ARG A CA 1
ATOM 3150 C C . ARG A 1 388 ? -11.722 3.693 18.089 1.00 97.06 388 ARG A C 1
ATOM 3152 O O . ARG A 1 388 ? -12.922 3.566 17.859 1.00 97.06 388 ARG A O 1
ATOM 3159 N N . MET A 1 389 ? -10.864 4.174 17.204 1.00 95.94 389 MET A N 1
ATOM 3160 C CA . MET A 1 389 ? -11.189 4.358 15.795 1.00 95.94 389 MET A CA 1
ATOM 3161 C C . MET A 1 389 ? -10.087 3.744 14.950 1.00 95.94 389 MET A C 1
ATOM 3163 O O . MET A 1 389 ? -8.922 3.806 15.345 1.00 95.94 389 MET A O 1
ATOM 3167 N N . LEU A 1 390 ? -10.463 3.200 13.798 1.00 96.88 390 LEU A N 1
ATOM 3168 C CA . LEU A 1 390 ? -9.536 2.741 12.774 1.00 96.88 390 LEU A CA 1
ATOM 3169 C C . LEU A 1 390 ? -9.920 3.411 11.457 1.00 96.88 390 LEU A C 1
ATOM 3171 O O . LEU A 1 390 ? -11.002 3.172 10.925 1.00 96.88 390 LEU A O 1
ATOM 3175 N N . ALA A 1 391 ? -9.040 4.262 10.941 1.00 94.44 391 ALA A N 1
ATOM 3176 C CA . ALA A 1 391 ? -9.097 4.692 9.552 1.00 94.44 391 ALA A CA 1
ATOM 3177 C C . ALA A 1 391 ? -8.374 3.653 8.688 1.00 94.44 391 ALA A C 1
ATOM 3179 O O . ALA A 1 391 ? -7.354 3.110 9.107 1.00 94.44 391 ALA A O 1
ATOM 3180 N N . SER A 1 392 ? -8.868 3.392 7.482 1.00 92.25 392 SER A N 1
ATOM 3181 C CA . SER A 1 392 ? -8.221 2.502 6.519 1.00 92.25 392 SER A CA 1
ATOM 3182 C C . SER A 1 392 ? -7.823 3.285 5.279 1.00 92.25 392 SER A C 1
ATOM 3184 O O . SER A 1 392 ? -8.620 4.032 4.697 1.00 92.25 392 SER A O 1
ATOM 3186 N N . LYS A 1 393 ? -6.558 3.157 4.879 1.00 88.31 393 LYS A N 1
ATOM 3187 C CA . LYS A 1 393 ? -6.037 3.746 3.647 1.00 88.31 393 LYS A CA 1
ATOM 3188 C C . LYS A 1 393 ? -5.132 2.725 2.982 1.00 88.31 393 LYS A C 1
ATOM 3190 O O . LYS A 1 393 ? -4.227 2.199 3.611 1.00 88.31 393 LYS A O 1
ATOM 3195 N N . THR A 1 394 ? -5.337 2.477 1.689 1.00 78.94 394 THR A N 1
ATOM 3196 C CA . THR A 1 394 ? -4.397 1.640 0.928 1.00 78.94 394 THR A CA 1
ATOM 3197 C C . THR A 1 394 ? -3.007 2.262 0.940 1.00 78.94 394 THR A C 1
ATOM 3199 O O . THR A 1 394 ? -2.042 1.548 1.163 1.00 78.94 394 THR A O 1
ATOM 3202 N N . SER A 1 395 ? -2.926 3.589 0.778 1.00 76.75 395 SER A N 1
ATOM 3203 C CA . SER A 1 395 ? -1.707 4.386 0.915 1.00 76.75 395 SER A CA 1
ATOM 3204 C C . SER A 1 395 ? -1.967 5.679 1.703 1.00 76.75 395 SER A C 1
ATOM 3206 O O . SER A 1 395 ? -2.985 6.355 1.506 1.00 76.75 395 SER A O 1
ATOM 3208 N N . ILE A 1 396 ? -1.030 6.011 2.589 1.00 78.06 396 ILE A N 1
ATOM 3209 C CA . ILE A 1 396 ? -1.021 7.118 3.544 1.00 78.06 396 ILE A CA 1
ATOM 3210 C C . ILE A 1 396 ? -0.804 8.452 2.818 1.00 78.06 396 ILE A C 1
ATOM 3212 O O . ILE A 1 396 ? -1.631 9.360 2.970 1.00 78.06 396 ILE A O 1
ATOM 3216 N N . LYS A 1 397 ? 0.259 8.574 1.999 1.00 75.62 397 LYS A N 1
ATOM 3217 C CA . LYS A 1 397 ? 0.694 9.844 1.363 1.00 75.62 397 LYS A CA 1
ATOM 3218 C C . LYS A 1 397 ? 0.540 11.042 2.323 1.00 75.62 397 LYS A C 1
ATOM 3220 O O . LYS A 1 397 ? 0.878 10.928 3.492 1.00 75.62 397 LYS A O 1
ATOM 3225 N N . ASP A 1 398 ? -0.030 12.160 1.871 1.00 72.38 398 ASP A N 1
ATOM 3226 C CA . ASP A 1 398 ? -0.405 13.311 2.711 1.00 72.38 398 ASP A CA 1
ATOM 3227 C C . ASP A 1 398 ? -1.803 13.210 3.348 1.00 72.38 398 ASP A C 1
ATOM 3229 O O . ASP A 1 398 ? -2.259 14.130 4.036 1.00 72.38 398 ASP A O 1
ATOM 3233 N N . ARG A 1 399 ? -2.536 12.117 3.101 1.00 74.38 399 ARG A N 1
ATOM 3234 C CA . ARG A 1 399 ? -3.959 12.008 3.461 1.00 74.38 399 ARG A CA 1
ATOM 3235 C C . ARG A 1 399 ? -4.193 11.665 4.929 1.00 74.38 399 ARG A C 1
ATOM 3237 O O . ARG A 1 399 ? -5.315 11.829 5.399 1.00 74.38 399 ARG A O 1
ATOM 3244 N N . PHE A 1 400 ? -3.162 11.265 5.671 1.00 84.19 400 PHE A N 1
ATOM 3245 C CA . PHE A 1 400 ? -3.268 10.979 7.108 1.00 84.19 400 PHE A CA 1
ATOM 3246 C C . PHE A 1 400 ? -3.719 12.184 7.938 1.00 84.19 400 PHE A C 1
ATOM 3248 O O . PHE A 1 400 ? -4.395 12.008 8.946 1.00 84.19 400 PHE A O 1
ATOM 3255 N N . ARG A 1 401 ? -3.440 13.415 7.488 1.00 86.81 401 ARG A N 1
ATOM 3256 C CA . ARG A 1 401 ? -3.895 14.634 8.180 1.00 86.81 401 ARG A CA 1
ATOM 3257 C C . ARG A 1 401 ? -5.420 14.706 8.300 1.00 86.81 401 ARG A C 1
ATOM 3259 O O . ARG A 1 401 ? -5.927 15.279 9.252 1.00 86.81 401 ARG A O 1
ATOM 3266 N N . GLN A 1 402 ? -6.153 14.085 7.372 1.00 84.75 402 GLN A N 1
ATOM 3267 C CA . GLN A 1 402 ? -7.617 14.018 7.432 1.00 84.75 402 GLN A CA 1
ATOM 3268 C C . GLN A 1 402 ? -8.101 13.184 8.625 1.00 84.75 402 GLN A C 1
ATOM 3270 O O . GLN A 1 402 ? -9.119 13.526 9.216 1.00 84.75 402 GLN A O 1
ATOM 3275 N N . VAL A 1 403 ? -7.340 12.151 9.004 1.00 86.50 403 VAL A N 1
ATOM 3276 C CA . VAL A 1 403 ? -7.640 11.258 10.133 1.00 86.50 403 VAL A CA 1
ATOM 3277 C C . VAL A 1 403 ? -7.496 11.994 11.463 1.00 86.50 403 VAL A C 1
ATOM 3279 O O . VAL A 1 403 ? -8.307 11.796 12.363 1.00 86.50 403 VAL A O 1
ATOM 3282 N N . ALA A 1 404 ? -6.501 12.881 11.586 1.00 84.81 404 ALA A N 1
ATOM 3283 C CA . ALA A 1 404 ? -6.240 13.630 12.818 1.00 84.81 404 ALA A CA 1
ATOM 3284 C C . ALA A 1 404 ? -7.466 14.421 13.297 1.00 84.81 404 ALA A C 1
ATOM 3286 O O . ALA A 1 404 ? -7.726 14.507 14.498 1.00 84.81 404 ALA A O 1
ATOM 3287 N N . ASP A 1 405 ? -8.238 14.948 12.349 1.00 83.25 405 ASP A N 1
ATOM 3288 C CA . ASP A 1 405 ? -9.386 15.788 12.645 1.00 83.25 405 ASP A CA 1
ATOM 3289 C C . ASP A 1 405 ? -10.717 15.002 12.780 1.00 83.25 405 ASP A C 1
ATOM 3291 O O . ASP A 1 405 ? -11.782 15.628 12.849 1.00 83.25 405 ASP A O 1
ATOM 3295 N N . GLU A 1 406 ? -10.709 13.667 12.716 1.00 85.31 406 GLU A N 1
ATOM 3296 C CA . GLU A 1 406 ? -11.886 12.801 12.912 1.00 85.31 406 GLU A CA 1
ATOM 3297 C C . GLU A 1 406 ? -12.038 12.390 14.385 1.00 85.31 406 GLU A C 1
ATOM 3299 O O . GLU A 1 406 ? -11.055 12.325 15.105 1.00 85.31 406 GLU A O 1
ATOM 3304 N N . ALA A 1 407 ? -13.262 12.115 14.852 1.00 85.12 407 ALA A N 1
ATOM 3305 C CA . ALA A 1 407 ? -13.543 11.588 16.197 1.00 85.12 407 ALA A CA 1
ATOM 3306 C C . ALA A 1 407 ? -12.781 12.281 17.358 1.00 85.12 407 ALA A C 1
ATOM 3308 O O . ALA A 1 407 ? -11.922 11.686 18.011 1.00 85.12 407 ALA A O 1
ATOM 3309 N N . ASN A 1 408 ? -13.113 13.541 17.655 1.00 90.25 408 ASN A N 1
ATOM 3310 C CA . ASN A 1 408 ? -12.367 14.375 18.610 1.00 90.25 408 ASN A CA 1
ATOM 3311 C C . ASN A 1 408 ? -12.250 13.800 20.035 1.00 90.25 408 ASN A C 1
ATOM 3313 O O . ASN A 1 408 ? -11.295 14.134 20.736 1.00 90.25 408 ASN A O 1
ATOM 3317 N N . ARG A 1 409 ? -13.195 12.959 20.482 1.00 92.94 409 ARG A N 1
ATOM 3318 C CA . ARG A 1 409 ? -13.118 12.293 21.800 1.00 92.94 409 ARG A CA 1
ATOM 3319 C C . ARG A 1 409 ? -12.007 11.242 21.873 1.00 92.94 409 ARG A C 1
ATOM 3321 O O . ARG A 1 409 ? -11.633 10.820 22.961 1.00 92.94 409 ARG A O 1
ATOM 3328 N N . ILE A 1 410 ? -11.502 10.791 20.726 1.00 94.50 410 ILE A N 1
ATOM 3329 C CA . ILE A 1 410 ? -10.448 9.788 20.627 1.00 94.50 410 ILE A CA 1
ATOM 3330 C C . ILE A 1 410 ? -9.141 10.516 20.315 1.00 94.50 410 ILE A C 1
ATOM 3332 O O . ILE A 1 410 ? -8.885 10.947 19.186 1.00 94.50 410 ILE A O 1
ATOM 3336 N N . ARG A 1 411 ? -8.308 10.677 21.349 1.00 92.50 411 ARG A N 1
ATOM 3337 C CA . ARG A 1 411 ? -6.978 11.276 21.201 1.00 92.50 411 ARG A CA 1
ATOM 3338 C C . ARG A 1 411 ? -6.078 10.383 20.350 1.00 92.50 411 ARG A C 1
ATOM 3340 O O . ARG A 1 411 ? -5.594 10.843 19.324 1.00 92.50 411 ARG A O 1
ATOM 3347 N N . ASP A 1 412 ? -5.906 9.137 20.781 1.00 94.25 412 ASP A N 1
ATOM 3348 C CA . ASP A 1 412 ? -5.066 8.129 20.137 1.00 94.25 412 ASP A CA 1
ATOM 3349 C C . ASP A 1 412 ? -5.841 7.418 19.025 1.00 94.25 412 ASP A C 1
ATOM 3351 O O . ASP A 1 412 ? -6.739 6.606 19.274 1.00 94.25 412 ASP A O 1
ATOM 3355 N N . LYS A 1 413 ? -5.515 7.758 17.780 1.00 95.06 413 LYS A N 1
ATOM 3356 C CA . LYS A 1 413 ? -6.199 7.258 16.583 1.00 95.06 413 LYS A CA 1
ATOM 3357 C C . LYS A 1 413 ? -5.384 6.161 15.930 1.00 95.06 413 LYS A C 1
ATOM 3359 O O . LYS A 1 413 ? -4.166 6.181 16.019 1.00 95.06 413 LYS A O 1
ATOM 3364 N N . HIS A 1 414 ? -6.045 5.246 15.228 1.00 96.94 414 HIS A N 1
ATOM 3365 C CA . HIS A 1 414 ? -5.362 4.177 14.507 1.00 96.94 414 HIS A CA 1
ATOM 3366 C C . HIS A 1 414 ? -5.559 4.342 13.001 1.00 96.94 414 HIS A C 1
ATOM 3368 O O . HIS A 1 414 ? -6.666 4.638 12.541 1.00 96.94 414 HIS A O 1
ATOM 3374 N N . LEU A 1 415 ? -4.486 4.151 12.237 1.00 95.69 415 LEU A N 1
ATOM 3375 C CA . LEU A 1 415 ? -4.487 4.211 10.778 1.00 95.69 415 LEU A CA 1
ATOM 3376 C C . LEU A 1 415 ? -3.919 2.912 10.209 1.00 95.69 415 LEU A C 1
ATOM 3378 O O . LEU A 1 415 ? -2.729 2.636 10.340 1.00 95.69 415 LEU A O 1
ATOM 3382 N N . PHE A 1 416 ? -4.779 2.141 9.554 1.00 95.75 416 PHE A N 1
ATOM 3383 C CA . PHE A 1 416 ? -4.413 0.926 8.849 1.00 95.75 416 PHE A CA 1
ATOM 3384 C C . PHE A 1 416 ? -3.840 1.228 7.459 1.00 95.75 416 PHE A C 1
ATOM 3386 O O . PHE A 1 416 ? -4.446 1.995 6.701 1.00 95.75 416 PHE A O 1
ATOM 3393 N N . THR A 1 417 ? -2.719 0.588 7.110 1.00 90.88 417 THR A N 1
ATOM 3394 C CA . THR A 1 417 ? -2.125 0.618 5.763 1.00 90.88 417 THR A CA 1
ATOM 3395 C C . THR A 1 417 ? -1.577 -0.744 5.334 1.00 90.88 417 THR A C 1
ATOM 3397 O O . THR A 1 417 ? -1.125 -1.534 6.161 1.00 90.88 417 THR A O 1
ATOM 3400 N N . LEU A 1 418 ? -1.594 -0.991 4.019 1.00 85.81 418 LEU A N 1
ATOM 3401 C CA . LEU A 1 418 ? -1.041 -2.188 3.366 1.00 85.81 418 LEU A CA 1
ATOM 3402 C C . LEU A 1 418 ? 0.165 -1.896 2.469 1.00 85.81 418 LEU A C 1
ATOM 3404 O O . LEU A 1 418 ? 0.627 -2.797 1.784 1.00 85.81 418 LEU A O 1
ATO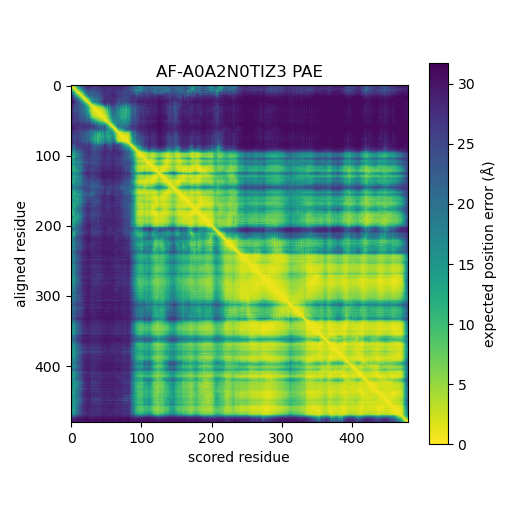M 3408 N N . THR A 1 419 ? 0.638 -0.650 2.408 1.00 78.81 419 THR A N 1
ATOM 3409 C CA . THR A 1 419 ? 1.700 -0.247 1.471 1.00 78.81 419 THR A CA 1
ATOM 3410 C C . THR A 1 419 ? 3.061 -0.238 2.185 1.00 78.81 419 THR A C 1
ATOM 3412 O O . THR A 1 419 ? 3.315 0.681 2.972 1.00 78.81 419 THR A O 1
ATOM 3415 N N . PRO A 1 420 ? 3.950 -1.223 1.934 1.00 75.25 420 PRO A N 1
ATOM 3416 C CA . PRO A 1 420 ? 5.368 -1.135 2.270 1.00 75.25 420 PRO A CA 1
ATOM 3417 C C . PRO A 1 420 ? 6.016 0.142 1.736 1.00 75.25 420 PRO A C 1
ATOM 3419 O O . PRO A 1 420 ? 5.632 0.674 0.693 1.00 75.25 420 PRO A O 1
ATOM 3422 N N . GLY A 1 421 ? 6.996 0.657 2.468 1.00 74.44 421 GLY A N 1
ATOM 3423 C CA . GLY A 1 421 ? 7.713 1.880 2.118 1.00 74.44 421 GLY A CA 1
ATOM 3424 C C . GLY A 1 421 ? 6.905 3.184 2.163 1.00 74.44 421 GLY A C 1
ATOM 3425 O O . GLY A 1 421 ? 7.500 4.243 2.018 1.00 74.44 421 GLY A O 1
ATOM 3426 N N . ASP A 1 422 ? 5.586 3.169 2.410 1.00 78.44 422 ASP A N 1
ATOM 3427 C CA . ASP A 1 422 ? 4.778 4.401 2.523 1.00 78.44 422 ASP A CA 1
ATOM 3428 C C . ASP A 1 422 ? 5.148 5.264 3.732 1.00 78.44 422 ASP A C 1
ATOM 3430 O O . ASP A 1 422 ? 4.761 6.431 3.814 1.00 78.44 422 ASP A O 1
ATOM 3434 N N . VAL A 1 423 ? 5.867 4.697 4.697 1.00 85.38 423 VAL A N 1
ATOM 3435 C CA . VAL A 1 423 ? 6.266 5.367 5.932 1.00 85.38 423 VAL A CA 1
ATOM 3436 C C . VAL A 1 423 ? 7.775 5.563 5.950 1.00 85.38 423 VAL A C 1
ATOM 3438 O O . VAL A 1 423 ? 8.540 4.610 5.974 1.00 85.38 423 VAL A O 1
ATOM 3441 N N . THR A 1 424 ? 8.194 6.823 5.973 1.00 85.56 424 THR A N 1
ATOM 3442 C CA . THR A 1 424 ? 9.584 7.241 6.194 1.00 85.56 424 THR A CA 1
ATOM 3443 C C . THR A 1 424 ? 9.742 7.770 7.622 1.00 85.56 424 THR A C 1
ATOM 3445 O O . THR A 1 424 ? 8.740 8.117 8.258 1.00 85.56 424 THR A O 1
ATOM 3448 N N . HIS A 1 425 ? 10.970 7.898 8.146 1.00 87.31 425 HIS A N 1
ATOM 3449 C CA . HIS A 1 425 ? 11.186 8.442 9.505 1.00 87.31 425 HIS A CA 1
ATOM 3450 C C . HIS A 1 425 ? 10.551 9.827 9.708 1.00 87.31 425 HIS A C 1
ATOM 3452 O O . HIS A 1 425 ? 9.857 10.013 10.712 1.00 87.31 425 HIS A O 1
ATOM 3458 N N . PRO A 1 426 ? 10.677 10.794 8.771 1.00 87.38 426 PRO A N 1
ATOM 3459 C CA . PRO A 1 426 ? 10.006 12.084 8.918 1.00 87.38 426 PRO A CA 1
ATOM 3460 C C . PRO A 1 426 ? 8.478 11.968 8.943 1.00 87.38 426 PRO A C 1
ATOM 3462 O O . PRO A 1 426 ? 7.813 12.734 9.642 1.00 87.38 426 PRO A O 1
ATOM 3465 N N . LYS A 1 427 ? 7.902 11.019 8.192 1.00 87.94 427 LYS A N 1
ATOM 3466 C CA . LYS A 1 427 ? 6.451 10.795 8.167 1.00 87.94 427 LYS A CA 1
ATOM 3467 C C . LYS A 1 427 ? 5.965 10.140 9.459 1.00 87.94 427 LYS A C 1
ATOM 3469 O O . LYS A 1 427 ? 4.928 10.546 9.974 1.00 87.94 427 LYS A O 1
ATOM 3474 N N . LEU A 1 428 ? 6.727 9.195 10.011 1.00 91.19 428 LEU A N 1
ATOM 3475 C CA . LEU A 1 428 ? 6.452 8.593 11.317 1.00 91.19 428 LEU A CA 1
ATOM 3476 C C . LEU A 1 428 ? 6.407 9.658 12.423 1.00 91.19 428 LEU A C 1
ATOM 3478 O O . LEU A 1 428 ? 5.455 9.687 13.195 1.00 91.19 428 LEU A O 1
ATOM 3482 N N . ALA A 1 429 ? 7.363 10.593 12.439 1.00 91.50 429 ALA A N 1
ATOM 3483 C CA . ALA A 1 429 ? 7.364 11.699 13.400 1.00 91.50 429 ALA A CA 1
ATOM 3484 C C . ALA A 1 429 ? 6.116 12.597 13.274 1.00 91.50 429 ALA A C 1
ATOM 3486 O O . ALA A 1 429 ? 5.517 12.973 14.278 1.00 91.50 429 ALA A O 1
ATOM 3487 N N . GLN A 1 430 ? 5.670 12.899 12.047 1.00 92.25 430 GLN A N 1
ATOM 3488 C CA . GLN A 1 430 ? 4.433 13.667 11.826 1.00 92.25 430 GLN A CA 1
ATOM 3489 C C . GLN A 1 430 ? 3.176 12.923 12.298 1.00 92.25 430 GLN A C 1
ATOM 3491 O O . GLN A 1 430 ? 2.215 13.556 12.735 1.00 92.25 430 GLN A O 1
ATOM 3496 N N . LEU A 1 431 ? 3.148 11.593 12.178 1.00 93.00 431 LEU A N 1
ATOM 3497 C CA . LEU A 1 431 ? 2.042 10.768 12.666 1.00 93.00 431 LEU A CA 1
ATOM 3498 C C . LEU A 1 431 ? 1.992 10.762 14.199 1.00 93.00 431 LEU A C 1
ATOM 3500 O O . LEU A 1 431 ? 0.910 10.942 14.762 1.00 93.00 431 LEU A O 1
ATOM 3504 N N . ASP A 1 432 ? 3.148 10.648 14.856 1.00 92.62 432 ASP A N 1
ATOM 3505 C CA . ASP A 1 432 ? 3.266 10.710 16.318 1.00 92.62 432 ASP A CA 1
ATOM 3506 C C . ASP A 1 432 ? 2.814 12.072 16.877 1.00 92.62 432 ASP A C 1
ATOM 3508 O O . ASP A 1 432 ? 1.987 12.131 17.791 1.00 92.62 432 ASP A O 1
ATOM 3512 N N . GLU A 1 433 ? 3.232 13.181 16.251 1.00 93.81 433 GLU A N 1
ATOM 3513 C CA . GLU A 1 433 ? 2.780 14.536 16.614 1.00 93.81 433 GLU A CA 1
ATOM 3514 C C . GLU A 1 433 ? 1.249 14.698 16.556 1.00 93.81 433 GLU A C 1
ATOM 3516 O O . GLU A 1 433 ? 0.671 15.491 17.305 1.00 93.81 433 GLU A O 1
ATOM 3521 N N . LEU A 1 434 ? 0.581 13.944 15.678 1.00 93.88 434 LEU A N 1
ATOM 3522 C CA . LEU A 1 434 ? -0.873 13.946 15.507 1.00 93.88 434 LEU A CA 1
ATOM 3523 C C . LEU A 1 434 ? -1.591 12.863 16.330 1.00 93.88 434 LEU A C 1
ATOM 3525 O O . LEU A 1 434 ? -2.813 12.740 16.212 1.00 93.88 434 LEU A O 1
ATOM 3529 N N . HIS A 1 435 ? -0.872 12.104 17.164 1.00 94.31 435 HIS A N 1
ATOM 3530 C CA . HIS A 1 435 ? -1.394 10.959 17.917 1.00 94.31 435 HIS A CA 1
ATOM 3531 C C . HIS A 1 435 ? -2.055 9.893 17.021 1.00 94.31 435 HIS A C 1
ATOM 3533 O O . HIS A 1 435 ? -3.111 9.345 17.353 1.00 94.31 435 HIS A O 1
ATOM 3539 N N . ILE A 1 436 ? -1.447 9.619 15.862 1.00 95.50 436 ILE A N 1
ATOM 3540 C CA . ILE A 1 436 ? -1.884 8.583 14.923 1.00 95.50 436 ILE A CA 1
ATOM 3541 C C . ILE A 1 436 ? -0.934 7.386 15.010 1.00 95.50 436 ILE A C 1
ATOM 3543 O O . ILE A 1 436 ? 0.212 7.449 14.574 1.00 95.50 436 ILE A O 1
ATOM 3547 N N . HIS A 1 437 ? -1.455 6.269 15.505 1.00 95.12 437 HIS A N 1
ATOM 3548 C CA . HIS A 1 437 ? -0.773 4.984 15.614 1.00 95.12 437 HIS A CA 1
ATOM 3549 C C . HIS A 1 437 ? -0.986 4.167 14.342 1.00 95.12 437 HIS A C 1
ATOM 3551 O O . HIS A 1 437 ? -2.121 3.931 13.914 1.00 95.12 437 HIS A O 1
ATOM 3557 N N . LEU A 1 438 ? 0.100 3.725 13.716 1.00 95.88 438 LEU A N 1
ATOM 3558 C CA . LEU A 1 438 ? 0.011 2.918 12.503 1.00 95.88 438 LEU A CA 1
ATOM 3559 C C . LEU A 1 438 ? -0.293 1.458 12.823 1.00 95.88 438 LEU A C 1
ATOM 3561 O O . LEU A 1 438 ? 0.328 0.851 13.698 1.00 95.88 438 LEU A O 1
ATOM 3565 N N . VAL A 1 439 ? -1.212 0.903 12.038 1.00 97.25 439 VAL A N 1
ATOM 3566 C CA . VAL A 1 439 ? -1.598 -0.504 12.050 1.00 97.25 439 VAL A CA 1
ATOM 3567 C C . VAL A 1 439 ? -1.246 -1.102 10.692 1.00 97.25 439 VAL A C 1
ATOM 3569 O O . VAL A 1 439 ? -1.648 -0.581 9.653 1.00 97.25 439 VAL A O 1
ATOM 3572 N N . MET A 1 440 ? -0.471 -2.178 10.683 1.00 94.44 440 MET A N 1
ATOM 3573 C CA . MET A 1 440 ? 0.006 -2.825 9.458 1.00 94.44 440 MET A CA 1
ATOM 3574 C C . MET A 1 440 ? -0.031 -4.339 9.631 1.00 94.44 440 MET A C 1
ATOM 3576 O O . MET A 1 440 ? 0.257 -4.806 10.728 1.00 94.44 440 MET A O 1
ATOM 3580 N N . PRO A 1 441 ? -0.298 -5.137 8.592 1.00 94.25 441 PRO A N 1
ATOM 3581 C CA . PRO A 1 441 ? -0.041 -6.567 8.670 1.00 94.25 441 PRO A CA 1
ATOM 3582 C C . PRO A 1 441 ? 1.431 -6.850 8.935 1.00 94.25 441 PRO A C 1
ATOM 3584 O O . PRO A 1 441 ? 2.305 -6.082 8.521 1.00 94.25 441 PRO A O 1
ATOM 3587 N N . LYS A 1 442 ? 1.709 -7.982 9.575 1.00 91.19 442 LYS A N 1
ATOM 3588 C CA . LYS A 1 442 ? 3.061 -8.411 9.931 1.00 91.19 442 LYS A CA 1
ATOM 3589 C C . LYS A 1 442 ? 4.053 -8.334 8.764 1.00 91.19 442 LYS A C 1
ATOM 3591 O O . LYS A 1 442 ? 5.096 -7.712 8.920 1.00 91.19 442 LYS A O 1
ATOM 3596 N N . VAL A 1 443 ? 3.702 -8.859 7.588 1.00 83.75 443 VAL A N 1
ATOM 3597 C CA . VAL A 1 443 ? 4.578 -8.836 6.397 1.00 83.75 443 VAL A CA 1
ATOM 3598 C C . VAL A 1 443 ? 4.929 -7.416 5.931 1.00 83.75 443 VAL A C 1
ATOM 3600 O O . VAL A 1 443 ? 6.043 -7.156 5.481 1.00 83.75 443 VAL A O 1
ATOM 3603 N N . VAL A 1 444 ? 3.999 -6.466 6.077 1.00 86.12 444 VAL A N 1
ATOM 3604 C CA . VAL A 1 444 ? 4.232 -5.053 5.748 1.00 86.12 444 VAL A CA 1
ATOM 3605 C C . VAL A 1 444 ? 5.084 -4.408 6.830 1.00 86.12 444 VAL A C 1
ATOM 3607 O O . VAL A 1 444 ? 6.008 -3.663 6.533 1.00 86.12 444 VAL A O 1
ATOM 3610 N N . LYS A 1 445 ? 4.813 -4.709 8.095 1.00 89.38 445 LYS A N 1
ATOM 3611 C CA . LYS A 1 445 ? 5.582 -4.199 9.225 1.00 89.38 445 LYS A CA 1
ATOM 3612 C C . LYS A 1 445 ? 7.051 -4.633 9.163 1.00 89.38 445 LYS A C 1
ATOM 3614 O O . LYS A 1 445 ? 7.929 -3.796 9.335 1.00 89.38 445 LYS A O 1
ATOM 3619 N N . GLU A 1 446 ? 7.306 -5.905 8.868 1.00 85.38 446 GLU A N 1
ATOM 3620 C CA . GLU A 1 446 ? 8.649 -6.495 8.750 1.00 85.38 446 GLU A CA 1
ATOM 3621 C C . GLU A 1 446 ? 9.451 -5.943 7.559 1.00 85.38 446 GLU A C 1
ATOM 3623 O O . GLU A 1 446 ? 10.656 -6.154 7.492 1.00 85.38 446 GLU A O 1
ATOM 3628 N N . SER A 1 447 ? 8.815 -5.197 6.644 1.00 79.62 447 SER A N 1
ATOM 3629 C CA . SER A 1 447 ? 9.516 -4.503 5.553 1.00 79.62 447 SER A CA 1
ATOM 3630 C C . SER A 1 447 ? 10.288 -3.253 5.973 1.00 79.62 447 SER A C 1
ATOM 3632 O O . SER A 1 447 ? 11.075 -2.736 5.183 1.00 79.62 447 SER A O 1
ATOM 3634 N N . TYR A 1 448 ? 10.026 -2.730 7.170 1.00 83.00 448 TYR A N 1
ATOM 3635 C CA . TYR A 1 448 ? 10.632 -1.495 7.655 1.00 83.00 448 TYR A CA 1
ATOM 3636 C C . TYR A 1 448 ? 11.818 -1.767 8.584 1.00 83.00 448 TYR A C 1
ATOM 3638 O O . TYR A 1 448 ? 11.986 -2.876 9.077 1.00 83.00 448 TYR A O 1
ATOM 3646 N N . ASP A 1 449 ? 12.622 -0.746 8.871 1.00 82.69 449 ASP A N 1
ATOM 3647 C CA . ASP A 1 449 ? 13.675 -0.833 9.886 1.00 82.69 449 ASP A CA 1
ATOM 3648 C C . ASP A 1 449 ? 13.128 -0.987 11.320 1.00 82.69 449 ASP A C 1
ATOM 3650 O O . ASP A 1 449 ? 11.947 -0.760 11.602 1.00 82.69 449 ASP A O 1
ATOM 3654 N N . ASP A 1 450 ? 14.024 -1.332 12.247 1.00 87.44 450 ASP A N 1
ATOM 3655 C CA . ASP A 1 450 ? 13.716 -1.562 13.661 1.00 87.44 450 ASP A CA 1
ATOM 3656 C C . ASP A 1 450 ? 13.016 -0.376 14.349 1.00 87.44 450 ASP A C 1
ATOM 3658 O O . ASP A 1 450 ? 12.237 -0.587 15.280 1.00 87.44 450 ASP A O 1
ATOM 3662 N N . LEU A 1 451 ? 13.271 0.868 13.921 1.00 89.00 451 LEU A N 1
ATOM 3663 C CA . LEU A 1 451 ? 12.661 2.054 14.527 1.00 89.00 451 LEU A CA 1
ATOM 3664 C C . LEU A 1 451 ? 11.179 2.136 14.155 1.00 89.00 451 LEU A C 1
ATOM 3666 O O . LEU A 1 451 ? 10.325 2.210 15.038 1.00 89.00 451 LEU A O 1
ATOM 3670 N N . ILE A 1 452 ? 10.855 2.065 12.862 1.00 89.94 452 ILE A N 1
ATOM 3671 C CA . ILE A 1 452 ? 9.455 2.048 12.410 1.00 89.94 452 ILE A CA 1
ATOM 3672 C C . ILE A 1 452 ? 8.754 0.784 12.928 1.00 89.94 452 ILE A C 1
ATOM 3674 O O . ILE A 1 452 ? 7.590 0.829 13.333 1.00 89.94 452 ILE A O 1
ATOM 3678 N N . GLN A 1 453 ? 9.446 -0.355 12.984 1.00 91.12 453 GLN A N 1
ATOM 3679 C CA . GLN A 1 453 ? 8.898 -1.549 13.616 1.00 91.12 453 GLN A CA 1
ATOM 3680 C C . GLN A 1 453 ? 8.641 -1.354 15.123 1.00 91.12 453 GLN A C 1
ATOM 3682 O O . GLN A 1 453 ? 7.651 -1.860 15.641 1.00 91.12 453 GLN A O 1
ATOM 3687 N N . GLY A 1 454 ? 9.462 -0.615 15.858 1.00 92.31 454 GLY A N 1
ATOM 3688 C CA . GLY A 1 454 ? 9.218 -0.355 17.281 1.00 92.31 454 GLY A CA 1
ATOM 3689 C C . GLY A 1 454 ? 7.953 0.471 17.543 1.00 92.31 454 GLY A C 1
ATOM 3690 O O . GLY A 1 454 ? 7.209 0.179 18.479 1.00 92.31 454 GLY A O 1
ATOM 3691 N N . GLU A 1 455 ? 7.690 1.455 16.682 1.00 92.38 455 GLU A N 1
ATOM 3692 C CA . GLU A 1 455 ? 6.662 2.494 16.877 1.00 92.38 455 GLU A CA 1
ATOM 3693 C C . GLU A 1 455 ? 5.303 2.181 16.221 1.00 92.38 455 GLU A C 1
ATOM 3695 O O . GLU A 1 455 ? 4.359 2.965 16.295 1.00 92.38 455 GLU A O 1
ATOM 3700 N N . THR A 1 456 ? 5.168 1.033 15.555 1.00 94.25 456 THR A N 1
ATOM 3701 C CA . THR A 1 456 ? 3.929 0.629 14.865 1.00 94.25 456 THR A CA 1
ATOM 3702 C C . THR A 1 456 ? 3.371 -0.678 15.427 1.00 94.25 456 THR A C 1
ATOM 3704 O O . THR A 1 456 ? 4.102 -1.477 16.016 1.00 94.25 456 THR A O 1
ATOM 3707 N N . MET A 1 457 ? 2.082 -0.959 15.226 1.00 96.31 457 MET A N 1
ATOM 3708 C CA . MET A 1 457 ? 1.452 -2.205 15.685 1.00 96.31 457 MET A CA 1
ATOM 3709 C C . MET A 1 457 ? 0.976 -3.090 14.536 1.00 96.31 457 MET A C 1
ATOM 3711 O O . MET A 1 457 ? 0.674 -2.607 13.444 1.00 96.31 457 MET A O 1
ATOM 3715 N N . THR A 1 458 ? 0.905 -4.398 14.795 1.00 97.94 458 THR A N 1
ATOM 3716 C CA . THR A 1 458 ? 0.284 -5.324 13.850 1.00 97.94 458 THR A CA 1
ATOM 3717 C C . THR A 1 458 ? -1.237 -5.195 13.862 1.00 97.94 458 THR A C 1
ATOM 3719 O O . THR A 1 458 ? -1.817 -4.746 14.859 1.00 97.94 458 THR A O 1
ATOM 3722 N N . PHE A 1 459 ? -1.905 -5.600 12.781 1.00 98.25 459 PHE A N 1
ATOM 3723 C CA . PHE A 1 459 ? -3.366 -5.638 12.748 1.00 98.25 459 PHE A CA 1
ATOM 3724 C C . PHE A 1 459 ? -3.911 -6.653 13.744 1.00 98.25 459 PHE A C 1
ATOM 3726 O O . PHE A 1 459 ? -4.859 -6.347 14.466 1.00 98.25 459 PHE A O 1
ATOM 3733 N N . SER A 1 460 ? -3.241 -7.788 13.904 1.00 98.00 460 SER A N 1
ATOM 3734 C CA . SER A 1 460 ? -3.596 -8.784 14.918 1.00 98.00 460 SER A CA 1
ATOM 3735 C C . SER A 1 460 ? -3.517 -8.230 16.336 1.00 98.00 460 SER A C 1
ATOM 3737 O O . SER A 1 460 ? -4.451 -8.410 17.118 1.00 98.00 460 SER A O 1
ATOM 3739 N N . ARG A 1 461 ? -2.487 -7.434 16.649 1.00 97.94 461 ARG A N 1
ATOM 3740 C CA . ARG A 1 461 ? -2.383 -6.751 17.945 1.00 97.94 461 ARG A CA 1
ATOM 3741 C C . ARG A 1 461 ? -3.498 -5.722 18.154 1.00 97.94 461 ARG A C 1
ATOM 3743 O O . ARG A 1 461 ? -4.023 -5.618 19.261 1.00 97.94 461 ARG A O 1
ATOM 3750 N N . PHE A 1 462 ? -3.873 -4.974 17.116 1.00 98.31 462 PHE A N 1
ATOM 3751 C CA . PHE A 1 462 ? -5.010 -4.051 17.188 1.00 98.31 462 PHE A CA 1
ATOM 3752 C C . PHE A 1 462 ? -6.324 -4.798 17.475 1.00 98.31 462 PHE A C 1
ATOM 3754 O O . PHE A 1 462 ? -7.105 -4.385 18.334 1.00 98.31 462 PHE A O 1
ATOM 3761 N N . ILE A 1 463 ? -6.551 -5.923 16.791 1.00 97.94 463 ILE A N 1
ATOM 3762 C CA . ILE A 1 463 ? -7.718 -6.788 16.994 1.00 97.94 463 ILE A CA 1
ATOM 3763 C C . ILE A 1 463 ? -7.772 -7.310 18.436 1.00 97.94 463 ILE A C 1
ATOM 3765 O O . ILE A 1 463 ? -8.811 -7.184 19.088 1.00 97.94 463 ILE A O 1
ATOM 3769 N N . GLU A 1 464 ? -6.658 -7.823 18.961 1.00 97.12 464 GLU A N 1
ATOM 3770 C CA . GLU A 1 464 ? -6.542 -8.284 20.351 1.00 97.12 464 GLU A CA 1
ATOM 3771 C C . GLU A 1 464 ? -6.832 -7.165 21.362 1.00 97.12 464 GLU A C 1
ATOM 3773 O O . GLU A 1 464 ? -7.547 -7.381 22.345 1.00 97.12 464 GLU A O 1
ATOM 3778 N N . GLU A 1 465 ? -6.319 -5.954 21.122 1.00 96.50 465 GLU A N 1
ATOM 3779 C CA . GLU A 1 465 ? -6.574 -4.794 21.978 1.00 96.50 465 GLU A CA 1
ATOM 3780 C C . GLU A 1 465 ? -8.069 -4.456 22.028 1.00 96.50 465 GLU A C 1
ATOM 3782 O O . GLU A 1 465 ? -8.645 -4.323 23.114 1.00 96.50 465 GLU A O 1
ATOM 3787 N N . VAL A 1 466 ? -8.720 -4.353 20.865 1.00 96.81 466 VAL A N 1
ATOM 3788 C CA . VAL A 1 466 ? -10.153 -4.047 20.777 1.00 96.81 466 VAL A CA 1
ATOM 3789 C C . VAL A 1 466 ? -10.984 -5.143 21.446 1.00 96.81 466 VAL A C 1
ATOM 3791 O O . VAL A 1 466 ? -11.887 -4.831 22.226 1.00 96.81 466 VAL A O 1
ATOM 3794 N N . GLN A 1 467 ? -10.663 -6.417 21.214 1.00 95.00 467 GLN A N 1
ATOM 3795 C CA . GLN A 1 467 ? -11.333 -7.542 21.871 1.00 95.00 467 GLN A CA 1
ATOM 3796 C C . GLN A 1 467 ? -11.175 -7.487 23.395 1.00 95.00 467 GLN A C 1
ATOM 3798 O O . GLN A 1 467 ? -12.155 -7.660 24.122 1.00 95.00 467 GLN A O 1
ATOM 3803 N N . GLY A 1 468 ? -9.975 -7.179 23.894 1.00 95.12 468 GLY A N 1
ATOM 3804 C CA . GLY A 1 468 ? -9.713 -7.014 25.324 1.00 95.12 468 GLY A CA 1
ATOM 3805 C C . GLY A 1 468 ? -10.553 -5.901 25.960 1.00 95.12 468 GLY A C 1
ATOM 3806 O O . GLY A 1 468 ? -11.126 -6.090 27.038 1.00 95.12 468 GLY A O 1
ATOM 3807 N N . LEU A 1 469 ? -10.697 -4.762 25.272 1.00 93.94 469 LEU A N 1
ATOM 3808 C CA . LEU A 1 469 ? -11.539 -3.646 25.724 1.00 93.94 469 LEU A CA 1
ATOM 3809 C C . LEU A 1 469 ? -13.025 -4.015 25.786 1.00 93.94 469 LEU A C 1
ATOM 3811 O O . LEU A 1 469 ? -13.732 -3.532 26.670 1.00 93.94 469 LEU A O 1
ATOM 3815 N N . GLN A 1 470 ? -13.503 -4.854 24.866 1.00 92.75 470 GLN A N 1
ATOM 3816 C CA . GLN A 1 470 ? -14.903 -5.284 24.818 1.00 92.75 470 GLN A CA 1
ATOM 3817 C C . GLN A 1 470 ? -15.203 -6.396 25.831 1.00 92.75 470 GLN A C 1
ATOM 3819 O O . GLN A 1 470 ? -16.233 -6.346 26.502 1.00 92.75 470 GLN A O 1
ATOM 3824 N N . ALA A 1 471 ? -14.280 -7.341 26.030 1.00 86.50 471 ALA A N 1
ATOM 3825 C CA . ALA A 1 471 ? -14.410 -8.413 27.019 1.00 86.50 471 ALA A CA 1
ATOM 3826 C C . ALA A 1 471 ? -14.421 -7.894 28.469 1.00 86.50 471 ALA A C 1
ATOM 3828 O O . ALA A 1 471 ? -15.062 -8.482 29.340 1.00 86.50 471 ALA A O 1
ATOM 3829 N N . GLY A 1 472 ? -13.733 -6.778 28.736 1.00 71.25 472 GLY A N 1
ATOM 3830 C CA . GLY A 1 472 ? -13.715 -6.117 30.043 1.00 71.25 472 GLY A CA 1
ATOM 3831 C C . GLY A 1 472 ? -15.006 -5.374 30.410 1.00 71.25 472 GLY A C 1
ATOM 3832 O O . GLY A 1 472 ? -15.096 -4.828 31.514 1.00 71.25 472 GLY A O 1
ATOM 3833 N N . ARG A 1 473 ? -16.006 -5.321 29.519 1.00 71.19 473 ARG A N 1
ATOM 3834 C CA . ARG A 1 473 ? -17.278 -4.646 29.793 1.00 71.19 473 ARG A CA 1
ATOM 3835 C C . ARG A 1 473 ? -18.230 -5.574 30.546 1.00 71.19 473 ARG A C 1
ATOM 3837 O O . ARG A 1 473 ? -18.361 -6.742 30.181 1.00 71.19 473 ARG A O 1
ATOM 3844 N N . PRO A 1 474 ? -18.945 -5.083 31.575 1.00 56.09 474 PRO A N 1
ATOM 3845 C CA . PRO A 1 474 ? -20.064 -5.836 32.116 1.00 56.09 474 PRO A CA 1
ATOM 3846 C C . PRO A 1 474 ? -21.061 -6.061 30.978 1.00 56.09 474 PRO A C 1
ATOM 3848 O O . PRO A 1 474 ? -21.537 -5.095 30.385 1.00 56.09 474 PRO A O 1
ATOM 3851 N N . GLN A 1 475 ? -21.344 -7.326 30.654 1.00 47.03 475 GLN A N 1
ATOM 3852 C CA . GLN A 1 475 ? -22.377 -7.671 29.684 1.00 47.03 475 GLN A CA 1
ATOM 3853 C C . GLN A 1 475 ? -23.673 -6.996 30.133 1.00 47.03 475 GLN A C 1
ATOM 3855 O O . GLN A 1 475 ? -24.266 -7.379 31.145 1.00 47.03 475 GLN A O 1
ATOM 3860 N N . SER A 1 476 ? -24.102 -5.967 29.402 1.00 44.97 476 SER A N 1
ATOM 3861 C CA . SER A 1 476 ? -25.460 -5.466 29.528 1.00 44.97 476 SER A CA 1
ATOM 3862 C C . SER A 1 476 ? -26.364 -6.621 29.131 1.00 44.97 476 SER A C 1
ATOM 3864 O O . SER A 1 476 ? -26.470 -6.965 27.956 1.00 44.97 476 SER A O 1
ATOM 3866 N N . LEU A 1 477 ? -26.960 -7.260 30.141 1.00 36.94 477 LEU A N 1
ATOM 3867 C CA . LEU A 1 477 ? -28.070 -8.188 29.994 1.00 36.94 477 LEU A CA 1
ATOM 3868 C C . LEU A 1 477 ? -29.109 -7.508 29.109 1.00 36.94 477 LEU A C 1
ATOM 3870 O O . LEU A 1 477 ? -29.893 -6.676 29.568 1.00 36.94 477 LEU A O 1
ATOM 3874 N N . THR A 1 478 ? -29.091 -7.850 27.827 1.00 35.22 478 THR A N 1
ATOM 3875 C CA . THR A 1 478 ? -30.174 -7.507 26.924 1.00 35.22 478 THR A CA 1
ATOM 3876 C C . THR A 1 478 ? -31.310 -8.437 27.319 1.00 35.22 478 THR A C 1
ATOM 3878 O O . THR A 1 478 ? -31.364 -9.590 26.905 1.00 35.22 478 THR A O 1
ATOM 3881 N N . LEU A 1 479 ? -32.155 -7.969 28.239 1.00 35.22 479 LEU A N 1
ATOM 3882 C CA . LEU A 1 479 ? -33.461 -8.559 28.500 1.00 35.22 479 LEU A CA 1
ATOM 3883 C C . LEU A 1 479 ? -34.311 -8.342 27.245 1.00 35.22 479 LEU A C 1
ATOM 3885 O O . LEU A 1 479 ? -34.915 -7.280 27.092 1.00 35.22 479 LEU A O 1
ATOM 3889 N N . LEU A 1 480 ? -34.339 -9.344 26.368 1.00 32.00 480 LEU A N 1
ATOM 3890 C CA . LEU A 1 480 ? -35.429 -9.585 25.425 1.00 32.00 480 LEU A CA 1
ATOM 3891 C C . LEU A 1 480 ? -35.820 -11.060 25.466 1.00 32.00 480 LEU A C 1
ATOM 3893 O O . LEU A 1 480 ? -34.929 -11.913 25.259 1.00 32.00 480 LEU A O 1
#

Organism: Bifidobacterium longum (NCBI:txid216816)

Solvent-accessible surface area (backbone atoms only — not comparable to full-atom values): 28119 Å² total; per-residue (Å²): 70,53,35,33,42,34,68,39,50,77,82,76,65,74,79,84,82,86,88,84,91,85,86,83,94,72,95,80,88,59,72,70,59,52,54,51,50,50,54,57,50,50,64,59,48,58,79,74,45,76,82,67,73,73,84,86,72,86,89,81,85,86,89,84,87,86,59,79,78,59,60,56,50,54,57,61,50,55,67,60,72,78,72,63,97,83,68,66,94,84,76,50,56,50,60,57,43,49,37,66,77,72,46,78,90,66,70,27,37,38,96,75,79,45,33,43,47,27,45,34,34,25,35,47,78,88,56,80,70,39,74,44,82,49,52,27,24,39,34,50,81,28,76,88,37,94,91,51,76,78,42,70,46,81,46,70,74,96,44,69,37,65,72,69,60,47,65,61,17,42,35,34,39,32,48,45,97,88,67,30,39,37,35,42,33,16,38,60,95,26,40,41,30,39,34,50,26,58,71,56,67,58,89,74,90,65,87,86,60,35,48,75,34,82,49,59,81,64,81,70,53,49,63,51,40,49,52,37,45,75,70,73,38,87,74,80,80,82,78,61,85,60,49,65,56,50,36,71,74,47,50,78,48,88,70,55,60,66,61,47,45,50,48,33,48,69,70,45,88,86,68,50,58,59,76,53,59,54,29,56,48,55,49,53,43,50,33,43,39,44,52,54,45,55,52,48,48,52,54,29,52,50,51,54,37,73,76,56,64,39,62,56,98,90,42,71,41,63,68,56,43,49,53,51,52,50,55,55,52,58,56,55,72,65,40,60,50,55,32,49,50,51,52,53,49,50,36,37,57,54,57,70,54,64,56,25,72,58,32,73,40,72,95,75,35,56,47,51,31,30,32,50,28,51,70,55,73,67,37,87,83,48,60,55,91,64,47,45,42,38,38,75,34,56,66,48,81,82,59,54,65,64,58,60,77,34,50,82,78,45,67,69,33,36,38,35,40,73,48,54,27,60,69,42,73,74,54,50,52,56,29,54,78,52,34,42,41,43,26,22,28,55,77,42,40,70,65,50,57,72,65,62,44,69,71,41,43,36,40,43,58,52,51,52,51,55,50,52,56,57,69,72,47,81,78,77,78,76,89,122

Foldseek 3Di:
DWKWKDFDAPVNDDDDDDDDDDDDDDDDDDVVVVVVVVVVVLVVVCVVDVVLPPPPDDDDDDDDDDDPSVVSSVVVVVVVPVDDPDDPPWDDFQQVQVCVQVPAPDWQAVVVVRFAWAWEWEDAQPDQIDIDTWGKTWHFPCPPPVVDDTDIDIDTDDDDNVVVDDRQWMWMWHADPVRHIYIYTYDHLGLLRLQVCLLQVPDDPDPDGMGTGGPVPDDDFLQSCVNCVSVVHHDDQPDLPCVVVCCVVANLDDDDLLVLLVVLLVVDPPDQLQPDQVLVQLSSSLRSSSSVCVSSLVVSLVVVCVVPPQADPNDGVPVVVVVSVVVSVVVVVVRSQVSSLSSVVVSCVSNVFAWDAQAADPPRHGFRIKPNYNVLLVDPPRDLVLIATEHEDQAPRVVCVVQLPPSVSNQAYEYEYAHASSDGPVNLVVCVVSNYAYEHRPVSLVSDDPVSVVRHYYPSVVSVVNVVSVVPDDPPPPPD

Nearest PDB structures (foldseek):
  3hqg-assembly1_A-2  TM=8.816E-01  e=2.678E-17  Escherichia coli
  1na6-assembly1_B  TM=6.169E-01  e=4.490E-22  Escherichia coli
  2gb7-assembly1_A  TM=7.658E-01  e=1.243E-10  Enterobacter cloacae
  6wgf-assembly1_2  TM=2.051E-01  e=1.350E+00  Saccharomyces cerevisiae
  8w0i-assembly1_5  TM=3.256E-01  e=6.095E+00  Homo sapiens

Secondary structure (DSSP, 8-state):
--EEEEEPPGGG------------------HHHHHHHHHHHHHHHHTT-GGGG-TTS----S--PPPTHHHHHHHHHHHHHSS-S---TT---HHHHHHHHH-SSS-B-GGGT-PEEEEEEEE-SSSPPEEEEEEEEEEETTTT-TTS---EEEE----HHHHH--TT-EEEEEE-TTSPEEEEEE-TTSHHHHHHHHHHT-----TT--EEE--SSPPP-HHHHHHHHHTTPPPPP---TTHHHHHHHHTTS---HHHHHHHHHHT-SS--TTTS-HHHHHHHHHHHHHHHHHHHHHHHHHHHHHHS-SEETTEE-HHHHHHHHHHHHHHHHHHHHHHHHHHHHHHHHHTT---EET---GGG---SEEES-HHHHH-TTS-GGG-EEEEE-S--TTTTHHHHTS-TT-SSEEEE---TT---HHHHHHHHHTTEEEEE-HHHHTTS-HHHHHH-EEHHHHHHHHHHHHHTS-------

Mean predicted aligned error: 15.33 Å

pLDDT: mean 72.57, std 21.76, range [25.03, 98.31]

Radius of gyration: 30.28 Å; Cα contacts (8 Å, |Δi|>4): 639; chains: 1; bounding box: 104×47×72 Å